Protein 1YUE (pdb70)

Foldseek 3Di:
DLQVLQAVVLVDFQLAPAFRVSQQLLVVLQVLQAPCQAAFEDAAADQKDKAKAKDDADDQCVNAAEDDQVSLQQDAAQGWHDYLNWIKGAHHGRPLPVPPDNDRVVSVVVCCVVVRMHTDDDPDDDDRMDMDMDIDGKDKDKDFPVAFVVCVVVCCVVPPPPHVVVSNVQSVVSVVVNCVVVVCQVQQAAADDDPCRVPVDQDEAAPPHDQALQVVLVVLVVLVVLCSRPNDRWQEKEFECVLPVRNPVRPFWAQDPDDPPDDRNQFRTAGPVGHTYHYPHPDPFGKMKIAHFDDDPPGGRHHQKYKHQHFSDQSNVHGGGGDQWGKHWDPPDPRIGIMIIGIIHMFGPLCQPQPDPVSSVVDGRNPVVGHGRSRMYMGTYHHYD

CATH classification: 2.10.10.40 (+1 more: 3.30.2320.40)

Secondary structure (DSSP, 8-state):
-HHHHHHHHHH--STTSS--HHHHHHHHHHHHHS-GGGSEE--B-SSEEEEEEE---------PEEP-TTTTTT--TT-EEEETTEEEEE-SSS-SSS----SHHHHHHHHHHTTSEEE--------S--EEEEEEEPEEEEEEEEEETTHHHHHHHT-TTSTTHHHHHHHH--HHHHHHHHHHHHHHSB---STHHHHHTT-B-STT--S-S-HHHH-----HHHHHHSTT---EEEE-SHIIIIIITTTSEES-SSTTSS--TTSSEEETTSSEEEE--S-TT-EEEEE--EEETTEEEE-SEEEEEBEEEE-SSSS-EEESEEEEEESSSSS-EEEEEEEEEEEE-GGGT--STTTTTTS-S--------SSEEEEE-B---

Radius of gyration: 25.76 Å; Cα contacts (8 Å, |Δi|>4): 733; chains: 1; bounding box: 88×50×59 Å

B-factor: mean 110.28, std 25.31, range [58.82, 167.8]

Sequence (385 aa):
AKINELLRESTTTNSNSIGRPNLVALTRATTKLIYSDIVATQRTNQPVAAFYGIKYLNPDNEQITELTEESKLTLNKGDLFKYNNIVYKVLEDTPFATIEESDLELALQIAIVLLKVRLFSDEIADARFQINKWQTAVKSRKLKTGITVELAQDLEANGFDAPNFLEDLLATEADEINKDILQSLITVSKRYKVTGITDSGFIDLSYASAPEAGRSLYRVCEVSHIQKESTYTATFCVASARAAAILAASGWLKHKPEDDKYLSQNAYGFLANGLPLYCDTNSPLDYVIVGVVENIGEKEIVGSIFYAPYTEGLDLDDPEHVGAFKVVVDPESLQPSIGLLVRYALSANPYTVAKDEKEARIIDGGDDKAGRSDLSVLLGVKLPK

Structure (mmCIF, N/CA/C/O backbone):
data_1YUE
#
_entry.id   1YUE
#
_cell.length_a   107.614
_cell.length_b   107.614
_cell.length_c   82.636
_cell.angle_alpha   90
_cell.angle_beta   90
_cell.angle_gamma   120
#
_symmetry.space_group_name_H-M   'P 65'
#
loop_
_atom_site.group_PDB
_atom_site.id
_atom_site.type_symbol
_atom_site.label_atom_id
_atom_site.label_alt_id
_atom_site.label_comp_id
_atom_site.label_asym_id
_atom_site.label_entity_id
_atom_site.label_seq_id
_atom_site.pdbx_PDB_ins_code
_atom_site.Cartn_x
_atom_site.Cartn_y
_atom_site.Cartn_z
_atom_site.occupancy
_atom_site.B_iso_or_equiv
_atom_site.auth_seq_id
_atom_site.auth_comp_id
_atom_site.auth_asym_id
_atom_site.auth_atom_id
_atom_site.pdbx_PDB_model_num
ATOM 1 N N . ALA A 1 2 ? 16.490 66.557 36.672 1.00 104.82 2 ALA A N 1
ATOM 2 C CA . ALA A 1 2 ? 16.916 67.137 37.977 1.00 105.04 2 ALA A CA 1
ATOM 3 C C . ALA A 1 2 ? 18.283 66.590 38.298 1.00 105.11 2 ALA A C 1
ATOM 4 O O . ALA A 1 2 ? 18.652 65.523 37.819 1.00 105.32 2 ALA A O 1
ATOM 6 N N . LYS A 1 3 ? 19.023 67.321 39.121 1.00 105.84 3 LYS A N 1
ATOM 7 C CA . LYS A 1 3 ? 20.365 66.928 39.508 1.00 106.34 3 LYS A CA 1
ATOM 8 C C . LYS A 1 3 ? 20.410 65.490 39.987 1.00 106.08 3 LYS A C 1
ATOM 9 O O . LYS A 1 3 ? 21.169 64.691 39.454 1.00 107.41 3 LYS A O 1
ATOM 15 N N . ILE A 1 4 ? 19.618 65.153 40.996 1.00 105.21 4 ILE A N 1
ATOM 16 C CA . ILE A 1 4 ? 19.633 63.787 41.505 1.00 106.10 4 ILE A CA 1
ATOM 17 C C . ILE A 1 4 ? 19.410 62.760 40.387 1.00 105.99 4 ILE A C 1
ATOM 18 O O . ILE A 1 4 ? 20.122 61.755 40.298 1.00 104.82 4 ILE A O 1
ATOM 23 N N . ASN A 1 5 ? 18.431 63.026 39.530 1.00 105.02 5 ASN A N 1
ATOM 24 C CA . ASN A 1 5 ? 18.102 62.129 38.438 1.00 104.09 5 ASN A CA 1
ATOM 25 C C . ASN A 1 5 ? 19.241 61.912 37.459 1.00 102.30 5 ASN A C 1
ATOM 26 O O . ASN A 1 5 ? 19.624 60.771 37.196 1.00 102.03 5 ASN A O 1
ATOM 31 N N . GLU A 1 6 ? 19.771 63.001 36.910 1.00 101.19 6 GLU A N 1
ATOM 32 C CA . GLU A 1 6 ? 20.880 62.891 35.970 1.00 101.53 6 GLU A CA 1
ATOM 33 C C . GLU A 1 6 ? 22.028 62.142 36.632 1.00 99.27 6 GLU A C 1
ATOM 34 O O . GLU A 1 6 ? 22.779 61.436 35.967 1.00 98.77 6 GLU A O 1
ATOM 40 N N . LEU A 1 7 ? 22.154 62.285 37.946 1.00 96.47 7 LEU A N 1
ATOM 41 C CA . LEU A 1 7 ? 23.202 61.592 38.669 1.00 94.02 7 LEU A CA 1
ATOM 42 C C . LEU A 1 7 ? 22.970 60.100 38.690 1.00 92.98 7 LEU A C 1
ATOM 43 O O . LEU A 1 7 ? 23.929 59.333 38.578 1.00 92.44 7 LEU A O 1
ATOM 48 N N . LEU A 1 8 ? 21.708 59.686 38.833 1.00 93.20 8 LEU A N 1
ATOM 49 C CA . LEU A 1 8 ? 21.374 58.259 38.871 1.00 93.05 8 LEU A CA 1
ATOM 50 C C . LEU A 1 8 ? 21.558 57.630 37.497 1.00 93.92 8 LEU A C 1
ATOM 51 O O . LEU A 1 8 ? 22.112 56.534 37.351 1.00 93.18 8 LEU A O 1
ATOM 56 N N . ARG A 1 9 ? 21.115 58.346 36.478 1.00 93.92 9 ARG A N 1
ATOM 57 C CA . ARG A 1 9 ? 21.214 57.822 35.144 1.00 94.87 9 ARG A CA 1
ATOM 58 C C . ARG A 1 9 ? 22.624 57.863 34.554 1.00 94.79 9 ARG A C 1
ATOM 59 O O . ARG A 1 9 ? 22.944 57.076 33.660 1.00 95.90 9 ARG A O 1
ATOM 67 N N . GLU A 1 10 ? 23.487 58.737 35.065 1.00 94.17 10 GLU A N 1
ATOM 68 C CA . GLU A 1 10 ? 24.859 58.784 34.560 1.00 93.64 10 GLU A CA 1
ATOM 69 C C . GLU A 1 10 ? 25.601 57.663 35.265 1.00 94.05 10 GLU A C 1
ATOM 70 O O . GLU A 1 10 ? 26.397 56.937 34.659 1.00 93.02 10 GLU A O 1
ATOM 76 N N . SER A 1 11 ? 25.318 57.519 36.553 1.00 94.97 11 SER A N 1
ATOM 77 C CA . SER A 1 11 ? 25.950 56.486 37.359 1.00 96.88 11 SER A CA 1
ATOM 78 C C . SER A 1 11 ? 25.646 55.069 36.880 1.00 97.50 11 SER A C 1
ATOM 79 O O . SER A 1 11 ? 26.362 54.125 37.215 1.00 95.52 11 SER A O 1
ATOM 82 N N . THR A 1 12 ? 24.566 54.911 36.124 1.00 100.43 12 THR A N 1
ATOM 83 C CA . THR A 1 12 ? 24.168 53.591 35.655 1.00 102.09 12 THR A CA 1
ATOM 84 C C . THR A 1 12 ? 25.076 53.100 34.536 1.00 104.26 12 THR A C 1
ATOM 85 O O . THR A 1 12 ? 25.305 51.902 34.381 1.00 104.33 12 THR A O 1
ATOM 89 N N . THR A 1 13 ? 25.615 54.030 33.763 1.00 106.20 13 THR A N 1
ATOM 90 C CA . THR A 1 13 ? 26.478 53.637 32.671 1.00 107.40 13 THR A CA 1
ATOM 91 C C . THR A 1 13 ? 27.914 53.376 33.124 1.00 108.70 13 THR A C 1
ATOM 92 O O . THR A 1 13 ? 28.448 54.038 34.011 1.00 107.76 13 THR A O 1
ATOM 96 N N . THR A 1 14 ? 28.516 52.372 32.510 1.00 111.52 14 THR A N 1
ATOM 97 C CA . THR A 1 14 ? 29.877 51.979 32.810 1.00 113.36 14 THR A CA 1
ATOM 98 C C . THR A 1 14 ? 30.753 52.514 31.686 1.00 114.83 14 THR A C 1
ATOM 99 O O . THR A 1 14 ? 30.243 52.902 30.629 1.00 115.35 14 THR A O 1
ATOM 103 N N . ASN A 1 15 ? 32.061 52.538 31.906 1.00 115.82 15 ASN A N 1
ATOM 104 C CA . ASN A 1 15 ? 32.994 53.087 30.920 1.00 118.47 15 ASN A CA 1
ATOM 105 C C . ASN A 1 15 ? 32.601 54.513 30.528 1.00 119.12 15 ASN A C 1
ATOM 106 O O . ASN A 1 15 ? 31.763 54.735 29.646 1.00 118.40 15 ASN A O 1
ATOM 111 N N . SER A 1 16 ? 33.239 55.472 31.187 1.00 119.55 16 SER A N 1
ATOM 112 C CA . SER A 1 16 ? 32.985 56.884 30.968 1.00 119.98 16 SER A CA 1
ATOM 113 C C . SER A 1 16 ? 33.720 57.457 29.782 1.00 119.35 16 SER A C 1
ATOM 114 O O . SER A 1 16 ? 34.477 58.410 29.929 1.00 120.38 16 SER A O 1
ATOM 117 N N . ASN A 1 17 ? 33.487 56.905 28.602 1.00 118.04 17 ASN A N 1
ATOM 118 C CA . ASN A 1 17 ? 34.153 57.419 27.418 1.00 117.10 17 ASN A CA 1
ATOM 119 C C . ASN A 1 17 ? 33.199 57.378 26.256 1.00 115.06 17 ASN A C 1
ATOM 120 O O . ASN A 1 17 ? 33.517 57.817 25.155 1.00 115.03 17 ASN A O 1
ATOM 125 N N . SER A 1 18 ? 32.019 56.833 26.508 1.00 113.39 18 SER A N 1
ATOM 126 C CA . SER A 1 18 ? 30.991 56.752 25.490 1.00 112.07 18 SER A CA 1
ATOM 127 C C . SER A 1 18 ? 30.166 58.035 25.533 1.00 111.55 18 SER A C 1
ATOM 128 O O . SER A 1 18 ? 30.015 58.729 24.519 1.00 110.85 18 SER A O 1
ATOM 131 N N . ILE A 1 19 ? 29.643 58.351 26.714 1.00 111.25 19 ILE A N 1
ATOM 132 C CA . ILE A 1 19 ? 28.844 59.560 26.907 1.00 110.80 19 ILE A CA 1
ATOM 133 C C . ILE A 1 19 ? 29.467 60.392 28.037 1.00 109.49 19 ILE A C 1
ATOM 134 O O . ILE A 1 19 ? 30.037 59.838 28.989 1.00 108.86 19 ILE A O 1
ATOM 139 N N . GLY A 1 20 ? 29.379 61.718 27.908 1.00 106.69 20 GLY A N 1
ATOM 140 C CA . GLY A 1 20 ? 29.901 62.601 28.938 1.00 103.31 20 GLY A CA 1
ATOM 141 C C . GLY A 1 20 ? 28.944 62.570 30.117 1.00 101.52 20 GLY A C 1
ATOM 142 O O . GLY A 1 20 ? 27.732 62.403 29.926 1.00 101.61 20 GLY A O 1
ATOM 143 N N . ARG A 1 21 ? 29.468 62.735 31.330 1.00 99.08 21 ARG A N 1
ATOM 144 C CA . ARG A 1 21 ? 28.625 62.703 32.521 1.00 96.20 21 ARG A CA 1
ATOM 145 C C . ARG A 1 21 ? 28.900 63.877 33.476 1.00 95.98 21 ARG A C 1
ATOM 146 O O . ARG A 1 21 ? 29.422 63.688 34.579 1.00 96.72 21 ARG A O 1
ATOM 154 N N . PRO A 1 22 ? 28.529 65.107 33.059 1.00 95.36 22 PRO A N 1
ATOM 155 C CA . PRO A 1 22 ? 28.667 66.398 33.754 1.00 94.16 22 PRO A CA 1
ATOM 156 C C . PRO A 1 22 ? 28.389 66.425 35.265 1.00 93.50 22 PRO A C 1
ATOM 157 O O . PRO A 1 22 ? 29.177 66.975 36.043 1.00 92.33 22 PRO A O 1
ATOM 161 N N . ASN A 1 23 ? 27.251 65.864 35.663 1.00 93.62 23 ASN A N 1
ATOM 162 C CA . ASN A 1 23 ? 26.869 65.813 37.075 1.00 93.53 23 ASN A CA 1
ATOM 163 C C . ASN A 1 23 ? 27.906 65.000 37.859 1.00 92.07 23 ASN A C 1
ATOM 164 O O . ASN A 1 23 ? 28.348 65.403 38.945 1.00 91.11 23 ASN A O 1
ATOM 169 N N . LEU A 1 24 ? 28.295 63.859 37.294 1.00 89.21 24 LEU A N 1
ATOM 170 C CA . LEU A 1 24 ? 29.263 62.997 37.941 1.00 86.55 24 LEU A CA 1
ATOM 171 C C . LEU A 1 24 ? 30.647 63.617 37.953 1.00 85.38 24 L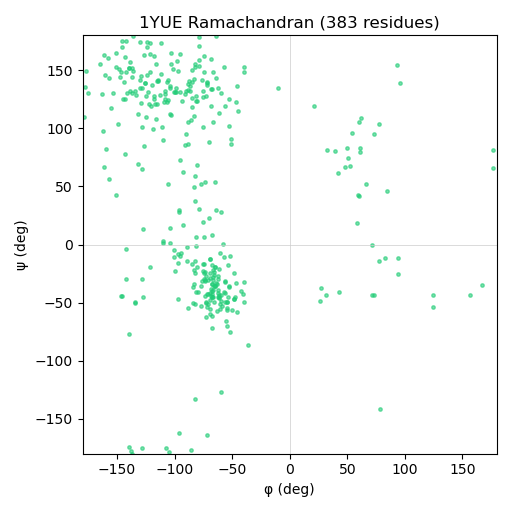EU A C 1
ATOM 172 O O . LEU A 1 24 ? 31.341 63.535 38.965 1.00 85.30 24 LEU A O 1
ATOM 177 N N . VAL A 1 25 ? 31.055 64.243 36.851 1.00 83.63 25 VAL A N 1
ATOM 178 C CA . VAL A 1 25 ? 32.382 64.855 36.833 1.00 81.86 25 VAL A CA 1
ATOM 179 C C . VAL A 1 25 ? 32.458 65.949 37.904 1.00 81.60 25 VAL A C 1
ATOM 180 O O . VAL A 1 25 ? 33.441 66.065 38.673 1.00 79.64 25 VAL A O 1
ATOM 184 N N . ALA A 1 26 ? 31.379 66.723 37.957 1.00 79.43 26 ALA A N 1
ATOM 185 C CA . ALA A 1 26 ? 31.243 67.819 38.895 1.00 75.43 26 ALA A CA 1
ATOM 186 C C . ALA A 1 26 ? 31.283 67.279 40.314 1.00 73.81 26 ALA A C 1
ATOM 187 O O . ALA A 1 26 ? 31.950 67.816 41.197 1.00 74.34 26 ALA A O 1
ATOM 189 N N . LEU A 1 27 ? 30.555 66.198 40.530 1.00 72.88 27 LEU A N 1
ATOM 190 C CA . LEU A 1 27 ? 30.505 65.595 41.847 1.00 71.43 27 LEU A CA 1
ATOM 191 C C . LEU A 1 27 ? 31.848 64.958 42.193 1.00 71.56 27 LEU A C 1
ATOM 192 O O . LEU A 1 27 ? 32.209 64.871 43.375 1.00 68.74 27 LEU A O 1
ATOM 197 N N . THR A 1 28 ? 32.584 64.506 41.173 1.00 73.23 28 THR A N 1
ATOM 198 C CA . THR A 1 28 ? 33.901 63.906 41.412 1.00 75.75 28 THR A CA 1
ATOM 199 C C . THR A 1 28 ? 34.853 65.016 41.809 1.00 75.94 28 THR A C 1
ATOM 200 O O . THR A 1 28 ? 35.648 64.868 42.727 1.00 76.22 28 THR A O 1
ATOM 204 N N . ARG A 1 29 ? 34.762 66.131 41.104 1.00 74.58 29 ARG A N 1
ATOM 205 C CA . ARG A 1 29 ? 35.597 67.264 41.426 1.00 74.48 29 ARG A CA 1
ATOM 206 C C . ARG A 1 29 ? 35.235 67.768 42.824 1.00 74.68 29 ARG A C 1
ATOM 207 O O . ARG A 1 29 ? 36.097 68.246 43.582 1.00 76.40 29 ARG A O 1
ATOM 215 N N . ALA A 1 30 ? 33.965 67.640 43.184 1.00 71.06 30 ALA A N 1
ATOM 216 C CA . ALA A 1 30 ? 33.537 68.084 44.497 1.00 68.99 30 ALA A CA 1
ATOM 217 C C . ALA A 1 30 ? 34.184 67.181 45.563 1.00 69.03 30 ALA A C 1
ATOM 218 O O . ALA A 1 30 ? 34.733 67.658 46.586 1.00 70.03 30 ALA A O 1
ATOM 220 N N . THR A 1 31 ? 34.138 65.874 45.294 1.00 68.38 31 THR A N 1
ATOM 221 C CA . THR A 1 31 ? 34.681 64.865 46.217 1.00 67.43 31 THR A CA 1
ATOM 222 C C . THR A 1 31 ? 36.199 64.887 46.350 1.00 65.61 31 THR A C 1
ATOM 223 O O . THR A 1 31 ?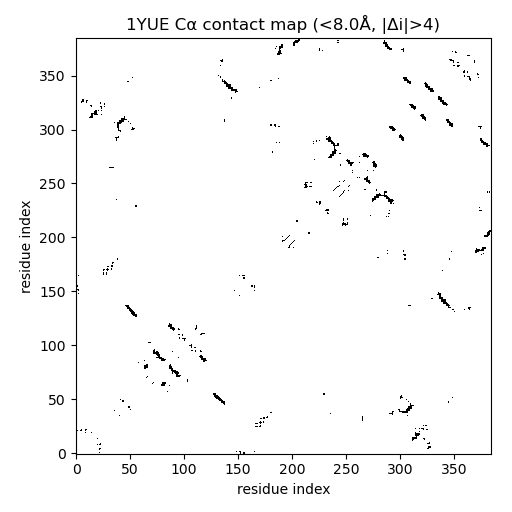 36.739 64.833 47.459 1.00 64.24 31 THR A O 1
ATOM 227 N N . THR A 1 32 ? 36.886 64.994 45.222 1.00 64.79 32 THR A N 1
ATOM 228 C CA . THR A 1 32 ? 38.334 64.948 45.275 1.00 68.71 32 THR A CA 1
ATOM 229 C C . THR A 1 32 ? 38.976 66.141 45.961 1.00 70.20 32 THR A C 1
ATOM 230 O O . THR A 1 32 ? 40.133 66.071 46.421 1.00 70.15 32 THR A O 1
ATOM 234 N N . LYS A 1 33 ? 38.211 67.219 46.097 1.00 71.03 33 LYS A N 1
ATOM 235 C CA . LYS A 1 33 ? 38.727 68.397 46.777 1.00 69.02 33 LYS A CA 1
ATOM 236 C C . LYS A 1 33 ? 38.777 68.183 48.294 1.00 68.99 33 LYS A C 1
ATOM 237 O O . LYS A 1 33 ? 39.574 68.819 48.993 1.00 71.37 33 LYS A O 1
ATOM 243 N N . LEU A 1 34 ? 37.942 67.276 48.797 1.00 67.37 34 LEU A N 1
ATOM 244 C CA . LEU A 1 34 ? 37.878 67.014 50.233 1.00 68.15 34 LEU A CA 1
ATOM 245 C C . LEU A 1 34 ? 38.684 65.818 50.735 1.00 69.38 34 LEU A C 1
ATOM 246 O O . LEU A 1 34 ? 38.834 65.611 51.941 1.00 70.50 34 LEU A O 1
ATOM 251 N N . ILE A 1 35 ? 39.228 65.042 49.816 1.00 71.01 35 ILE A N 1
ATOM 252 C CA . ILE A 1 35 ? 40.023 63.880 50.202 1.00 71.33 35 ILE A CA 1
ATOM 253 C C . ILE A 1 35 ? 41.508 64.266 50.449 1.00 69.00 35 ILE A C 1
ATOM 254 O O . ILE A 1 35 ? 42.093 65.018 49.675 1.00 68.19 35 ILE A O 1
ATOM 259 N N . TYR A 1 36 ? 42.094 63.738 51.527 1.00 68.01 36 TYR A N 1
ATOM 260 C CA . TYR A 1 36 ? 43.500 63.976 51.894 1.00 68.56 36 TYR A CA 1
ATOM 261 C C . TYR A 1 36 ? 44.482 63.156 51.047 1.00 70.14 36 TYR A C 1
ATOM 262 O O . TYR A 1 36 ? 45.349 62.447 51.609 1.00 69.78 36 TYR A O 1
ATOM 271 N N . SER A 1 37 ? 44.333 63.258 49.716 1.00 71.50 37 SER A N 1
ATOM 272 C CA . SER A 1 37 ? 45.171 62.565 48.720 1.00 72.32 37 SER A CA 1
ATOM 273 C C . SER A 1 37 ? 46.657 62.726 49.017 1.00 75.76 37 SER A C 1
ATOM 274 O O . SER A 1 37 ? 47.429 61.751 48.979 1.00 77.49 37 SER A O 1
ATOM 277 N N . ASP A 1 38 ? 47.041 63.977 49.293 1.00 76.61 38 ASP A N 1
ATOM 278 C CA . ASP A 1 38 ? 48.424 64.352 49.591 1.00 74.46 38 ASP A CA 1
ATOM 279 C C . ASP A 1 38 ? 49.132 63.458 50.582 1.00 72.11 38 ASP A C 1
ATOM 280 O O . ASP A 1 38 ? 50.340 63.237 50.468 1.00 74.21 38 ASP A O 1
ATOM 285 N N . ILE A 1 39 ? 48.397 62.920 51.540 1.00 68.83 39 ILE A N 1
ATOM 286 C CA . ILE A 1 39 ? 49.055 62.076 52.511 1.00 66.64 39 ILE A CA 1
ATOM 287 C C . ILE A 1 39 ? 49.064 60.594 52.211 1.00 65.33 39 ILE A C 1
ATOM 288 O O . ILE A 1 39 ? 49.314 59.778 53.097 1.00 64.63 39 ILE A O 1
ATOM 293 N N . VAL A 1 40 ? 48.796 60.253 50.954 1.00 64.34 40 VAL A N 1
ATOM 294 C CA . VAL A 1 40 ? 48.848 58.866 50.498 1.00 64.31 40 VAL A CA 1
ATOM 295 C C . VAL A 1 40 ? 49.511 58.773 49.108 1.00 66.05 40 VAL A C 1
ATOM 296 O O . VAL A 1 40 ? 49.535 59.763 48.341 1.00 67.73 40 VAL A O 1
ATOM 300 N N . ALA A 1 41 ? 50.049 57.589 48.792 1.00 66.74 41 ALA A N 1
ATOM 301 C CA . ALA A 1 41 ? 50.686 57.340 47.499 1.00 68.53 41 ALA A CA 1
ATOM 302 C C . ALA A 1 41 ? 49.619 56.855 46.504 1.00 69.14 41 ALA A C 1
ATOM 303 O O . ALA A 1 41 ? 49.400 55.666 46.350 1.00 72.47 41 ALA A O 1
ATOM 305 N N . THR A 1 42 ? 48.952 57.807 45.853 1.00 68.13 42 THR A N 1
ATOM 306 C CA . THR A 1 42 ? 47.881 57.544 44.900 1.00 70.71 42 THR A CA 1
ATOM 307 C C . THR A 1 42 ? 48.347 56.969 43.595 1.00 74.28 42 THR A C 1
ATOM 308 O O . THR A 1 42 ? 49.362 57.384 43.046 1.00 76.19 42 THR A O 1
ATOM 312 N N . GLN A 1 43 ? 47.566 56.011 43.103 1.00 77.98 43 GLN A N 1
ATOM 313 C CA . GLN A 1 43 ? 47.800 55.346 41.842 1.00 77.98 43 GLN A CA 1
ATOM 314 C C . GLN A 1 43 ? 46.419 54.978 41.337 1.00 80.19 43 GLN A C 1
ATOM 315 O O . GLN A 1 43 ? 45.796 54.057 41.832 1.00 83.66 43 GLN A O 1
ATOM 321 N N . ARG A 1 44 ? 45.923 55.722 40.367 1.00 81.14 44 ARG A N 1
ATOM 322 C CA . ARG A 1 44 ? 44.616 55.438 39.813 1.00 83.41 44 ARG A CA 1
ATOM 323 C C . ARG A 1 44 ? 44.641 53.988 39.297 1.00 84.00 44 ARG A C 1
ATOM 324 O O . ARG A 1 44 ? 45.710 53.478 38.958 1.00 82.64 44 ARG A O 1
ATOM 332 N N . THR A 1 45 ? 43.473 53.332 39.275 1.00 84.53 45 THR A N 1
ATOM 333 C CA . THR A 1 45 ? 43.315 51.957 38.773 1.00 84.97 45 THR A CA 1
ATOM 334 C C . THR A 1 45 ? 42.019 51.879 37.990 1.00 84.30 45 THR A C 1
ATOM 335 O O . THR A 1 45 ? 41.087 52.619 38.257 1.00 82.98 45 THR A O 1
ATOM 339 N N . ASN A 1 46 ? 41.971 50.978 37.021 1.00 84.35 46 ASN A N 1
ATOM 340 C CA . ASN A 1 46 ? 40.780 50.786 36.197 1.00 86.46 46 ASN A CA 1
ATOM 341 C C . ASN A 1 46 ? 40.414 49.299 36.229 1.00 88.18 46 ASN A C 1
ATOM 342 O O . ASN A 1 46 ? 39.596 48.821 35.443 1.00 88.50 46 ASN A O 1
ATOM 347 N N . GLN A 1 47 ? 41.027 48.579 37.164 1.00 89.56 47 GLN A N 1
ATOM 348 C CA . GLN A 1 47 ? 40.815 47.149 37.314 1.00 91.89 47 GLN A CA 1
ATOM 349 C C . GLN A 1 47 ? 40.169 46.834 38.659 1.00 92.71 47 GLN A C 1
ATOM 350 O O . GLN A 1 47 ? 40.280 47.620 39.595 1.00 94.20 47 GLN A O 1
ATOM 356 N N . PRO A 1 48 ? 39.459 45.691 38.759 1.00 92.85 48 PRO A N 1
ATOM 357 C CA . PRO A 1 48 ? 38.796 45.243 39.986 1.00 92.39 48 PRO A CA 1
ATOM 358 C C . PRO A 1 48 ? 39.869 44.842 40.985 1.00 93.84 48 PRO A C 1
ATOM 359 O O . PRO A 1 48 ? 39.596 44.633 42.178 1.00 93.77 48 PRO A O 1
ATOM 363 N N . VAL A 1 49 ? 41.092 44.727 40.474 1.00 94.66 49 VAL A N 1
ATOM 364 C CA . VAL A 1 49 ? 42.253 44.420 41.299 1.00 96.67 49 VAL A CA 1
ATOM 365 C C . VAL A 1 49 ? 43.276 45.489 40.922 1.00 97.45 49 VAL A C 1
ATOM 366 O O . VAL A 1 49 ? 43.635 45.629 39.748 1.00 99.88 49 VAL A O 1
ATOM 370 N N . ALA A 1 50 ? 43.724 46.250 41.919 1.00 96.83 50 ALA A N 1
ATOM 371 C CA . ALA A 1 50 ? 44.659 47.339 41.687 1.00 95.90 50 ALA A CA 1
ATOM 372 C C . ALA A 1 50 ? 46.120 46.909 41.710 1.00 94.97 50 ALA A C 1
ATOM 373 O O . ALA A 1 50 ? 46.530 46.074 42.524 1.00 94.15 50 ALA A O 1
ATOM 375 N N . ALA A 1 51 ? 46.904 47.489 40.805 1.00 95.16 51 ALA A N 1
ATOM 376 C CA . ALA A 1 51 ? 48.332 47.185 40.709 1.00 95.24 51 ALA A CA 1
ATOM 377 C C . ALA A 1 51 ? 49.167 48.321 41.315 1.00 94.86 51 ALA A C 1
ATOM 378 O O . ALA A 1 51 ? 49.220 49.450 40.789 1.00 94.04 51 ALA A O 1
ATOM 380 N N . PHE A 1 52 ? 49.812 48.019 42.433 1.00 93.91 52 PHE A N 1
ATOM 381 C CA . PHE A 1 52 ? 50.619 49.009 43.114 1.00 94.99 52 PHE A CA 1
ATOM 382 C C . PHE A 1 52 ? 52.110 48.818 42.883 1.00 97.17 52 PHE A C 1
ATOM 383 O O . PHE A 1 52 ? 52.563 47.717 42.583 1.00 98.41 52 PHE A O 1
ATOM 391 N N . TYR A 1 53 ? 52.856 49.911 43.014 1.00 97.36 53 TYR A N 1
ATOM 392 C CA . TYR A 1 53 ? 54.300 49.909 42.836 1.00 96.91 53 TYR A CA 1
ATOM 393 C C . TYR A 1 53 ? 54.898 50.847 43.882 1.00 98.15 53 TYR A C 1
ATOM 394 O O . TYR A 1 53 ? 54.439 51.983 44.028 1.00 98.02 53 TYR A O 1
ATOM 403 N N . GLY A 1 54 ? 55.908 50.380 44.610 1.00 99.90 54 GLY A N 1
ATOM 404 C CA . GLY A 1 54 ? 56.534 51.220 45.616 1.00 103.16 54 GLY A CA 1
ATOM 405 C C . GLY A 1 54 ? 58.012 50.921 45.726 1.00 105.93 54 GLY A C 1
ATOM 406 O O . GLY A 1 54 ? 58.419 49.787 45.516 1.00 106.12 54 GLY A O 1
ATOM 407 N N . ILE A 1 55 ? 58.818 51.926 46.051 1.00 110.01 55 ILE A N 1
ATOM 408 C CA . ILE A 1 55 ? 60.260 51.728 46.173 1.00 114.76 55 ILE A CA 1
ATOM 409 C C . ILE A 1 55 ? 60.688 51.872 47.619 1.00 117.76 55 ILE A C 1
ATOM 410 O O . ILE A 1 55 ? 60.117 52.674 48.352 1.00 117.78 55 ILE A O 1
ATOM 415 N N . LYS A 1 56 ? 61.700 51.113 48.027 1.00 123.34 56 LYS A N 1
ATOM 416 C CA . LYS A 1 56 ? 62.193 51.174 49.402 1.00 128.93 56 LYS A CA 1
ATOM 417 C C . LYS A 1 56 ? 63.568 50.520 49.540 1.00 133.15 56 LYS A C 1
ATOM 418 O O . LYS A 1 56 ? 63.924 49.658 48.737 1.00 134.29 56 LYS A O 1
ATOM 424 N N . TYR A 1 57 ? 64.342 50.928 50.543 1.00 137.94 57 TYR A N 1
ATOM 425 C CA . TYR A 1 57 ? 65.649 50.316 50.743 1.00 143.56 57 TYR A CA 1
ATOM 426 C C . TYR A 1 57 ? 65.962 49.985 52.195 1.00 146.23 57 TYR A C 1
ATOM 427 O O . TYR A 1 57 ? 65.144 50.223 53.087 1.00 146.52 57 TYR A O 1
ATOM 436 N N . LEU A 1 58 ? 67.150 49.418 52.409 1.00 149.02 5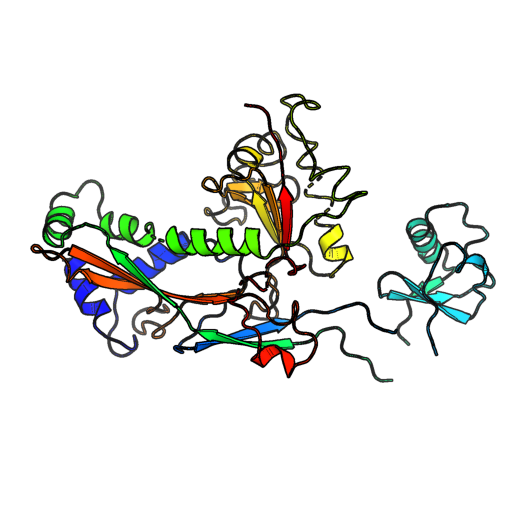8 LEU A N 1
ATOM 437 C CA . LEU A 1 58 ? 67.622 49.006 53.732 1.00 151.14 58 LEU A CA 1
ATOM 438 C C . LEU A 1 58 ? 69.147 48.857 53.739 1.00 152.72 58 LEU A C 1
ATOM 439 O O . LEU A 1 58 ? 69.743 48.464 52.737 1.00 152.50 58 LEU A O 1
ATOM 444 N N . ASN A 1 59 ? 69.763 49.174 54.877 1.00 154.61 59 ASN A N 1
ATOM 445 C CA . ASN A 1 59 ? 71.216 49.076 55.047 1.00 156.54 59 ASN A CA 1
ATOM 446 C C . ASN A 1 59 ? 71.677 47.613 54.990 1.00 157.60 59 ASN A C 1
ATOM 447 O O . ASN A 1 59 ? 71.490 46.857 55.954 1.00 157.66 59 ASN A O 1
ATOM 452 N N . PRO A 1 60 ? 72.301 47.203 53.861 1.00 158.44 60 PRO A N 1
ATOM 453 C CA . PRO A 1 60 ? 72.796 45.835 53.637 1.00 159.01 60 PRO A CA 1
ATOM 454 C C . PRO A 1 60 ? 74.164 45.453 54.216 1.00 159.27 60 PRO A C 1
ATOM 455 O O . PRO A 1 60 ? 74.457 45.719 55.386 1.00 159.14 60 PRO A O 1
ATOM 459 N N . ASP A 1 61 ? 74.977 44.822 53.365 1.00 159.40 61 ASP A N 1
ATOM 460 C CA . ASP A 1 61 ? 76.323 44.340 53.693 1.00 159.23 61 ASP A CA 1
ATOM 461 C C . ASP A 1 61 ? 76.503 43.715 55.088 1.00 158.95 61 ASP A C 1
ATOM 462 O O . ASP A 1 61 ? 76.994 44.345 56.033 1.00 158.40 61 ASP A O 1
ATOM 467 N N . ASN A 1 62 ? 76.098 42.451 55.194 1.00 158.62 62 ASN A N 1
ATOM 468 C CA . ASN A 1 62 ? 76.212 41.694 56.439 1.00 158.50 62 ASN A CA 1
ATOM 469 C C . ASN A 1 62 ? 75.593 40.303 56.288 1.00 158.00 62 ASN A C 1
ATOM 470 O O . ASN A 1 62 ? 74.981 39.989 55.264 1.00 157.66 62 ASN A O 1
ATOM 475 N N . GLU A 1 82 ? 86.699 43.547 49.218 1.00 142.36 82 GLU A N 1
ATOM 476 C CA . GLU A 1 82 ? 86.803 44.402 50.394 1.00 142.60 82 GLU A CA 1
ATOM 477 C C . GLU A 1 82 ? 85.542 44.414 51.256 1.00 141.83 82 GLU A C 1
ATOM 478 O O . GLU A 1 82 ? 84.413 44.521 50.772 1.00 142.47 82 GLU A O 1
ATOM 484 N N . GLN A 1 83 ? 85.750 44.294 52.556 1.00 139.18 83 GLN A N 1
ATOM 485 C CA . GLN A 1 83 ? 84.653 44.318 53.500 1.00 136.33 83 GLN A CA 1
ATOM 486 C C . GLN A 1 83 ? 84.839 45.655 54.219 1.00 134.48 83 GLN A C 1
ATOM 487 O O . GLN A 1 83 ? 85.561 45.736 55.216 1.00 133.74 83 GLN A O 1
ATOM 493 N N . ILE A 1 84 ? 84.222 46.706 53.674 1.00 131.72 84 ILE A N 1
ATOM 494 C CA . ILE A 1 84 ? 84.309 48.058 54.241 1.00 128.29 84 ILE A CA 1
ATOM 495 C C . ILE A 1 84 ? 83.937 48.111 55.722 1.00 126.34 84 ILE A C 1
ATOM 496 O O . ILE A 1 84 ? 82.863 47.687 56.137 1.00 126.95 84 ILE A O 1
ATOM 501 N N . THR A 1 85 ? 84.852 48.653 56.507 1.00 123.69 85 THR A N 1
ATOM 502 C CA . THR A 1 85 ? 84.711 48.794 57.942 1.00 121.30 85 THR A CA 1
ATOM 503 C C . THR A 1 85 ? 83.661 49.787 58.425 1.00 119.70 85 THR A C 1
ATOM 504 O O . THR A 1 85 ? 83.753 50.989 58.165 1.00 120.18 85 THR A O 1
ATOM 508 N N . GLU A 1 86 ? 82.679 49.284 59.163 1.00 117.08 86 GLU A N 1
ATOM 509 C CA . GLU A 1 86 ? 81.630 50.140 59.692 1.00 114.17 86 GLU A CA 1
ATOM 510 C C . GLU A 1 86 ? 82.316 50.956 60.796 1.00 113.66 86 GLU A C 1
ATOM 511 O O . GLU A 1 86 ? 83.123 50.411 61.540 1.00 114.41 86 GLU A O 1
AT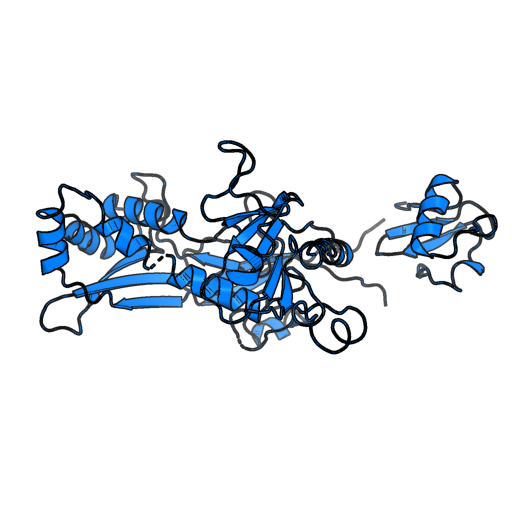OM 517 N N . LEU A 1 87 ? 82.033 52.257 60.867 1.00 112.91 87 LEU A N 1
ATOM 518 C CA . LEU A 1 87 ? 82.646 53.150 61.858 1.00 111.54 87 LEU A CA 1
ATOM 519 C C . LEU A 1 87 ? 82.010 53.128 63.260 1.00 111.93 87 LEU A C 1
ATOM 520 O O . LEU A 1 87 ? 80.812 53.374 63.425 1.00 109.80 87 LEU A O 1
ATOM 525 N N . THR A 1 88 ? 82.833 52.838 64.268 1.00 113.97 88 THR A N 1
ATOM 526 C CA . THR A 1 88 ? 82.386 52.774 65.662 1.00 115.71 88 THR A CA 1
ATOM 527 C C . THR A 1 88 ? 83.302 53.603 66.535 1.00 116.28 88 THR A C 1
ATOM 528 O O . THR A 1 88 ? 84.329 54.098 66.081 1.00 117.93 88 THR A O 1
ATOM 532 N N . GLU A 1 89 ? 82.931 53.726 67.800 1.00 115.52 89 GLU A N 1
ATOM 533 C CA . GLU A 1 89 ? 83.713 54.501 68.739 1.00 115.63 89 GLU A CA 1
ATOM 534 C C . GLU A 1 89 ? 85.131 53.969 68.970 1.00 115.23 89 GLU A C 1
ATOM 535 O O . GLU A 1 89 ? 86.046 54.751 69.260 1.00 113.99 89 GLU A O 1
ATOM 541 N N . GLU A 1 90 ? 85.318 52.655 68.836 1.00 115.61 90 GLU A N 1
ATOM 542 C CA . GLU A 1 90 ? 86.640 52.057 69.023 1.00 115.64 90 GLU A CA 1
ATOM 543 C C . GLU A 1 90 ? 87.192 51.575 67.692 1.00 115.30 90 GLU A C 1
ATOM 544 O O . GLU A 1 90 ? 88.293 51.027 67.619 1.00 115.30 90 GLU A O 1
ATOM 550 N N . SER A 1 91 ? 86.409 51.809 66.644 1.00 115.54 91 SER A N 1
ATOM 551 C CA . SER A 1 91 ? 86.767 51.435 65.279 1.00 115.74 91 SER A CA 1
ATOM 552 C C . SER A 1 91 ? 87.648 52.523 64.666 1.00 115.99 91 SER A C 1
ATOM 553 O O . SER A 1 91 ? 88.595 52.220 63.927 1.00 115.86 91 SER A O 1
ATOM 556 N N . LYS A 1 92 ? 87.334 53.776 65.015 1.00 115.49 92 LYS A N 1
ATOM 557 C CA . LYS A 1 92 ? 88.045 54.952 64.513 1.00 114.81 92 LYS A CA 1
ATOM 558 C C . LYS A 1 92 ? 89.477 55.048 64.958 1.00 115.83 92 LYS A C 1
ATOM 559 O O . LYS A 1 92 ? 90.301 55.678 64.295 1.00 116.46 92 LYS A O 1
ATOM 565 N N . LEU A 1 93 ? 89.778 54.443 66.092 1.00 116.36 93 LEU A N 1
ATOM 566 C CA . LEU A 1 93 ? 91.131 54.507 66.586 1.00 116.79 93 LEU A CA 1
ATOM 567 C C . LEU A 1 93 ? 92.127 53.620 65.821 1.00 115.73 93 LEU A C 1
ATOM 568 O O . LEU A 1 93 ? 93.339 53.838 65.922 1.00 115.96 93 LEU A O 1
ATOM 573 N N . THR A 1 94 ? 91.626 52.652 65.045 1.00 114.60 94 THR A N 1
ATOM 574 C CA . THR A 1 94 ? 92.501 51.735 64.307 1.00 113.51 94 THR A CA 1
ATOM 575 C C . THR A 1 94 ? 92.675 52.078 62.835 1.00 114.29 94 THR A C 1
ATOM 576 O O . THR A 1 94 ? 93.521 51.482 62.165 1.00 114.05 94 THR A O 1
ATOM 580 N N . LEU A 1 95 ? 91.860 53.011 62.334 1.00 115.17 95 LEU A N 1
ATOM 581 C CA . LEU A 1 95 ? 91.908 53.411 60.923 1.00 114.96 95 LEU A CA 1
ATOM 582 C C . LEU A 1 95 ? 93.233 54.028 60.531 1.00 114.83 95 LEU A C 1
ATOM 583 O O . LEU A 1 95 ? 93.792 54.870 61.238 1.00 114.14 95 LEU A O 1
ATOM 588 N N . ASN A 1 96 ? 93.741 53.581 59.393 1.00 115.58 96 ASN A N 1
ATOM 589 C CA . ASN A 1 96 ? 95.009 54.073 58.895 1.00 117.42 96 ASN A CA 1
ATOM 590 C C . ASN A 1 96 ? 94.823 54.685 57.512 1.00 116.63 96 ASN A C 1
ATOM 591 O O . ASN A 1 96 ? 93.745 54.595 56.922 1.00 116.94 96 ASN A O 1
ATOM 596 N N . LYS A 1 97 ? 95.877 55.300 56.989 1.00 115.09 97 LYS A N 1
ATOM 597 C CA . LYS A 1 97 ? 95.816 55.911 55.668 1.00 113.53 97 LYS A CA 1
ATOM 598 C C . LYS A 1 97 ? 95.479 54.870 54.593 1.00 111.51 97 LYS A C 1
ATOM 599 O O . LYS A 1 97 ? 96.103 53.815 54.523 1.00 111.01 97 LYS A O 1
ATOM 605 N N . GLY A 1 98 ? 94.495 55.170 53.752 1.00 109.25 98 GLY A N 1
ATOM 606 C CA . GLY A 1 98 ? 94.132 54.232 52.707 1.00 105.80 98 GLY A CA 1
ATOM 607 C C . GLY A 1 98 ? 93.006 53.291 53.085 1.00 103.29 98 GLY A C 1
ATOM 608 O O . GLY A 1 98 ? 92.476 52.606 52.217 1.00 101.19 98 GLY A O 1
ATOM 609 N N . ASP A 1 99 ? 92.628 53.247 54.362 1.00 102.70 99 ASP A N 1
ATOM 610 C CA . ASP A 1 99 ? 91.552 52.351 54.787 1.00 103.88 99 ASP A CA 1
ATOM 611 C C . ASP A 1 99 ? 90.180 52.878 54.393 1.00 102.25 99 ASP A C 1
ATOM 612 O O . ASP A 1 99 ? 89.915 54.082 54.445 1.00 101.82 99 ASP A O 1
ATOM 617 N N . LEU A 1 100 ? 89.309 51.968 53.989 1.00 99.65 100 LEU A N 1
ATOM 618 C CA . LEU A 1 100 ? 87.976 52.364 53.605 1.00 95.96 100 LEU A CA 1
ATOM 619 C C . LEU A 1 100 ? 87.074 52.126 54.831 1.00 94.77 100 LEU A C 1
ATOM 620 O O . LEU A 1 100 ? 87.368 51.266 55.642 1.00 95.49 100 LEU A O 1
ATOM 625 N N . PHE A 1 101 ? 86.018 52.923 54.995 1.00 94.20 101 PHE A N 1
ATOM 626 C CA . PHE A 1 101 ? 85.073 52.763 56.099 1.00 93.67 101 PHE A CA 1
ATOM 627 C C . PHE A 1 101 ? 83.739 53.402 55.758 1.00 93.68 101 PHE A C 1
ATOM 628 O O . PHE A 1 101 ? 83.651 54.229 54.873 1.00 93.66 101 PHE A O 1
ATOM 636 N N . LYS A 1 102 ? 82.678 53.021 56.440 1.00 93.46 102 LYS A N 1
ATOM 637 C CA . LYS A 1 102 ? 81.410 53.598 56.081 1.00 93.53 102 LYS A CA 1
ATOM 638 C C . LYS A 1 102 ? 80.645 53.981 57.324 1.00 93.82 102 LYS A C 1
ATOM 639 O O . LYS A 1 102 ? 80.846 53.394 58.366 1.00 91.67 102 LYS A O 1
ATOM 645 N N . TYR A 1 103 ? 79.832 55.035 57.214 1.00 97.87 103 TYR A N 1
ATOM 646 C CA . TYR A 1 103 ? 78.960 55.525 58.300 1.00 102.10 103 TYR A CA 1
ATOM 647 C C . TYR A 1 103 ? 77.613 56.025 57.715 1.00 104.17 103 TYR A C 1
ATOM 648 O O . TYR A 1 103 ? 77.588 56.854 56.800 1.00 106.48 103 TYR A O 1
ATOM 657 N N . ASN A 1 104 ? 76.489 55.498 58.203 1.00 105.75 104 ASN A N 1
ATOM 658 C CA . ASN A 1 104 ? 75.181 55.938 57.707 1.00 105.91 104 ASN A CA 1
ATOM 659 C C . ASN A 1 104 ? 75.014 55.704 56.199 1.00 105.83 104 ASN A C 1
ATOM 660 O O . ASN A 1 104 ? 74.537 56.570 55.451 1.00 107.87 104 ASN A O 1
ATOM 665 N N . ASN A 1 105 ? 75.458 54.531 55.766 1.00 104.61 105 ASN A N 1
ATOM 666 C CA . ASN A 1 105 ? 75.324 54.129 54.383 1.00 104.95 105 ASN A CA 1
ATOM 667 C C . ASN A 1 105 ? 76.341 54.774 53.461 1.00 104.01 105 ASN A C 1
ATOM 668 O O . ASN A 1 105 ? 76.507 54.336 52.318 1.00 104.58 105 ASN A O 1
ATOM 673 N N . ILE A 1 106 ? 77.021 55.810 53.935 1.00 102.15 106 ILE A N 1
ATOM 674 C CA . ILE A 1 106 ? 77.997 56.483 53.080 1.00 99.20 106 ILE A CA 1
ATOM 675 C C . ILE A 1 106 ? 79.411 55.986 53.391 1.00 97.21 106 ILE A C 1
ATOM 676 O O . ILE A 1 106 ? 79.791 55.925 54.557 1.00 96.82 106 ILE A O 1
ATOM 681 N N . VAL A 1 107 ? 80.175 55.631 52.358 1.00 95.31 107 VAL A N 1
ATOM 682 C CA . VAL A 1 107 ? 81.547 55.137 52.548 1.00 93.07 107 VAL A CA 1
ATOM 683 C C . VAL A 1 107 ? 82.654 56.197 52.309 1.00 92.77 107 VAL A C 1
ATOM 684 O O . VAL A 1 107 ? 82.664 56.889 51.287 1.00 89.78 107 VAL A O 1
ATOM 688 N N . TYR A 1 108 ? 83.595 56.296 53.246 1.00 93.50 108 TYR A N 1
ATOM 689 C CA . TYR A 1 108 ? 84.668 57.268 53.152 1.00 94.76 108 TYR A CA 1
ATOM 690 C C . TYR A 1 108 ? 86.043 56.649 52.928 1.00 95.72 108 TYR A C 1
ATOM 691 O O . TYR A 1 108 ? 86.225 55.437 52.973 1.00 93.55 108 TYR A O 1
ATOM 700 N N . LYS A 1 109 ? 87.019 57.510 52.706 1.00 97.31 109 LYS A N 1
ATOM 701 C CA . LYS A 1 109 ? 88.372 57.074 52.476 1.00 99.56 109 LYS A CA 1
ATOM 702 C C . LYS A 1 109 ? 89.255 57.886 53.394 1.00 102.08 109 LYS A C 1
ATOM 703 O O . LYS A 1 109 ? 89.026 59.082 53.586 1.00 100.56 109 LYS A O 1
ATOM 709 N N . VAL A 1 110 ? 90.274 57.229 53.939 1.00 105.51 110 VAL A N 1
ATOM 710 C CA . VAL A 1 110 ? 91.204 57.853 54.870 1.00 107.40 110 VAL A CA 1
ATOM 711 C C . VAL A 1 110 ? 92.364 58.424 54.078 1.00 110.26 110 VAL A C 1
ATOM 712 O O . VAL A 1 110 ? 92.965 57.725 53.262 1.00 110.63 110 VAL A O 1
ATOM 716 N N . LEU A 1 111 ? 92.684 59.689 54.319 1.00 112.24 111 LEU A N 1
ATOM 717 C CA . LEU A 1 111 ? 93.778 60.321 53.597 1.00 114.86 111 LEU A CA 1
ATOM 718 C C . LEU A 1 111 ? 95.067 60.379 54.400 1.00 117.03 111 LEU A C 1
ATOM 719 O O . LEU A 1 111 ? 96.156 60.487 53.836 1.00 116.92 111 LEU A O 1
ATOM 724 N N . GLU A 1 112 ? 94.942 60.305 55.717 1.00 120.71 112 GLU A N 1
ATOM 725 C CA . GLU A 1 112 ? 96.108 60.353 56.580 1.00 124.99 112 GLU A CA 1
ATOM 726 C C . GLU A 1 112 ? 96.133 59.162 57.514 1.00 127.26 112 GLU A C 1
ATOM 727 O O . GLU A 1 112 ? 95.125 58.488 57.718 1.00 127.30 112 GLU A O 1
ATOM 733 N N . ASP A 1 113 ? 97.296 58.914 58.095 1.00 130.49 113 ASP A N 1
ATOM 734 C CA . ASP A 1 113 ? 97.450 57.811 59.027 1.00 133.43 113 ASP A CA 1
ATOM 735 C C . ASP A 1 113 ? 96.735 58.138 60.344 1.00 135.14 113 ASP A C 1
ATOM 736 O O . ASP A 1 113 ? 96.795 59.268 60.838 1.00 135.15 113 ASP A O 1
ATOM 741 N N . THR A 1 114 ? 96.064 57.137 60.904 1.00 136.94 114 THR A N 1
ATOM 742 C CA . THR A 1 114 ? 95.321 57.285 62.154 1.00 138.26 114 THR A CA 1
ATOM 743 C C . THR A 1 114 ? 94.708 58.671 62.373 1.00 138.76 114 THR A C 1
ATOM 744 O O . THR A 1 114 ? 95.285 59.511 63.070 1.00 137.30 114 THR A O 1
ATOM 748 N N . PRO A 1 115 ? 93.538 58.926 61.746 1.00 139.70 115 PRO A N 1
ATOM 749 C CA . PRO A 1 115 ? 92.784 60.186 61.835 1.00 139.83 115 PRO A CA 1
ATOM 750 C C . PRO A 1 115 ? 91.996 60.246 63.144 1.00 139.75 115 PRO A C 1
ATOM 751 O O . PRO A 1 115 ? 92.014 59.292 63.934 1.00 141.33 115 PRO A O 1
ATOM 755 N N . PHE A 1 116 ? 91.294 61.361 63.347 1.00 137.62 116 PHE A N 1
ATOM 756 C CA . PHE A 1 116 ? 90.490 61.608 64.547 1.00 135.75 116 PHE A CA 1
ATOM 757 C C . PHE A 1 116 ? 91.357 61.864 65.777 1.00 134.99 116 PHE A C 1
ATOM 758 O O . PHE A 1 116 ? 90.852 62.107 66.870 1.00 135.18 116 PHE A O 1
ATOM 766 N N . ALA A 1 117 ? 92.670 61.814 65.593 1.00 134.03 117 ALA A N 1
ATOM 767 C CA . ALA A 1 117 ? 93.597 62.044 66.684 1.00 133.16 117 ALA A CA 1
ATOM 768 C C . ALA A 1 117 ? 93.481 63.490 67.092 1.00 132.62 117 ALA A C 1
ATOM 769 O O . ALA A 1 117 ? 92.945 63.786 68.147 1.00 132.52 117 ALA A O 1
ATOM 771 N N . THR A 1 118 ? 93.974 64.394 66.254 1.00 132.08 118 THR A N 1
ATOM 772 C CA . THR A 1 118 ? 93.898 65.821 66.548 1.00 132.39 118 THR A CA 1
ATOM 773 C C . THR A 1 118 ? 92.460 66.304 66.779 1.00 132.80 118 THR A C 1
ATOM 774 O O . THR A 1 118 ? 92.245 67.436 67.222 1.00 132.66 118 THR A O 1
ATOM 778 N N . ILE A 1 119 ? 91.481 65.456 66.470 1.00 133.21 119 ILE A N 1
ATOM 779 C CA . ILE A 1 119 ? 90.082 65.815 66.666 1.00 133.15 119 ILE A CA 1
ATOM 780 C C . ILE A 1 119 ? 89.619 65.505 68.092 1.00 134.12 119 ILE A C 1
ATOM 781 O O . ILE A 1 119 ? 89.423 64.352 68.481 1.00 133.95 119 ILE A O 1
ATOM 786 N N . GLU A 1 120 ? 89.446 66.575 68.856 1.00 135.02 120 GLU A N 1
ATOM 787 C CA . GLU A 1 120 ? 89.029 66.521 70.247 1.00 135.48 120 GLU A CA 1
ATOM 788 C C . GLU A 1 120 ? 87.574 66.107 70.428 1.00 134.71 120 GLU A C 1
ATOM 789 O O . GLU A 1 120 ? 87.231 65.512 71.438 1.00 134.20 120 GLU A O 1
ATOM 795 N N . GLU A 1 121 ? 86.719 66.429 69.462 1.00 134.26 121 GLU A N 1
ATOM 796 C CA . GLU A 1 121 ? 85.308 66.086 69.577 1.00 134.46 121 GLU A CA 1
ATOM 797 C C . GLU A 1 121 ? 85.098 64.644 70.036 1.00 134.43 121 GLU A C 1
ATOM 798 O O . GLU A 1 121 ? 85.773 63.732 69.563 1.00 134.16 121 GLU A O 1
ATOM 804 N N . SER A 1 122 ? 84.158 64.448 70.961 1.00 134.75 122 SER A N 1
ATOM 805 C CA . SER A 1 122 ? 83.871 63.114 71.502 1.00 134.66 122 SER A CA 1
ATOM 806 C C . SER A 1 122 ? 82.682 62.417 70.836 1.00 134.07 122 SER A C 1
ATOM 807 O O . SER A 1 122 ? 82.505 61.200 70.974 1.00 134.50 122 SER A O 1
ATOM 810 N N . ASP A 1 123 ? 81.868 63.190 70.121 1.00 132.47 123 ASP A N 1
ATOM 811 C CA . ASP A 1 123 ? 80.705 62.638 69.433 1.00 130.89 123 ASP A CA 1
ATOM 812 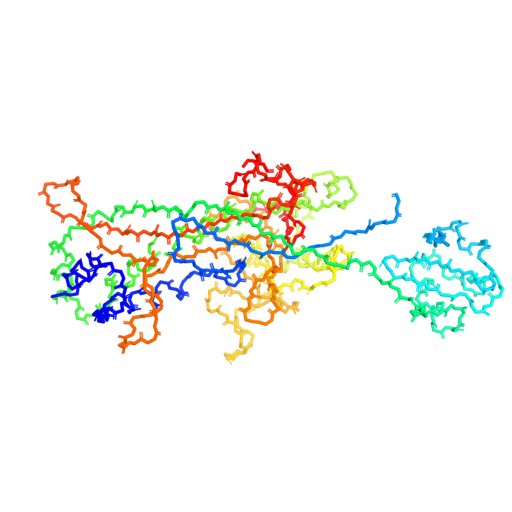C C . ASP A 1 123 ? 81.244 62.039 68.143 1.00 129.71 123 ASP A C 1
ATOM 813 O O . ASP A 1 123 ? 81.979 62.700 67.407 1.00 129.53 123 ASP A O 1
ATOM 818 N N . LEU A 1 124 ? 80.918 60.778 67.888 1.00 127.76 124 LEU A N 1
ATOM 819 C CA . LEU A 1 124 ? 81.407 60.115 66.691 1.00 125.53 124 LEU A CA 1
ATOM 820 C C . LEU A 1 124 ? 81.079 60.891 65.408 1.00 124.62 124 LEU A C 1
ATOM 821 O O . LEU A 1 124 ? 81.977 61.455 64.783 1.00 124.25 124 LEU A O 1
ATOM 826 N N . GLU A 1 125 ? 79.795 60.925 65.035 1.00 123.74 125 GLU A N 1
ATOM 827 C CA . GLU A 1 125 ? 79.335 61.626 63.827 1.00 122.34 125 GLU A CA 1
ATOM 828 C C . GLU A 1 125 ? 79.949 63.025 63.721 1.00 119.90 125 GLU A C 1
ATOM 829 O O . GLU A 1 125 ? 80.632 63.336 62.755 1.00 118.26 125 GLU A O 1
ATOM 835 N N . LEU A 1 126 ? 79.712 63.853 64.733 1.00 118.99 126 LEU A N 1
ATOM 836 C CA . LEU A 1 126 ? 80.232 65.215 64.755 1.00 117.86 126 LEU A CA 1
ATOM 837 C C . LEU A 1 126 ? 81.710 65.208 64.417 1.00 116.74 126 LEU A C 1
ATOM 838 O O . LEU A 1 126 ? 82.160 66.013 63.600 1.00 115.85 126 LEU A O 1
ATOM 843 N N . ALA A 1 127 ? 82.449 64.296 65.054 1.00 115.43 127 ALA A N 1
ATOM 844 C CA . ALA A 1 127 ? 83.889 64.150 64.840 1.00 114.07 127 ALA A CA 1
ATOM 845 C C . ALA A 1 127 ? 84.174 63.840 63.384 1.00 113.31 127 ALA A C 1
ATOM 846 O O . ALA A 1 127 ? 85.107 64.380 62.790 1.00 112.50 127 ALA A O 1
ATOM 848 N N . LEU A 1 128 ? 83.373 62.938 62.826 1.00 111.99 128 LEU A N 1
ATOM 849 C CA . LEU A 1 128 ? 83.523 62.555 61.431 1.00 109.81 128 LEU A CA 1
ATOM 850 C C . LEU A 1 128 ? 83.221 63.727 60.502 1.00 108.59 128 LEU A C 1
ATOM 851 O O . LEU A 1 128 ? 83.861 63.863 59.460 1.00 108.28 128 LEU A O 1
ATOM 856 N N . GLN A 1 129 ? 82.250 64.564 60.880 1.00 107.07 129 GLN A N 1
ATOM 857 C CA . GLN A 1 129 ? 81.874 65.722 60.070 1.00 105.14 129 GLN A CA 1
ATOM 858 C C . GLN A 1 129 ? 83.013 66.751 60.016 1.00 102.83 129 GLN A C 1
ATOM 859 O O . GLN A 1 129 ? 83.247 67.337 58.962 1.00 102.69 129 GLN A O 1
ATOM 865 N N . ILE A 1 130 ? 83.725 66.968 61.128 1.00 99.71 130 ILE A N 1
ATOM 866 C CA . ILE A 1 130 ? 84.852 67.920 61.111 1.00 96.58 130 ILE A CA 1
ATOM 867 C C . ILE A 1 130 ? 86.085 67.210 60.555 1.00 94.39 130 ILE A C 1
ATOM 868 O O . ILE A 1 130 ? 87.084 67.840 60.204 1.00 92.66 130 ILE A O 1
ATOM 873 N N . ALA A 1 131 ? 85.986 65.885 60.486 1.00 93.54 131 ALA A N 1
ATOM 874 C CA . ALA A 1 131 ? 87.057 65.067 59.934 1.00 93.26 131 ALA A CA 1
ATOM 875 C C . ALA A 1 131 ? 87.039 65.258 58.403 1.00 92.77 131 ALA A C 1
ATOM 876 O O . ALA A 1 131 ? 88.081 65.203 57.727 1.00 89.95 131 ALA A O 1
ATOM 878 N N . ILE A 1 132 ? 85.833 65.487 57.873 1.00 94.61 132 ILE A N 1
ATOM 879 C CA . ILE A 1 132 ? 85.636 65.726 56.441 1.00 96.25 132 ILE A CA 1
ATOM 880 C C . ILE A 1 132 ? 86.239 67.089 56.094 1.00 98.37 132 ILE A C 1
ATOM 881 O O . ILE A 1 132 ? 87.005 67.200 55.144 1.00 98.65 132 ILE A O 1
ATOM 886 N N . VAL A 1 133 ? 85.928 68.110 56.894 1.00 101.06 133 VAL A N 1
ATOM 887 C CA . VAL A 1 133 ? 86.451 69.468 56.668 1.00 103.95 133 VAL A CA 1
ATOM 888 C C . VAL A 1 133 ? 87.980 69.534 56.711 1.00 105.33 133 VAL A C 1
ATOM 889 O O . VAL A 1 133 ? 88.604 70.120 55.831 1.00 106.67 133 VAL A O 1
ATOM 893 N N . LEU A 1 134 ? 88.578 68.942 57.739 1.00 106.88 134 LEU A N 1
ATOM 894 C CA . LEU A 1 134 ? 90.036 68.930 57.875 1.00 107.38 134 LEU A CA 1
ATOM 895 C C . LEU A 1 134 ? 90.765 68.109 56.826 1.00 107.18 134 LEU A C 1
ATOM 896 O O . LEU A 1 134 ? 91.965 67.916 56.941 1.00 106.52 134 LEU A O 1
ATOM 901 N N . LEU A 1 135 ? 90.042 67.631 55.819 1.00 108.23 135 LEU A N 1
ATOM 902 C CA . LEU A 1 135 ? 90.601 66.783 54.764 1.00 108.89 135 LEU A CA 1
ATOM 903 C C . LEU A 1 135 ? 91.235 65.492 55.296 1.00 108.49 135 LEU A C 1
ATOM 904 O O . LEU A 1 135 ? 92.019 64.844 54.597 1.00 108.06 135 LEU A O 1
ATOM 909 N N . LYS A 1 136 ? 90.886 65.111 56.525 1.00 107.94 136 LYS A N 1
ATOM 910 C CA . LYS A 1 136 ? 91.428 63.885 57.120 1.00 106.63 136 LYS A CA 1
ATOM 911 C C . LYS A 1 136 ? 90.930 62.632 56.392 1.00 105.84 136 LYS A C 1
ATOM 912 O O . LYS A 1 136 ? 91.698 61.714 56.105 1.00 106.51 136 LYS A O 1
ATOM 918 N N . VAL A 1 137 ? 89.630 62.611 56.109 1.00 104.62 137 VAL A N 1
ATOM 919 C CA . VAL A 1 137 ? 88.982 61.521 55.396 1.00 103.13 137 VAL A CA 1
ATOM 920 C C . VAL A 1 137 ? 88.324 62.198 54.212 1.00 102.54 137 VAL A C 1
ATOM 921 O O . VAL A 1 137 ? 88.357 63.422 54.128 1.00 103.19 137 VAL A O 1
ATOM 925 N N . ARG A 1 138 ? 87.737 61.416 53.308 1.00 102.41 138 ARG A N 1
ATOM 926 C CA . ARG A 1 138 ? 87.023 61.956 52.147 1.00 100.96 138 ARG A CA 1
ATOM 927 C C . ARG A 1 138 ? 85.897 61.002 51.725 1.00 101.06 138 ARG A C 1
ATOM 928 O O . ARG A 1 138 ? 85.985 59.801 51.959 1.00 102.41 138 ARG A O 1
ATOM 936 N N . LEU A 1 139 ? 84.836 61.508 51.106 1.00 100.19 139 LEU A N 1
ATOM 937 C CA . LEU A 1 139 ? 83.787 60.589 50.697 1.00 99.43 139 LEU A CA 1
ATOM 938 C C . LEU A 1 139 ? 84.418 59.767 49.576 1.00 100.60 139 LEU A C 1
ATOM 939 O O . LEU A 1 139 ? 85.424 60.181 48.989 1.00 99.69 139 LEU A O 1
ATOM 944 N N . PHE A 1 140 ? 83.853 58.598 49.299 1.00 102.58 140 PHE A N 1
ATOM 945 C CA . PHE A 1 140 ? 84.418 57.726 48.289 1.00 104.39 140 PHE A CA 1
ATOM 946 C C . PHE A 1 140 ? 83.387 57.133 47.317 1.00 106.64 140 PHE A C 1
ATOM 947 O O . PHE A 1 140 ? 82.341 56.616 47.725 1.00 105.81 140 PHE A O 1
ATOM 955 N N . SER A 1 141 ? 83.711 57.219 46.028 1.00 109.42 141 SER A N 1
ATOM 956 C CA . SER A 1 141 ? 82.863 56.724 44.932 1.00 112.14 141 SER A CA 1
ATOM 957 C C . SER A 1 141 ? 83.771 56.479 43.726 1.00 112.71 141 SER A C 1
ATOM 958 O O . SER A 1 141 ? 83.558 57.031 42.641 1.00 111.22 141 SER A O 1
ATOM 961 N N . ASP A 1 142 ? 84.793 55.656 43.936 1.00 113.50 142 ASP A N 1
ATOM 962 C CA . ASP A 1 142 ? 85.752 55.344 42.888 1.00 113.85 142 ASP A CA 1
ATOM 963 C C . ASP A 1 142 ? 85.471 53.956 42.320 1.00 113.82 142 ASP A C 1
ATOM 964 O O . ASP A 1 142 ? 85.333 52.987 43.069 1.00 113.38 142 ASP A O 1
ATOM 969 N N . GLU A 1 155 ? 83.444 47.925 37.597 1.00 154.62 155 GLU A N 1
ATOM 970 C CA . GLU A 1 155 ? 82.827 48.919 38.469 1.00 154.58 155 GLU A CA 1
ATOM 971 C C . GLU A 1 155 ? 81.292 48.828 38.424 1.00 154.09 155 GLU A C 1
ATOM 972 O O . GLU A 1 155 ? 80.644 49.599 37.710 1.00 154.75 155 GLU A O 1
ATOM 978 N N . ILE A 1 156 ? 80.727 47.880 39.182 1.00 152.25 156 ILE A N 1
ATOM 979 C CA . ILE A 1 156 ? 79.271 47.660 39.248 1.00 149.91 156 ILE A CA 1
ATOM 980 C C . ILE A 1 156 ? 78.730 47.966 40.651 1.00 148.32 156 ILE A C 1
ATOM 981 O O . ILE A 1 156 ? 79.368 47.642 41.652 1.00 148.29 156 ILE A O 1
ATOM 986 N N . ALA A 1 157 ? 77.547 48.580 40.713 1.00 147.19 157 ALA A N 1
ATOM 987 C CA . ALA A 1 157 ? 76.930 48.959 41.986 1.00 146.09 157 ALA A CA 1
ATOM 988 C C . ALA A 1 157 ? 75.637 48.219 42.307 1.00 145.12 157 ALA A C 1
ATOM 989 O O . ALA A 1 157 ? 74.811 47.971 41.430 1.00 145.04 157 ALA A O 1
ATOM 991 N N . ASP A 1 158 ? 75.466 47.888 43.582 1.00 143.88 158 ASP A N 1
ATOM 992 C CA . ASP A 1 158 ? 74.280 47.181 44.039 1.00 142.99 158 ASP A CA 1
ATOM 993 C C . ASP A 1 158 ? 73.030 48.034 43.850 1.00 141.67 158 ASP A C 1
ATOM 994 O O . ASP A 1 158 ? 73.092 49.162 43.362 1.00 141.78 158 ASP A O 1
ATOM 999 N N . ALA A 1 159 ? 71.886 47.484 44.228 1.00 139.88 159 ALA A N 1
ATOM 1000 C CA . ALA A 1 159 ? 70.644 48.220 44.104 1.00 138.03 159 ALA A CA 1
ATOM 1001 C C . ALA A 1 159 ? 70.501 49.095 45.345 1.00 136.98 159 ALA A C 1
ATOM 1002 O O . ALA A 1 159 ? 70.576 48.612 46.474 1.00 135.89 159 ALA A O 1
ATOM 1004 N N . ARG A 1 160 ? 70.309 50.388 45.128 1.00 136.04 160 ARG A N 1
ATOM 1005 C CA . ARG A 1 160 ? 70.155 51.341 46.220 1.00 135.96 160 ARG A CA 1
ATOM 1006 C C . ARG A 1 160 ? 68.658 51.448 46.603 1.00 135.70 160 ARG A C 1
ATOM 1007 O O . ARG A 1 160 ? 68.300 51.993 47.655 1.00 134.52 160 ARG A O 1
ATOM 1015 N N . PHE A 1 161 ? 67.803 50.920 45.725 1.00 134.87 161 PHE A N 1
ATOM 1016 C CA . PHE A 1 161 ? 66.341 50.925 45.874 1.00 132.94 161 PHE A CA 1
ATOM 1017 C C . PHE A 1 161 ? 65.810 49.542 45.450 1.00 130.73 161 PHE A C 1
ATOM 1018 O O . PHE A 1 161 ? 66.581 48.651 45.079 1.00 129.50 161 PHE A O 1
ATOM 1026 N N . GLN A 1 162 ? 64.492 49.379 45.476 1.00 128.38 162 GLN A N 1
ATOM 1027 C CA . GLN A 1 162 ? 63.874 48.112 45.094 1.00 125.72 162 GLN A CA 1
ATOM 1028 C C . GLN A 1 162 ? 62.394 48.290 44.776 1.00 122.81 162 GLN A C 1
ATOM 1029 O O . GLN A 1 162 ? 61.573 48.328 45.695 1.00 123.00 162 GLN A O 1
ATOM 1035 N N . ILE A 1 163 ? 62.050 48.409 43.492 1.00 119.29 163 ILE A N 1
ATOM 1036 C CA . ILE A 1 163 ? 60.644 48.558 43.117 1.00 115.66 163 ILE A CA 1
ATOM 1037 C C . ILE A 1 163 ? 59.915 47.255 43.412 1.00 112.83 163 ILE A C 1
ATOM 1038 O O . ILE A 1 163 ? 60.400 46.175 43.095 1.00 112.22 163 ILE A O 1
ATOM 1043 N N . ASN A 1 164 ? 58.749 47.362 44.032 1.00 109.73 164 ASN A N 1
ATOM 1044 C CA . ASN A 1 164 ? 57.949 46.196 44.367 1.00 106.44 164 ASN A CA 1
ATOM 1045 C C . ASN A 1 164 ? 56.621 46.392 43.670 1.00 103.74 164 ASN A C 1
ATOM 1046 O O . ASN A 1 164 ? 56.180 47.521 43.502 1.00 104.29 164 ASN A O 1
ATOM 1051 N N . LYS A 1 165 ? 55.982 45.303 43.268 1.00 100.00 165 LYS A N 1
ATOM 1052 C CA . LYS A 1 165 ? 54.676 45.387 42.625 1.00 96.49 165 LYS A CA 1
ATOM 1053 C C . LYS A 1 165 ? 53.782 44.342 43.278 1.00 95.31 165 LYS A C 1
ATOM 1054 O O . LYS A 1 165 ? 54.166 43.184 43.417 1.00 95.43 165 LYS A O 1
ATOM 1060 N N . TRP A 1 166 ? 52.604 44.766 43.721 1.00 93.75 166 TRP A N 1
ATOM 1061 C CA . TRP A 1 166 ? 51.652 43.864 44.345 1.00 91.17 166 TRP A CA 1
ATOM 1062 C C . TRP A 1 166 ? 50.252 44.188 43.884 1.00 88.64 166 TRP A C 1
ATOM 1063 O O . TRP A 1 166 ? 50.060 45.014 42.997 1.00 87.92 166 TRP A O 1
ATOM 1074 N N . GLN A 1 167 ? 49.278 43.509 44.473 1.00 87.60 167 GLN A N 1
ATOM 1075 C CA . GLN A 1 167 ? 47.883 43.719 44.115 1.00 84.77 167 GLN A CA 1
ATOM 1076 C C . GLN A 1 167 ? 46.962 43.530 45.288 1.00 84.06 167 GLN A C 1
ATOM 1077 O O . GLN A 1 167 ? 47.209 42.697 46.162 1.00 84.23 167 GLN A O 1
ATOM 1083 N N . THR A 1 168 ? 45.916 44.352 45.314 1.00 84.66 168 THR A N 1
ATOM 1084 C CA . THR A 1 168 ? 44.878 44.287 46.341 1.00 82.31 168 THR A CA 1
ATOM 1085 C C . THR A 1 168 ? 43.585 44.525 45.578 1.00 81.47 168 THR A C 1
ATOM 1086 O O . THR A 1 168 ? 43.556 45.165 44.498 1.00 78.22 168 THR A O 1
ATOM 1090 N N . ALA A 1 169 ? 42.525 43.959 46.131 1.00 81.44 169 ALA A N 1
ATOM 1091 C CA . ALA A 1 169 ? 41.219 44.063 45.527 1.00 82.22 169 ALA A CA 1
ATOM 1092 C C . ALA A 1 169 ? 40.655 45.460 45.771 1.00 80.95 169 ALA A C 1
ATOM 1093 O O . ALA A 1 169 ? 40.727 45.962 46.898 1.00 79.54 169 ALA A O 1
ATOM 1095 N N . VAL A 1 170 ? 40.138 46.121 44.735 1.00 78.40 170 VAL A N 1
ATOM 1096 C CA . VAL A 1 170 ? 39.572 47.438 44.993 1.00 78.03 170 VAL A CA 1
ATOM 1097 C C . VAL A 1 170 ? 38.236 47.178 45.683 1.00 79.57 170 VAL A C 1
ATOM 1098 O O . VAL A 1 170 ? 37.416 46.411 45.183 1.00 80.91 170 VAL A O 1
ATOM 1102 N N . LYS A 1 171 ? 38.030 47.798 46.838 1.00 81.14 171 LYS A N 1
ATOM 1103 C CA . LYS A 1 171 ? 36.793 47.641 47.585 1.00 81.26 171 LYS A CA 1
ATOM 1104 C C . LYS A 1 171 ? 35.627 48.471 47.042 1.00 82.96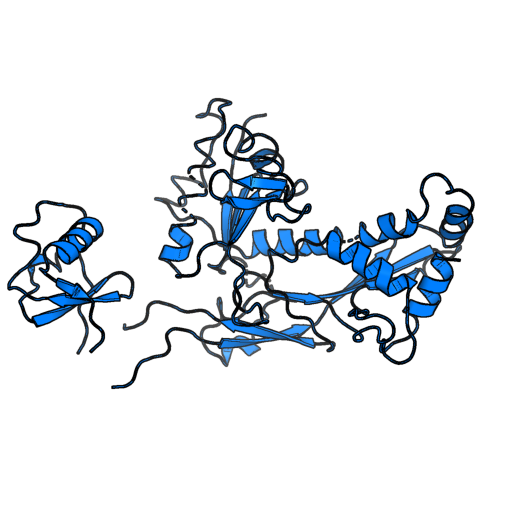 171 LYS A C 1
ATOM 1105 O O . LYS A 1 171 ? 35.828 49.494 46.385 1.00 83.60 171 LYS A O 1
ATOM 1111 N N . SER A 1 172 ? 34.410 47.995 47.301 1.00 85.69 172 SER A N 1
ATOM 1112 C CA . SER A 1 172 ? 33.188 48.679 46.878 1.00 87.81 172 SER A CA 1
ATOM 1113 C C . SER A 1 172 ? 32.397 49.030 48.129 1.00 89.44 172 SER A C 1
ATOM 1114 O O . SER A 1 172 ? 31.732 48.182 48.718 1.00 89.45 172 SER A O 1
ATOM 1117 N N . ARG A 1 173 ? 32.520 50.284 48.552 1.00 93.35 173 ARG A N 1
ATOM 1118 C CA . ARG A 1 173 ? 31.821 50.797 49.721 1.00 94.30 173 ARG A CA 1
ATOM 1119 C C . ARG A 1 173 ? 30.467 51.314 49.248 1.00 94.51 173 ARG A C 1
ATOM 1120 O O . ARG A 1 173 ? 30.366 52.005 48.223 1.00 92.68 173 ARG A O 1
ATOM 1128 N N . LYS A 1 174 ? 29.434 50.921 49.987 1.00 95.44 174 LYS A N 1
ATOM 1129 C CA . LYS A 1 174 ? 28.060 51.323 49.723 1.00 96.61 174 LYS A CA 1
ATOM 1130 C C . LYS A 1 174 ? 27.594 52.127 50.922 1.00 95.52 174 LYS A C 1
ATOM 1131 O O . LYS A 1 174 ? 27.603 51.642 52.054 1.00 95.09 174 LYS A O 1
ATOM 1137 N N . LEU A 1 175 ? 27.198 53.366 50.668 1.00 94.47 175 LEU A N 1
ATOM 1138 C CA . LEU A 1 175 ? 26.768 54.240 51.740 1.00 94.37 175 LEU A CA 1
ATOM 1139 C C . LEU A 1 175 ? 25.305 54.609 51.609 1.00 95.34 175 LEU A C 1
ATOM 1140 O O . LEU A 1 175 ? 24.885 55.177 50.596 1.00 95.65 175 LEU A O 1
ATOM 1145 N N . LYS A 1 176 ? 24.527 54.267 52.630 1.00 95.96 176 LYS A N 1
ATOM 1146 C CA . LYS A 1 176 ? 23.106 54.602 52.626 1.00 97.73 176 LYS A CA 1
ATOM 1147 C C . LYS A 1 176 ? 22.990 56.042 53.155 1.00 96.98 176 LYS A C 1
ATOM 1148 O O . LYS A 1 176 ? 23.391 56.340 54.292 1.00 98.41 176 LYS A O 1
ATOM 1154 N N . THR A 1 177 ? 22.466 56.941 52.328 1.00 95.33 177 THR A N 1
ATOM 1155 C CA . THR A 1 177 ? 22.331 58.328 52.743 1.00 95.02 177 THR A CA 1
ATOM 1156 C C . THR A 1 177 ? 21.089 58.569 53.582 1.00 95.48 177 THR A C 1
ATOM 1157 O O . THR A 1 177 ? 21.057 59.499 54.372 1.00 96.49 177 THR A O 1
ATOM 1161 N N . GLY A 1 178 ? 20.078 57.719 53.428 1.00 96.74 178 GLY A N 1
ATOM 1162 C CA . GLY A 1 178 ? 18.845 57.896 54.175 1.00 96.65 178 GLY A CA 1
ATOM 1163 C C . GLY A 1 178 ? 17.966 58.921 53.475 1.00 97.68 178 GLY A C 1
ATOM 1164 O O . GLY A 1 178 ? 16.786 59.089 53.791 1.00 99.56 178 GLY A O 1
ATOM 1165 N N . ILE A 1 179 ? 18.558 59.610 52.505 1.00 96.98 179 ILE A N 1
ATOM 1166 C CA . ILE A 1 179 ? 17.861 60.637 51.739 1.00 96.68 179 ILE A CA 1
ATOM 1167 C C . ILE A 1 179 ? 17.024 59.986 50.664 1.00 98.29 179 ILE A C 1
ATOM 1168 O O . ILE A 1 179 ? 17.553 59.240 49.840 1.00 98.58 179 ILE A O 1
ATOM 1173 N N . THR A 1 180 ? 15.728 60.265 50.652 1.00 99.32 180 THR A N 1
ATOM 1174 C CA . THR A 1 180 ? 14.885 59.697 49.615 1.00 100.31 180 THR A CA 1
ATOM 1175 C C . THR A 1 180 ? 15.122 60.542 48.357 1.00 99.95 180 THR A C 1
ATOM 1176 O O . THR A 1 180 ? 15.598 61.677 48.450 1.00 99.57 180 THR A O 1
ATOM 1180 N N . VAL A 1 181 ? 14.821 59.994 47.184 1.00 99.62 181 VAL A N 1
ATOM 1181 C CA . VAL A 1 181 ? 15.018 60.763 45.963 1.00 100.10 181 VAL A CA 1
ATOM 1182 C C . VAL A 1 181 ? 14.010 61.882 45.924 1.00 100.15 181 VAL A C 1
ATOM 1183 O O . VAL A 1 181 ? 14.223 62.897 45.273 1.00 98.82 181 VAL A O 1
ATOM 1187 N N . GLU A 1 182 ? 12.906 61.672 46.634 1.00 101.39 182 GLU A N 1
ATOM 1188 C CA . GLU A 1 182 ? 11.810 62.626 46.720 1.00 102.31 182 GLU A CA 1
ATOM 1189 C C . GLU A 1 182 ? 12.308 63.953 47.278 1.00 101.53 182 GLU A C 1
ATOM 1190 O O . GLU A 1 182 ? 12.090 65.026 46.694 1.00 100.58 182 GLU A O 1
ATOM 1196 N N . LEU A 1 183 ? 12.973 63.851 48.424 1.00 100.19 183 LEU A N 1
ATOM 1197 C CA . LEU A 1 183 ? 13.549 64.993 49.105 1.00 99.10 183 LEU A CA 1
ATOM 1198 C C . LEU A 1 183 ? 14.601 65.569 48.180 1.00 100.33 183 LEU A C 1
ATOM 1199 O O . LEU A 1 183 ? 14.534 66.731 47.804 1.00 101.34 183 LEU A O 1
ATOM 1204 N N . ALA A 1 184 ? 15.569 64.744 47.806 1.00 101.03 184 ALA A N 1
ATOM 1205 C CA . ALA A 1 184 ? 16.641 65.181 46.927 1.00 102.10 184 ALA A CA 1
ATOM 1206 C C . ALA A 1 184 ? 16.125 65.854 45.665 1.00 102.79 184 ALA A C 1
ATOM 1207 O O . ALA A 1 184 ? 16.902 66.427 44.899 1.00 101.80 184 ALA A O 1
ATOM 1209 N N . GLN A 1 185 ? 14.817 65.764 45.442 1.00 104.45 185 GLN A N 1
ATOM 1210 C CA . GLN A 1 185 ? 14.195 66.361 44.266 1.00 105.44 185 GLN A CA 1
ATOM 1211 C C . GLN A 1 185 ? 13.599 67.719 44.583 1.00 106.33 185 GLN A C 1
ATOM 1212 O O . GLN A 1 185 ? 13.802 68.679 43.841 1.00 104.40 185 GLN A O 1
ATOM 1218 N N . ASP A 1 186 ? 12.854 67.795 45.682 1.00 109.35 186 ASP A N 1
ATOM 1219 C CA . ASP A 1 186 ? 12.261 69.067 46.081 1.00 113.61 186 ASP A CA 1
ATOM 1220 C C . ASP A 1 186 ? 13.370 69.936 46.674 1.00 114.94 186 ASP A C 1
ATOM 1221 O O . ASP A 1 186 ? 13.236 71.160 46.790 1.00 116.58 186 ASP A O 1
ATOM 1226 N N . LEU A 1 187 ? 14.480 69.287 47.022 1.00 114.30 187 LEU A N 1
ATOM 1227 C CA . LEU A 1 187 ? 15.627 69.961 47.612 1.00 112.45 187 LEU A CA 1
ATOM 1228 C C . LEU A 1 187 ? 16.257 70.893 46.604 1.00 111.12 187 LEU A C 1
ATOM 1229 O O . LEU A 1 187 ? 16.865 71.890 46.979 1.00 111.18 187 LEU A O 1
ATOM 1234 N N . GLU A 1 188 ? 16.122 70.574 45.325 1.00 109.58 188 GLU A N 1
ATOM 1235 C CA . GLU A 1 188 ? 16.659 71.459 44.309 1.00 110.95 188 GLU A CA 1
ATOM 1236 C C . GLU A 1 188 ? 15.766 72.706 44.267 1.00 111.66 188 GLU A C 1
ATOM 1237 O O . GLU A 1 188 ? 16.260 73.836 44.392 1.00 112.28 188 GLU A O 1
ATOM 1243 N N . ALA A 1 189 ? 14.456 72.476 44.095 1.00 111.37 189 ALA A N 1
ATOM 1244 C CA . ALA A 1 189 ? 13.432 73.529 44.035 1.00 110.33 189 ALA A CA 1
ATOM 1245 C C . ALA A 1 189 ? 13.503 74.437 45.273 1.00 109.36 189 ALA A C 1
ATOM 1246 O O . ALA A 1 189 ? 13.618 75.668 45.161 1.00 108.61 189 ALA A O 1
ATOM 1248 N N . ASN A 1 190 ? 13.438 73.816 46.450 1.00 107.75 190 ASN A N 1
ATOM 1249 C CA . ASN A 1 190 ? 13.514 74.524 47.730 1.00 105.79 190 ASN A CA 1
ATOM 1250 C C . ASN A 1 190 ? 14.962 74.780 48.118 1.00 104.19 190 ASN A C 1
ATOM 1251 O O . ASN A 1 190 ? 15.369 74.496 49.239 1.00 102.71 190 ASN A O 1
ATOM 1256 N N . GLY A 1 191 ? 15.746 75.313 47.191 1.00 103.09 191 GLY A N 1
ATOM 1257 C CA . GLY A 1 191 ? 17.136 75.550 47.506 1.00 102.10 191 GLY A CA 1
ATOM 1258 C C . GLY A 1 191 ? 17.759 76.707 46.772 1.00 100.68 191 GLY A C 1
ATOM 1259 O O . GLY A 1 191 ? 18.904 76.602 46.312 1.00 100.80 191 GLY A O 1
ATOM 1260 N N . PHE A 1 192 ? 17.032 77.815 46.669 1.00 98.64 192 PHE A N 1
ATOM 1261 C CA . PHE A 1 192 ? 17.587 78.971 45.980 1.00 95.97 192 PHE A CA 1
ATOM 1262 C C . PHE A 1 192 ? 18.773 79.539 46.749 1.00 95.54 192 PHE A C 1
ATOM 1263 O O . PHE A 1 192 ? 19.718 80.058 46.153 1.00 95.39 192 PHE A O 1
ATOM 1271 N N . ASP A 1 193 ? 18.731 79.391 48.071 1.00 94.75 193 ASP A N 1
ATOM 1272 C CA . ASP A 1 193 ? 19.767 79.919 48.948 1.00 94.89 193 ASP A CA 1
ATOM 1273 C C . ASP A 1 193 ? 21.070 79.132 48.903 1.00 94.55 193 ASP A C 1
ATOM 1274 O O . ASP A 1 193 ? 22.142 79.660 49.218 1.00 94.03 193 ASP A O 1
ATOM 1279 N N . ALA A 1 194 ? 20.985 77.872 48.506 1.00 94.36 194 ALA A N 1
ATOM 1280 C CA . ALA A 1 194 ? 22.182 77.055 48.415 1.00 94.18 194 ALA A CA 1
ATOM 1281 C C . ALA A 1 194 ? 22.088 76.130 47.202 1.00 93.97 194 ALA A C 1
ATOM 1282 O O . ALA A 1 194 ? 21.777 74.944 47.343 1.00 94.01 194 ALA A O 1
ATOM 1284 N N . PRO A 1 195 ? 22.342 76.672 45.987 1.00 93.56 195 PRO A N 1
ATOM 1285 C CA . PRO A 1 195 ? 22.288 75.908 44.739 1.00 92.50 195 PRO A CA 1
ATOM 1286 C C . PRO A 1 195 ? 22.780 74.447 44.796 1.00 91.72 195 PRO A C 1
ATOM 1287 O O . PRO A 1 195 ? 21.956 73.548 45.004 1.00 91.59 195 PRO A O 1
ATOM 1291 N N . ASN A 1 196 ? 24.083 74.184 44.635 1.00 90.91 196 ASN A N 1
ATOM 1292 C CA . ASN A 1 196 ? 24.514 72.777 44.642 1.00 90.89 196 ASN A CA 1
ATOM 1293 C C . ASN A 1 196 ? 24.946 72.213 45.989 1.00 89.32 196 ASN A C 1
ATOM 1294 O O . ASN A 1 196 ? 26.076 71.773 46.197 1.00 88.90 196 ASN A O 1
ATOM 1299 N N . PHE A 1 197 ? 23.987 72.206 46.900 1.00 87.50 197 PHE A N 1
ATOM 1300 C CA . PHE A 1 197 ? 24.182 71.696 48.231 1.00 82.73 197 PHE A CA 1
ATOM 1301 C C . PHE A 1 197 ? 24.152 70.173 48.149 1.00 83.27 197 PHE A C 1
ATOM 1302 O O . PHE A 1 197 ? 24.889 69.495 48.865 1.00 83.23 197 PHE A O 1
ATOM 1310 N N . LEU A 1 198 ? 23.310 69.638 47.263 1.00 82.94 198 LEU A N 1
ATOM 1311 C CA . LEU A 1 198 ? 23.207 68.186 47.090 1.00 82.19 198 LEU A CA 1
ATOM 1312 C C . LEU A 1 198 ? 24.595 67.645 46.800 1.00 81.49 198 LEU A C 1
ATOM 1313 O O . LEU A 1 198 ? 25.045 66.676 47.422 1.00 79.15 198 LEU A O 1
ATOM 1318 N N . GLU A 1 199 ? 25.260 68.294 45.848 1.00 81.31 199 GLU A N 1
ATOM 1319 C CA . GLU A 1 199 ? 26.623 67.946 45.467 1.00 81.91 199 GLU A CA 1
ATOM 1320 C C . GLU A 1 199 ? 27.570 67.986 46.671 1.00 81.00 199 GLU A C 1
ATOM 1321 O O . GLU A 1 199 ? 28.340 67.048 46.907 1.00 82.08 199 GLU A O 1
ATOM 1327 N N . ASP A 1 200 ? 27.506 69.080 47.422 1.00 78.13 200 ASP A N 1
ATOM 1328 C CA . ASP A 1 200 ? 28.352 69.247 48.590 1.00 77.23 200 ASP A CA 1
ATOM 1329 C C . ASP A 1 200 ? 28.098 68.184 49.652 1.00 75.53 200 ASP A C 1
ATOM 1330 O O . ASP A 1 200 ? 29.026 67.602 50.196 1.00 73.79 200 ASP A O 1
ATOM 1335 N N . LEU A 1 201 ? 26.832 67.936 49.944 1.00 75.34 201 LEU A N 1
ATOM 1336 C CA . LEU A 1 201 ? 26.445 66.920 50.924 1.00 74.67 201 LEU A CA 1
ATOM 1337 C C . LEU A 1 201 ? 27.046 65.523 50.608 1.00 72.85 201 LEU A C 1
ATOM 1338 O O . LEU A 1 201 ? 27.624 64.854 51.479 1.00 69.87 201 LEU A O 1
ATOM 1343 N N . LEU A 1 202 ? 26.885 65.101 49.352 1.00 72.43 202 LEU A N 1
ATOM 1344 C CA . LEU A 1 202 ? 27.389 63.814 48.875 1.00 71.05 202 LEU A CA 1
ATOM 1345 C C . LEU A 1 202 ? 28.901 63.807 48.868 1.00 70.47 202 LEU A C 1
ATOM 1346 O O . LEU A 1 202 ? 29.502 63.006 49.570 1.00 71.47 202 LEU A O 1
ATOM 1351 N N . ALA A 1 203 ? 29.515 64.696 48.089 1.00 69.92 203 ALA A N 1
ATOM 1352 C CA . ALA A 1 203 ? 30.976 64.806 48.047 1.00 70.17 203 ALA A CA 1
ATOM 1353 C C . ALA A 1 203 ? 31.569 64.673 49.456 1.00 71.43 203 ALA A C 1
ATOM 1354 O O . ALA A 1 203 ? 32.599 64.020 49.653 1.00 72.64 203 ALA A O 1
ATOM 1356 N N . THR A 1 204 ? 30.914 65.328 50.414 1.00 72.39 204 THR A N 1
ATOM 1357 C CA . THR A 1 204 ? 31.302 65.348 51.825 1.00 71.89 204 THR A CA 1
ATOM 1358 C C . THR A 1 204 ? 31.222 64.005 52.517 1.00 71.25 204 THR A C 1
ATOM 1359 O O . THR A 1 204 ? 32.016 63.708 53.402 1.00 70.17 204 THR A O 1
ATOM 1363 N N . GLU A 1 205 ? 30.231 63.212 52.140 1.00 72.92 205 GLU A N 1
ATOM 1364 C CA . GLU A 1 205 ? 30.009 61.896 52.745 1.00 75.08 205 GLU A CA 1
ATOM 1365 C C . GLU A 1 205 ? 30.987 60.813 52.283 1.00 73.08 205 GLU A C 1
ATOM 1366 O O . GLU A 1 205 ? 31.343 59.894 53.038 1.00 68.40 205 GLU A O 1
ATOM 1380 N N . ALA A 1 207 ? 34.000 61.645 50.839 1.00 74.48 207 ALA A N 1
ATOM 1381 C CA . ALA A 1 207 ? 35.298 62.109 51.226 1.00 74.70 207 ALA A CA 1
ATOM 1382 C C . ALA A 1 207 ? 35.553 61.676 52.661 1.00 75.21 207 ALA A C 1
ATOM 1383 O O . ALA A 1 207 ? 36.599 61.114 52.974 1.00 74.90 207 ALA A O 1
ATOM 1385 N N . ASP A 1 208 ? 34.590 61.922 53.537 1.00 76.70 208 ASP A N 1
ATOM 1386 C CA . ASP A 1 208 ? 34.761 61.587 54.948 1.00 81.72 208 ASP A CA 1
ATOM 1387 C C . ASP A 1 208 ? 35.085 60.127 55.191 1.00 82.63 208 ASP A C 1
ATOM 1388 O O . ASP A 1 208 ? 35.942 59.800 56.015 1.00 82.21 208 ASP A O 1
ATOM 1393 N N . GLU A 1 209 ? 34.383 59.264 54.453 1.00 84.40 209 GLU A N 1
ATOM 1394 C CA . GLU A 1 209 ? 34.536 57.811 54.524 1.00 84.50 209 GLU A CA 1
ATOM 1395 C C . GLU A 1 209 ? 35.964 57.412 54.145 1.00 82.78 209 GLU A C 1
ATOM 1396 O O . GLU A 1 209 ? 36.622 56.690 54.891 1.00 82.60 209 GLU A O 1
ATOM 1402 N N . ILE A 1 210 ? 36.444 57.896 53.003 1.00 80.57 210 ILE A N 1
ATOM 1403 C CA . ILE A 1 210 ? 37.795 57.606 52.547 1.00 80.38 210 ILE A CA 1
ATOM 1404 C C . ILE A 1 210 ? 38.851 58.245 53.455 1.00 80.00 210 ILE A C 1
ATOM 1405 O O . ILE A 1 210 ? 39.859 57.612 53.780 1.00 79.82 210 ILE A O 1
ATOM 1410 N N . ASN A 1 211 ? 38.618 59.496 53.861 1.00 78.10 211 ASN A N 1
ATOM 1411 C CA . ASN A 1 211 ? 39.557 60.179 54.741 1.00 75.94 211 ASN A CA 1
ATOM 1412 C C . ASN A 1 211 ? 39.632 59.434 56.046 1.00 76.04 211 ASN A C 1
ATOM 1413 O O . ASN A 1 211 ? 40.641 59.484 56.743 1.00 75.55 211 ASN A O 1
ATOM 1418 N N . LYS A 1 212 ? 38.549 58.740 56.377 1.00 77.92 212 LYS A N 1
ATOM 1419 C CA . LYS A 1 212 ? 38.489 57.948 57.599 1.00 77.70 212 LYS A CA 1
ATOM 1420 C C . LYS A 1 212 ? 39.332 56.714 57.392 1.00 76.50 212 LYS A C 1
ATOM 1421 O O . LYS A 1 212 ? 40.122 56.337 58.256 1.00 74.86 212 LYS A O 1
ATOM 1427 N N . ASP A 1 213 ? 39.179 56.104 56.224 1.00 75.39 213 ASP A N 1
ATOM 1428 C CA . ASP A 1 213 ? 39.922 54.897 55.913 1.00 75.43 213 ASP A CA 1
ATOM 1429 C C . ASP A 1 213 ? 41.414 55.169 55.903 1.00 73.16 213 ASP A C 1
ATOM 1430 O O . ASP A 1 213 ? 42.222 54.352 56.368 1.00 70.69 213 ASP A O 1
ATOM 1435 N N . ILE A 1 214 ? 41.776 56.331 55.381 1.00 72.55 214 ILE A N 1
ATOM 1436 C CA . ILE A 1 214 ? 43.174 56.699 55.286 1.00 70.20 214 ILE A CA 1
ATOM 1437 C C . ILE A 1 214 ? 43.744 56.957 56.671 1.00 72.03 214 ILE A C 1
ATOM 1438 O O . ILE A 1 214 ? 44.676 56.259 57.117 1.00 71.08 214 ILE A O 1
ATOM 1443 N N . LEU A 1 215 ? 43.167 57.927 57.375 1.00 73.51 215 LEU A N 1
ATOM 1444 C CA . LEU A 1 215 ? 43.688 58.256 58.691 1.00 76.24 215 LEU A CA 1
ATOM 1445 C C . LEU A 1 215 ? 43.772 57.022 59.558 1.00 76.33 215 LEU A C 1
ATOM 1446 O O . LEU A 1 215 ? 44.709 56.829 60.329 1.00 76.63 215 LEU A O 1
ATOM 1451 N N . GLN A 1 216 ? 42.798 56.157 59.382 1.00 77.84 216 GLN A N 1
ATOM 1452 C CA . GLN A 1 216 ? 42.750 54.937 60.145 1.00 77.81 216 GLN A CA 1
ATOM 1453 C C . GLN A 1 216 ? 43.894 53.994 59.762 1.00 78.09 216 GLN A C 1
ATOM 1454 O O . GLN A 1 216 ? 44.566 53.440 60.631 1.00 76.88 216 GLN A O 1
ATOM 1460 N N . SER A 1 217 ? 44.132 53.828 58.467 1.00 77.69 217 SER A N 1
ATOM 1461 C CA . SER A 1 217 ? 45.216 52.970 58.006 1.00 80.00 217 SER A CA 1
ATOM 1462 C C . SER A 1 217 ? 46.591 53.537 58.413 1.00 82.01 217 SER A C 1
ATOM 1463 O O . SER A 1 217 ? 47.519 52.789 58.727 1.00 82.44 217 SER A O 1
ATOM 1466 N N . LEU A 1 218 ? 46.735 54.857 58.409 1.00 82.76 218 LEU A N 1
ATOM 1467 C CA . LEU A 1 218 ? 48.020 55.432 58.770 1.00 83.25 218 LEU A CA 1
ATOM 1468 C C . LEU A 1 218 ? 48.351 55.210 60.239 1.00 84.26 218 LEU A C 1
ATOM 1469 O O . LEU A 1 218 ? 49.494 54.936 60.589 1.00 83.77 218 LEU A O 1
ATOM 1474 N N . ILE A 1 219 ? 47.345 55.334 61.094 1.00 85.40 219 ILE A N 1
ATOM 1475 C CA . ILE A 1 219 ? 47.532 55.144 62.527 1.00 87.65 219 ILE A CA 1
ATOM 1476 C C . ILE A 1 219 ? 47.849 53.693 62.813 1.00 88.63 219 ILE A C 1
ATOM 1477 O O . ILE A 1 219 ? 48.610 53.387 63.725 1.00 87.58 219 ILE A O 1
ATOM 1482 N N . THR A 1 220 ? 47.259 52.802 62.024 1.00 90.85 220 THR A N 1
ATOM 1483 C CA . THR A 1 220 ? 47.464 51.377 62.215 1.00 93.00 220 THR A CA 1
ATOM 1484 C C . THR A 1 220 ? 48.750 50.894 61.536 1.00 93.73 220 THR A C 1
ATOM 1485 O O . THR A 1 220 ? 49.445 50.017 62.045 1.00 93.78 220 THR A O 1
ATOM 1489 N N . VAL A 1 221 ? 49.094 51.485 60.403 1.00 96.77 221 VAL A N 1
ATOM 1490 C CA . VAL A 1 221 ? 50.297 51.062 59.703 1.00 99.99 221 VAL A CA 1
ATOM 1491 C C . VAL A 1 221 ? 51.579 51.697 60.258 1.00 102.79 221 VAL A C 1
ATOM 1492 O O . VAL A 1 221 ? 52.535 50.991 60.578 1.00 102.93 221 VAL A O 1
ATOM 1496 N N . SER A 1 222 ? 51.585 53.022 60.386 1.00 105.91 222 SER A N 1
ATOM 1497 C CA . SER A 1 222 ? 52.735 53.772 60.896 1.00 110.29 222 SER A CA 1
ATOM 1498 C C . SER A 1 222 ? 53.454 53.103 62.073 1.00 113.85 222 SER A C 1
ATOM 1499 O O . SER A 1 222 ? 52.839 52.366 62.847 1.00 114.04 222 SER A O 1
ATOM 1502 N N . LYS A 1 223 ? 54.751 53.387 62.203 1.00 118.32 223 LYS A N 1
ATOM 1503 C CA . LYS A 1 223 ? 55.587 52.829 63.261 1.00 123.32 223 LYS A CA 1
ATOM 1504 C C . LYS A 1 223 ? 55.483 53.680 64.498 1.00 125.64 223 LYS A C 1
ATOM 1505 O O . LYS A 1 223 ? 54.745 54.649 64.520 1.00 123.95 223 LYS A O 1
ATOM 1511 N N . ARG A 1 224 ? 56.240 53.326 65.523 1.00 130.71 224 ARG A N 1
ATOM 1512 C CA . ARG A 1 224 ? 56.233 54.094 66.760 1.00 136.92 224 ARG A CA 1
ATOM 1513 C C . ARG A 1 224 ? 57.559 54.849 66.836 1.00 139.26 224 ARG A C 1
ATOM 1514 O O . ARG A 1 224 ? 58.354 54.794 65.900 1.00 138.80 224 ARG A O 1
ATOM 1522 N N . TYR A 1 225 ? 57.799 55.546 67.945 1.00 143.10 225 TYR A N 1
ATOM 1523 C CA . TYR A 1 225 ? 59.055 56.267 68.124 1.00 145.63 225 TYR A CA 1
ATOM 1524 C C . TYR A 1 225 ? 59.888 55.518 69.177 1.00 146.44 225 TYR A C 1
ATOM 1525 O O . TYR A 1 225 ? 59.381 55.156 70.236 1.00 146.14 225 TYR A O 1
ATOM 1534 N N . LYS A 1 226 ? 61.164 55.278 68.885 1.00 147.25 226 LYS A N 1
ATOM 1535 C CA . LYS A 1 226 ? 62.006 54.529 69.812 1.00 149.37 226 LYS A CA 1
ATOM 1536 C C . LYS A 1 226 ? 63.046 55.301 70.630 1.00 150.70 226 LYS A C 1
ATOM 1537 O O . LYS A 1 226 ? 64.211 54.909 70.655 1.00 151.57 226 LYS A O 1
ATOM 1543 N N . VAL A 1 227 ? 62.642 56.363 71.326 1.00 151.40 227 VAL A N 1
ATOM 1544 C CA . VAL A 1 227 ? 63.605 57.134 72.119 1.00 151.65 227 VAL A CA 1
ATOM 1545 C C . VAL A 1 227 ? 63.804 56.700 73.580 1.00 152.72 227 VAL A C 1
ATOM 1546 O O . VAL A 1 227 ? 63.050 57.111 74.464 1.00 152.81 227 VAL A O 1
ATOM 1550 N N . THR A 1 228 ? 64.824 55.871 73.816 1.00 153.37 228 THR A N 1
ATOM 1551 C CA . THR A 1 228 ? 65.184 55.379 75.152 1.00 154.24 228 THR A CA 1
ATOM 1552 C C . THR A 1 228 ? 64.057 54.789 76.002 1.00 155.37 228 THR A C 1
ATOM 1553 O O . THR A 1 228 ? 63.501 55.468 76.868 1.00 155.43 228 THR A O 1
ATOM 1557 N N . GLY A 1 229 ? 63.744 53.516 75.771 1.00 156.40 229 GLY A N 1
ATOM 1558 C CA . GLY A 1 229 ? 62.702 52.854 76.543 1.00 156.45 229 GLY A CA 1
ATOM 1559 C C . GLY A 1 229 ? 61.311 53.108 75.998 1.00 156.72 229 GLY A C 1
ATOM 1560 O O . GLY A 1 229 ? 60.377 53.407 76.748 1.00 156.08 229 GLY A O 1
ATOM 1561 N N . ILE A 1 230 ? 61.169 52.973 74.685 1.00 156.93 230 ILE A N 1
ATOM 1562 C CA . ILE A 1 230 ? 59.894 53.216 74.033 1.00 157.11 230 ILE A CA 1
ATOM 1563 C C . ILE A 1 230 ? 59.403 54.596 74.465 1.00 158.34 230 ILE A C 1
ATOM 1564 O O . ILE A 1 230 ? 58.416 54.729 75.198 1.00 158.07 230 ILE A O 1
ATOM 1569 N N . THR A 1 231 ? 60.140 55.608 74.007 1.00 159.49 231 THR A N 1
ATOM 1570 C CA . THR A 1 231 ? 59.868 57.018 74.278 1.00 160.80 231 THR A CA 1
ATOM 1571 C C . THR A 1 231 ? 59.889 57.383 75.769 1.00 161.49 231 THR A C 1
ATOM 1572 O O . THR A 1 231 ? 59.054 58.158 76.252 1.00 161.54 231 THR A O 1
ATOM 1576 N N . ASP A 1 232 ? 60.868 56.827 76.483 1.00 162.23 232 ASP A N 1
ATOM 1577 C CA . ASP A 1 232 ? 61.049 57.059 77.917 1.00 162.23 232 ASP A CA 1
ATOM 1578 C C . ASP A 1 232 ? 59.860 56.604 78.775 1.00 162.11 232 ASP A C 1
ATOM 1579 O O . ASP A 1 232 ? 58.997 57.409 79.142 1.00 162.79 232 ASP A O 1
ATOM 1584 N N . SER A 1 233 ? 59.836 55.304 79.085 1.00 161.28 233 SER A N 1
ATOM 1585 C CA . SER A 1 233 ? 58.784 54.685 79.897 1.00 159.98 233 SER A CA 1
ATOM 1586 C C . SER A 1 233 ? 57.364 55.062 79.446 1.00 160.19 233 SER A C 1
ATOM 1587 O O . SER A 1 233 ? 56.625 55.738 80.169 1.00 160.44 233 SER A O 1
ATOM 1590 N N . GLY A 1 234 ? 56.989 54.605 78.252 1.00 159.53 234 GLY A N 1
ATOM 1591 C CA . GLY A 1 234 ? 55.675 54.905 77.716 1.00 158.21 234 GLY A CA 1
ATOM 1592 C C . GLY A 1 234 ? 55.743 56.104 76.790 1.00 157.93 234 GLY A C 1
ATOM 1593 O O . GLY A 1 234 ? 56.431 57.079 77.095 1.00 158.51 234 GLY A O 1
ATOM 1594 N N . PHE A 1 235 ? 55.022 56.026 75.672 1.00 156.95 235 PHE A N 1
ATOM 1595 C CA . PHE A 1 235 ? 54.978 57.074 74.645 1.00 155.19 235 PHE A CA 1
ATOM 1596 C C . PHE A 1 235 ? 54.689 58.505 75.080 1.00 153.61 235 PHE A C 1
ATOM 1597 O O . PHE A 1 235 ? 53.549 58.964 75.069 1.00 153.18 235 PHE A O 1
ATOM 1605 N N . ILE A 1 236 ? 55.766 59.188 75.449 1.00 152.34 236 ILE A N 1
ATOM 1606 C CA . ILE A 1 236 ? 55.781 60.575 75.897 1.00 151.49 236 ILE A CA 1
ATOM 1607 C C . ILE A 1 236 ? 54.477 61.199 76.421 1.00 150.76 236 ILE A C 1
ATOM 1608 O O . ILE A 1 236 ? 53.481 61.302 75.694 1.00 150.49 236 ILE A O 1
ATOM 1613 N N . ASP A 1 237 ? 54.505 61.619 77.691 1.00 149.24 237 ASP A N 1
ATOM 1614 C CA . ASP A 1 237 ? 53.363 62.268 78.348 1.00 147.59 237 ASP A CA 1
ATOM 1615 C C . ASP A 1 237 ? 53.664 63.766 78.480 1.00 147.29 237 ASP A C 1
ATOM 1616 O O . ASP A 1 237 ? 54.692 64.136 79.040 1.00 147.06 237 ASP A O 1
ATOM 1621 N N . LEU A 1 238 ? 52.782 64.621 77.963 1.00 147.23 238 LEU A N 1
ATOM 1622 C CA . LEU A 1 238 ? 52.978 66.070 78.031 1.00 147.56 238 LEU A CA 1
ATOM 1623 C C . LEU A 1 238 ? 51.736 66.719 78.612 1.00 148.44 238 LEU A C 1
ATOM 1624 O O . LEU A 1 238 ? 51.045 67.477 77.930 1.00 147.96 238 LEU A O 1
ATOM 1629 N N . SER A 1 239 ? 51.454 66.421 79.875 1.00 149.91 239 SER A N 1
ATOM 1630 C CA . SER A 1 239 ? 50.280 66.967 80.541 1.00 151.60 239 SER A CA 1
ATOM 1631 C C . SER A 1 239 ? 50.580 67.365 81.980 1.00 152.10 239 SER A C 1
ATOM 1632 O O . SER A 1 239 ? 50.738 68.553 82.285 1.00 151.71 239 SER A O 1
ATOM 1635 N N . TYR A 1 240 ? 50.663 66.367 82.858 1.00 152.98 240 TYR A N 1
ATOM 1636 C CA . TYR A 1 240 ? 50.939 66.615 84.267 1.00 153.59 240 TYR A CA 1
ATOM 1637 C C . TYR A 1 240 ? 52.215 67.436 84.379 1.00 153.80 240 TYR A C 1
ATOM 1638 O O . TYR A 1 240 ? 52.219 68.538 84.936 1.00 153.85 240 TYR A O 1
ATOM 1647 N N . ALA A 1 241 ? 53.292 66.909 83.812 1.00 154.34 241 ALA A N 1
ATOM 1648 C CA . ALA A 1 241 ? 54.567 67.597 83.860 1.00 155.17 241 ALA A CA 1
ATOM 1649 C C . ALA A 1 241 ? 54.641 68.657 82.775 1.00 155.46 241 ALA A C 1
ATOM 1650 O O . ALA A 1 241 ? 55.698 68.860 82.182 1.00 155.90 241 ALA A O 1
ATOM 1652 N N . SER A 1 242 ? 53.526 69.334 82.508 1.00 155.82 242 SER A N 1
ATOM 1653 C CA . SER A 1 242 ? 53.528 70.368 81.477 1.00 156.61 242 SER A CA 1
ATOM 1654 C C . SER A 1 242 ? 52.508 71.480 81.611 1.00 156.64 242 SER A C 1
ATOM 1655 O O . SER A 1 242 ? 51.312 71.243 81.779 1.00 155.30 242 SER A O 1
ATOM 1658 N N . ALA A 1 243 ? 53.012 72.704 81.494 1.00 157.59 243 ALA A N 1
ATOM 1659 C CA . ALA A 1 243 ? 52.194 73.901 81.585 1.00 158.10 243 ALA A CA 1
ATOM 1660 C C . ALA A 1 243 ? 51.532 74.176 80.238 1.00 158.15 243 ALA A C 1
ATOM 1661 O O . ALA A 1 243 ? 52.061 73.796 79.191 1.00 157.56 243 ALA A O 1
ATOM 1663 N N . PRO A 1 244 ? 50.362 74.847 80.255 1.00 158.66 244 PRO A N 1
ATOM 1664 C CA . PRO A 1 244 ? 49.585 75.199 79.059 1.00 158.87 244 PRO A CA 1
ATOM 1665 C C . PRO A 1 244 ? 50.334 76.182 78.159 1.00 158.79 244 PRO A C 1
ATOM 1666 O O . PRO A 1 244 ? 49.816 77.244 77.804 1.00 159.15 244 PRO A O 1
ATOM 1670 N N . GLU A 1 245 ? 51.555 75.808 77.790 1.00 158.08 245 GLU A N 1
ATOM 1671 C CA . GLU A 1 245 ? 52.411 76.641 76.954 1.00 156.54 245 GLU A CA 1
ATOM 1672 C C . GLU A 1 245 ? 51.990 76.737 75.487 1.00 155.78 245 GLU A C 1
ATOM 1673 O O . GLU A 1 245 ? 50.853 76.422 75.128 1.00 154.93 245 GLU A O 1
ATOM 1679 N N . ALA A 1 246 ? 52.920 77.196 74.651 1.00 155.60 246 ALA A N 1
ATOM 1680 C CA . ALA A 1 246 ? 52.686 77.323 73.218 1.00 154.79 246 ALA A CA 1
ATOM 1681 C C . ALA A 1 246 ? 52.884 75.948 72.582 1.00 154.20 246 ALA A C 1
ATOM 1682 O O . ALA A 1 246 ? 52.867 75.809 71.357 1.00 153.88 246 ALA A O 1
ATOM 1684 N N . GLY A 1 247 ? 53.075 74.942 73.441 1.00 153.01 247 GLY A N 1
ATOM 1685 C CA . GLY A 1 247 ? 53.274 73.570 73.002 1.00 150.49 247 GLY A CA 1
ATOM 1686 C C . GLY A 1 247 ? 54.568 73.388 72.242 1.00 148.89 247 GLY A C 1
ATOM 1687 O O . GLY A 1 247 ? 54.569 72.859 71.130 1.00 148.49 247 GLY A O 1
ATOM 1688 N N . ARG A 1 248 ? 55.672 73.831 72.841 1.00 147.26 248 ARG A N 1
ATOM 1689 C CA . ARG A 1 248 ? 56.983 73.720 72.205 1.00 144.86 248 ARG A CA 1
ATOM 1690 C C . ARG A 1 248 ? 57.396 72.260 72.237 1.00 143.23 248 ARG A C 1
ATOM 1691 O O . ARG A 1 248 ? 57.805 71.688 71.231 1.00 143.56 248 ARG A O 1
ATOM 1699 N N . SER A 1 249 ? 57.287 71.673 73.420 1.00 141.03 249 SER A N 1
ATOM 1700 C CA . SER A 1 249 ? 57.633 70.278 73.658 1.00 139.13 249 SER A CA 1
ATOM 1701 C C . SER A 1 249 ? 57.151 69.354 72.543 1.00 137.38 249 SER A C 1
ATOM 1702 O O . SER A 1 249 ? 57.848 68.420 72.139 1.00 136.90 249 SER A O 1
ATOM 1705 N N . LEU A 1 250 ? 55.943 69.623 72.062 1.00 135.59 250 LEU A N 1
ATOM 1706 C CA . LEU A 1 250 ? 55.328 68.853 70.991 1.00 132.86 250 LEU A CA 1
ATOM 1707 C C . LEU A 1 250 ? 56.032 69.124 69.661 1.00 131.28 250 LEU A C 1
ATOM 1708 O O . LEU A 1 250 ? 56.438 68.196 68.972 1.00 130.28 250 LEU A O 1
ATOM 1713 N N . TYR A 1 251 ? 56.188 70.400 69.317 1.00 130.87 251 TYR A N 1
ATOM 1714 C CA . TYR A 1 251 ? 56.841 70.793 68.065 1.00 130.77 251 TYR A CA 1
ATOM 1715 C C . TYR A 1 251 ? 58.256 70.232 67.951 1.00 130.54 251 TYR A C 1
ATOM 1716 O O . TYR A 1 251 ? 58.677 69.791 66.880 1.00 129.58 251 TYR A O 1
ATOM 1725 N N . ARG A 1 252 ? 58.988 70.261 69.056 1.00 131.32 252 ARG A N 1
ATOM 1726 C CA . ARG A 1 252 ? 60.337 69.733 69.082 1.00 132.64 252 ARG A CA 1
ATOM 1727 C C . ARG A 1 252 ? 60.258 68.253 68.718 1.00 132.92 252 ARG A C 1
ATOM 1728 O O . ARG A 1 252 ? 61.046 67.764 67.913 1.00 133.07 252 ARG A O 1
ATOM 1744 N N . VAL A 1 254 ? 58.150 66.720 66.915 1.00 129.16 254 VAL A N 1
ATOM 1745 C CA . VAL A 1 254 ? 57.854 66.586 65.505 1.00 127.09 254 VAL A CA 1
ATOM 1746 C C . VAL A 1 254 ? 59.114 66.694 64.657 1.00 126.69 254 VAL A C 1
ATOM 1747 O O . VAL A 1 254 ? 59.303 65.913 63.723 1.00 127.49 254 VAL A O 1
ATOM 1751 N N . CYS A 1 255 ? 59.979 67.651 64.987 1.00 125.50 255 CYS A N 1
ATOM 1752 C CA . CYS A 1 255 ? 61.219 67.861 64.236 1.00 122.65 255 CYS A CA 1
ATOM 1753 C C . CYS A 1 255 ? 62.138 66.648 64.297 1.00 121.67 255 CYS A C 1
ATOM 1754 O O . CYS A 1 255 ? 62.740 66.257 63.295 1.00 120.48 255 CYS A O 1
ATOM 1757 N N . GLU A 1 256 ? 62.232 66.056 65.479 1.00 121.19 256 GLU A N 1
ATOM 1758 C CA . GLU A 1 256 ? 63.074 64.894 65.681 1.00 122.72 256 GLU A CA 1
ATOM 1759 C C . GLU A 1 256 ? 62.578 63.726 64.847 1.00 123.46 256 GLU A C 1
ATOM 1760 O O . GLU A 1 256 ? 63.364 62.881 64.415 1.00 123.19 256 GLU A O 1
ATOM 1774 N N . VAL A 1 258 ? 61.017 64.063 61.958 1.00 127.08 258 VAL A N 1
ATOM 1775 C CA . VAL A 1 258 ? 61.310 64.388 60.567 1.00 127.67 258 VAL A CA 1
ATOM 1776 C C . VAL A 1 258 ? 62.756 64.005 60.252 1.00 129.19 258 VAL A C 1
ATOM 1777 O O . VAL A 1 258 ? 63.064 63.529 59.156 1.00 128.77 258 VAL A O 1
ATOM 1781 N N . SER A 1 259 ? 63.637 64.211 61.229 1.00 131.09 259 SER A N 1
ATOM 1782 C CA . SER A 1 259 ? 65.051 63.883 61.085 1.00 132.66 259 SER A CA 1
ATOM 1783 C C . SER A 1 259 ? 65.192 62.372 61.043 1.00 133.76 259 SER A C 1
ATOM 1784 O O . SER A 1 259 ? 65.763 61.813 60.106 1.00 133.67 259 SER A O 1
ATOM 1787 N N . HIS A 1 260 ? 64.663 61.733 62.081 1.00 135.91 260 HIS A N 1
ATOM 1788 C CA . HIS A 1 260 ? 64.669 60.282 62.225 1.00 138.24 260 HIS A CA 1
ATOM 1789 C C . HIS A 1 260 ? 64.181 59.603 60.937 1.00 139.14 260 HIS A C 1
ATOM 1790 O O . HIS A 1 260 ? 64.517 58.446 60.661 1.00 138.97 260 HIS A O 1
ATOM 1797 N N . ILE A 1 261 ? 63.387 60.333 60.156 1.00 139.94 261 ILE A N 1
ATOM 1798 C CA . ILE A 1 261 ? 62.869 59.819 58.891 1.00 140.45 261 ILE A CA 1
ATOM 1799 C C . ILE A 1 261 ? 63.994 59.759 57.860 1.00 140.24 261 ILE A C 1
ATOM 1800 O O . ILE A 1 261 ? 64.352 58.679 57.381 1.00 140.22 261 ILE A O 1
ATOM 1805 N N . GLN A 1 262 ? 64.562 60.913 57.525 1.00 139.91 262 GLN A N 1
ATOM 1806 C CA . GLN A 1 262 ? 65.634 60.922 56.550 1.00 139.85 262 GLN A CA 1
ATOM 1807 C C . GLN A 1 262 ? 66.853 60.185 57.087 1.00 139.15 262 GLN A C 1
ATOM 1808 O O . GLN A 1 262 ? 67.718 59.766 56.321 1.00 138.86 262 GLN A O 1
ATOM 1814 N N . LYS A 1 263 ? 66.910 60.017 58.405 1.00 138.81 263 LYS A N 1
ATOM 1815 C CA . LYS A 1 263 ? 68.021 59.314 59.039 1.00 138.14 263 LYS A CA 1
ATOM 1816 C C . LYS A 1 263 ? 67.900 57.812 58.748 1.00 137.33 263 LYS A C 1
ATOM 1817 O O . LYS A 1 263 ? 68.900 57.094 58.720 1.00 137.92 263 LYS A O 1
ATOM 1823 N N . GLU A 1 264 ? 66.675 57.336 58.534 1.00 135.85 264 GLU A N 1
ATOM 1824 C CA . GLU A 1 264 ? 66.469 55.923 58.224 1.00 134.73 264 GLU A CA 1
ATOM 1825 C C . GLU A 1 264 ? 66.031 55.715 56.777 1.00 134.24 264 GLU A C 1
ATOM 1826 O O . GLU A 1 264 ? 65.764 54.592 56.351 1.00 134.01 264 GLU A O 1
ATOM 1832 N N . SER A 1 265 ? 65.963 56.810 56.028 1.00 133.06 265 SER A N 1
ATOM 1833 C CA . SER A 1 265 ? 65.583 56.776 54.619 1.00 131.94 265 SER A CA 1
ATOM 1834 C C . SER A 1 265 ? 65.646 58.184 54.078 1.00 131.81 265 SER A C 1
ATOM 1835 O O . SER A 1 265 ? 64.805 59.015 54.419 1.00 133.32 265 SER A O 1
ATOM 1838 N N . THR A 1 266 ? 66.624 58.447 53.221 1.00 130.22 266 THR A N 1
ATOM 1839 C CA . THR A 1 266 ? 66.803 59.773 52.638 1.00 128.64 266 THR A CA 1
ATOM 1840 C C . THR A 1 266 ? 65.717 60.165 51.634 1.00 125.94 266 THR A C 1
ATOM 1841 O O . THR A 1 266 ? 65.858 59.941 50.427 1.00 125.16 266 THR A O 1
ATOM 1845 N N . TYR A 1 267 ? 64.642 60.763 52.148 1.00 123.64 267 TYR A N 1
ATOM 1846 C CA . TYR A 1 267 ? 63.520 61.190 51.317 1.00 120.78 267 TYR A CA 1
ATOM 1847 C C . TYR A 1 267 ? 62.878 62.510 51.729 1.00 119.06 267 TYR A C 1
ATOM 1848 O O . TYR A 1 267 ? 62.339 63.218 50.877 1.00 117.75 267 TYR A O 1
ATOM 1857 N N . THR A 1 268 ? 62.930 62.824 53.026 1.00 117.81 268 THR A N 1
ATOM 1858 C CA . THR A 1 268 ? 62.378 64.068 53.583 1.00 116.81 268 THR A CA 1
ATOM 1859 C C . THR A 1 268 ? 60.865 64.103 53.747 1.00 115.75 268 THR A C 1
ATOM 1860 O O . THR A 1 268 ? 60.128 64.298 52.768 1.00 116.04 268 THR A O 1
ATOM 1864 N N . ALA A 1 269 ? 60.407 63.942 54.985 1.00 114.19 269 ALA A N 1
ATOM 1865 C CA . ALA A 1 269 ? 58.980 63.978 55.276 1.00 111.26 269 ALA A CA 1
ATOM 1866 C C . ALA A 1 269 ? 58.291 65.080 54.453 1.00 109.41 269 ALA A C 1
ATOM 1867 O O . ALA A 1 269 ? 58.883 66.118 54.146 1.00 108.87 269 ALA A O 1
ATOM 1869 N N . THR A 1 270 ? 57.032 64.846 54.102 1.00 107.16 270 THR A N 1
ATOM 1870 C CA . THR A 1 270 ? 56.277 65.798 53.307 1.00 103.43 270 THR A CA 1
ATOM 1871 C C . THR A 1 270 ? 55.014 66.248 54.035 1.00 101.34 270 THR A C 1
ATOM 1872 O O . THR A 1 270 ? 54.445 67.292 53.724 1.00 100.58 270 THR A O 1
ATOM 1876 N N . PHE A 1 271 ? 54.589 65.468 55.026 1.00 98.75 271 PHE A N 1
ATOM 1877 C CA . PHE A 1 271 ? 53.375 65.795 55.773 1.00 95.72 271 PHE A CA 1
ATOM 1878 C C . PHE A 1 271 ? 53.396 65.412 57.259 1.00 95.70 271 PHE A C 1
ATOM 1879 O O . PHE A 1 271 ? 54.276 64.683 57.751 1.00 94.88 271 PHE A O 1
ATOM 1887 N N . CYS A 1 272 ? 52.375 65.916 57.942 1.00 95.38 272 CYS A N 1
ATOM 1888 C CA . CYS A 1 272 ? 52.142 65.680 59.350 1.00 95.48 272 CYS A CA 1
ATOM 1889 C C . CYS A 1 272 ? 50.620 65.528 59.585 1.00 96.03 272 CYS A C 1
ATOM 1890 O O . CYS A 1 272 ? 49.796 66.112 58.864 1.00 95.43 272 CYS A O 1
ATOM 1893 N N . VAL A 1 273 ? 50.259 64.716 60.576 1.00 96.84 273 VAL A N 1
ATOM 1894 C CA . VAL A 1 273 ? 48.857 64.492 60.940 1.00 96.69 273 VAL A CA 1
ATOM 1895 C C . VAL A 1 273 ? 48.798 64.478 62.465 1.00 97.91 273 VAL A C 1
ATOM 1896 O O . VAL A 1 273 ? 49.595 63.799 63.118 1.00 96.31 273 VAL A O 1
ATOM 1900 N N . ALA A 1 274 ? 47.864 65.216 63.043 1.00 99.96 274 ALA A N 1
ATOM 1901 C CA . ALA A 1 274 ? 47.781 65.249 64.488 1.00 104.21 274 ALA A CA 1
ATOM 1902 C C . ALA A 1 274 ? 46.352 65.153 64.955 1.00 106.81 274 ALA A C 1
ATOM 1903 O O . ALA A 1 274 ? 45.432 65.063 64.152 1.00 105.51 274 ALA A O 1
ATOM 1905 N N . SER A 1 275 ? 46.177 65.179 66.270 1.00 113.15 275 SER A N 1
ATOM 1906 C CA . SER A 1 275 ? 44.856 65.138 66.869 1.00 118.11 275 SER A CA 1
ATOM 1907 C C . SER A 1 275 ? 44.230 66.520 66.785 1.00 121.21 275 SER A C 1
ATOM 1908 O O . SER A 1 275 ? 44.892 67.481 66.407 1.00 120.35 275 SER A O 1
ATOM 1911 N N . ALA A 1 276 ? 42.946 66.618 67.112 1.00 125.09 276 ALA A N 1
ATOM 1912 C CA . ALA A 1 276 ? 42.264 67.901 67.072 1.00 128.70 276 ALA A CA 1
ATOM 1913 C C . ALA A 1 276 ? 42.758 68.719 68.261 1.00 130.86 276 ALA A C 1
ATOM 1914 O O . ALA A 1 276 ? 42.836 69.939 68.191 1.00 131.57 276 ALA A O 1
ATOM 1916 N N . ARG A 1 277 ? 43.122 68.043 69.346 1.00 132.10 277 ARG A N 1
ATOM 1917 C CA . ARG A 1 277 ? 43.616 68.741 70.530 1.00 133.52 277 ARG A CA 1
ATOM 1918 C C . ARG A 1 277 ? 45.103 69.006 70.345 1.00 134.80 277 ARG A C 1
ATOM 1919 O O . ARG A 1 277 ? 45.589 70.138 70.498 1.00 134.85 277 ARG A O 1
ATOM 1927 N N . ALA A 1 278 ? 45.811 67.941 69.987 1.00 135.96 278 ALA A N 1
ATOM 1928 C CA . ALA A 1 278 ? 47.246 67.991 69.770 1.00 136.82 278 ALA A CA 1
ATOM 1929 C C . ALA A 1 278 ? 47.620 68.961 68.657 1.00 137.49 278 ALA A C 1
ATOM 1930 O O . ALA A 1 278 ? 48.792 69.249 68.450 1.00 138.11 278 ALA A O 1
ATOM 1932 N N . ALA A 1 279 ? 46.633 69.493 67.953 1.00 138.55 279 ALA A N 1
ATOM 1933 C CA . ALA A 1 279 ? 46.952 70.395 66.868 1.00 140.57 279 ALA A CA 1
ATOM 1934 C C . ALA A 1 279 ? 46.133 71.665 66.795 1.00 142.54 279 ALA A C 1
ATOM 1935 O O . ALA A 1 279 ? 46.696 72.751 66.659 1.00 142.81 279 ALA A O 1
ATOM 1937 N N . ALA A 1 280 ? 44.810 71.534 66.872 1.00 144.19 280 ALA A N 1
ATOM 1938 C CA . ALA A 1 280 ? 43.917 72.690 66.770 1.00 145.21 280 ALA A CA 1
ATOM 1939 C C . ALA A 1 280 ? 44.235 73.827 67.741 1.00 145.41 280 ALA A C 1
ATOM 1940 O O . ALA A 1 280 ? 43.787 74.963 67.544 1.00 145.69 280 ALA A O 1
ATOM 1942 N N . ILE A 1 281 ? 45.009 73.534 68.782 1.00 144.72 281 ILE A N 1
ATOM 1943 C CA . ILE A 1 281 ? 45.360 74.575 69.740 1.00 144.22 281 ILE A CA 1
ATOM 1944 C C . ILE A 1 281 ? 46.749 74.366 70.308 1.00 142.40 281 ILE A C 1
ATOM 1945 O O . ILE A 1 281 ? 47.537 75.311 70.403 1.00 142.51 281 ILE A O 1
ATOM 1950 N N . LEU A 1 282 ? 47.059 73.124 70.663 1.00 139.97 282 LEU A N 1
ATOM 1951 C CA . LEU A 1 282 ? 48.347 72.832 71.261 1.00 137.96 282 LEU A CA 1
ATOM 1952 C C . LEU A 1 282 ? 49.492 73.387 70.415 1.00 137.30 282 LEU A C 1
ATOM 1953 O O . LEU A 1 282 ? 50.094 74.410 70.765 1.00 136.89 282 LEU A O 1
ATOM 1958 N N . ALA A 1 283 ? 49.791 72.726 69.302 1.00 136.43 283 ALA A N 1
ATOM 1959 C CA . ALA A 1 283 ? 50.854 73.191 68.422 1.00 135.38 283 ALA A CA 1
ATOM 1960 C C . ALA A 1 283 ? 50.434 74.551 67.850 1.00 135.18 283 ALA A C 1
ATOM 1961 O O . ALA A 1 283 ? 51.268 75.320 67.369 1.00 135.29 283 ALA A O 1
ATOM 1963 N N . ALA A 1 284 ? 49.133 74.842 67.908 1.00 135.51 284 ALA A N 1
ATOM 1964 C CA . ALA A 1 284 ? 48.604 76.111 67.416 1.00 135.59 284 ALA A CA 1
ATOM 1965 C C . ALA A 1 284 ? 48.846 77.168 68.482 1.00 135.75 284 ALA A C 1
ATOM 1966 O O . ALA A 1 284 ? 47.926 77.663 69.144 1.00 135.11 284 ALA A O 1
ATOM 1968 N N . SER A 1 285 ? 50.123 77.470 68.658 1.00 136.05 285 SER A N 1
ATOM 1969 C CA . SER A 1 285 ? 50.581 78.463 69.610 1.00 135.52 285 SER A CA 1
ATOM 1970 C C . SER A 1 285 ? 51.990 78.828 69.165 1.00 135.27 285 SER A C 1
ATOM 1971 O O . SER A 1 285 ? 52.976 78.506 69.833 1.00 134.56 285 SER A O 1
ATOM 1974 N N . GLY A 1 286 ? 52.063 79.466 68.000 1.00 135.28 286 GLY A N 1
ATOM 1975 C CA . GLY A 1 286 ? 53.333 79.893 67.450 1.00 136.15 286 GLY A CA 1
ATOM 1976 C C . GLY A 1 286 ? 53.965 78.911 66.488 1.00 136.94 286 GLY A C 1
ATOM 1977 O O . GLY A 1 286 ? 54.735 79.301 65.608 1.00 136.85 286 GLY A O 1
ATOM 1978 N N . TRP A 1 287 ? 53.629 77.637 66.630 1.00 137.85 287 TRP A N 1
ATOM 1979 C CA . TRP A 1 287 ? 54.221 76.619 65.772 1.00 139.59 287 TRP A CA 1
ATOM 1980 C C . TRP A 1 287 ? 53.313 76.086 64.667 1.00 139.09 287 TRP A C 1
ATOM 1981 O O . TRP A 1 287 ? 53.706 75.207 63.910 1.00 138.92 287 TRP A O 1
ATOM 1992 N N . LEU A 1 288 ? 52.103 76.620 64.575 1.00 138.70 288 LEU A N 1
ATOM 1993 C CA . LEU A 1 288 ? 51.151 76.208 63.551 1.00 138.67 288 LEU A CA 1
ATOM 1994 C C . LEU A 1 288 ? 50.368 77.442 63.142 1.00 140.06 288 LEU A C 1
ATOM 1995 O O . LEU A 1 288 ? 49.766 78.108 63.988 1.00 140.67 288 LEU A O 1
ATOM 2000 N N . LYS A 1 289 ? 50.358 77.745 61.851 1.00 141.26 289 LYS A N 1
ATOM 2001 C CA . LYS A 1 289 ? 49.653 78.927 61.395 1.00 143.17 289 LYS A CA 1
ATOM 2002 C C . LYS A 1 289 ? 48.747 78.660 60.201 1.00 144.89 289 LYS A C 1
ATOM 2003 O O . LYS A 1 289 ? 49.228 78.361 59.103 1.00 144.38 289 LYS A O 1
ATOM 2009 N N . HIS A 1 290 ? 47.437 78.769 60.429 1.00 147.40 290 HIS A N 1
ATOM 2010 C CA . HIS A 1 290 ? 46.448 78.559 59.377 1.00 150.38 290 HIS A CA 1
ATOM 2011 C C . HIS A 1 290 ? 46.833 79.447 58.215 1.00 152.29 290 HIS A C 1
ATOM 2012 O O . HIS A 1 290 ? 46.603 80.659 58.246 1.00 151.70 290 HIS A O 1
ATOM 2019 N N . LYS A 1 291 ? 47.431 78.842 57.197 1.00 155.39 291 LYS A N 1
ATOM 2020 C CA . LYS A 1 291 ? 47.843 79.581 56.015 1.00 158.79 291 LYS A CA 1
ATOM 2021 C C . LYS A 1 291 ? 48.846 80.683 56.365 1.00 161.23 291 LYS A C 1
ATOM 2022 O O . LYS A 1 291 ? 48.462 81.704 56.945 1.00 161.80 291 LYS A O 1
ATOM 2028 N N . PRO A 1 292 ? 50.145 80.479 56.046 1.00 163.22 292 PRO A N 1
ATOM 2029 C CA . PRO A 1 292 ? 51.220 81.454 56.311 1.00 164.60 292 PRO A CA 1
ATOM 2030 C C . PRO A 1 292 ? 51.055 82.749 55.488 1.00 165.70 292 PRO A C 1
ATOM 2031 O O . PRO A 1 292 ? 51.123 83.861 56.029 1.00 165.88 292 PRO A O 1
ATOM 2035 N N . GLU A 1 293 ? 50.842 82.597 54.182 1.00 166.33 293 GLU A N 1
ATOM 2036 C CA . GLU A 1 293 ? 50.631 83.741 53.299 1.00 167.08 293 GLU A CA 1
ATOM 2037 C C . GLU A 1 293 ? 49.486 83.436 52.322 1.00 167.16 293 GLU A C 1
ATOM 2038 O O . GLU A 1 293 ? 49.228 82.270 52.005 1.00 167.42 293 GLU A O 1
ATOM 2044 N N . ASP A 1 294 ? 48.786 84.483 51.877 1.00 166.77 294 ASP A N 1
ATOM 2045 C CA . ASP A 1 294 ? 47.674 84.340 50.932 1.00 166.21 294 ASP A CA 1
ATOM 2046 C C . ASP A 1 294 ? 48.096 83.386 49.823 1.00 165.77 294 ASP A C 1
ATOM 2047 O O . ASP A 1 294 ? 49.009 83.695 49.055 1.00 165.62 294 ASP A O 1
ATOM 2052 N N . ASP A 1 295 ? 47.434 82.230 49.754 1.00 164.95 295 ASP A N 1
ATOM 2053 C CA . ASP A 1 295 ? 47.734 81.205 48.755 1.00 164.13 295 ASP A CA 1
ATOM 2054 C C . ASP A 1 295 ? 49.245 81.018 48.554 1.00 163.91 295 ASP A C 1
ATOM 2055 O O . ASP A 1 295 ? 49.782 81.213 47.459 1.00 163.89 295 ASP A O 1
ATOM 2060 N N . LYS A 1 296 ? 49.919 80.620 49.631 1.00 163.21 296 LYS A N 1
ATOM 2061 C CA . LYS A 1 296 ? 51.363 80.405 49.616 1.00 161.99 296 LYS A CA 1
ATOM 2062 C C . LYS A 1 296 ? 51.654 78.915 49.382 1.00 161.13 296 LYS A C 1
ATOM 2063 O O . LYS A 1 296 ? 52.677 78.391 49.835 1.00 161.05 296 LYS A O 1
ATOM 2069 N N . TYR A 1 297 ? 50.743 78.252 48.667 1.00 159.50 297 TYR A N 1
ATOM 2070 C CA . TYR A 1 297 ? 50.839 76.826 48.347 1.00 157.33 297 TYR A CA 1
ATOM 2071 C C . TYR A 1 297 ? 50.552 75.910 49.550 1.00 155.12 297 TYR A C 1
ATOM 2072 O O . TYR A 1 297 ? 51.443 75.591 50.344 1.00 155.06 297 TYR A O 1
ATOM 2081 N N . LEU A 1 298 ? 49.296 75.477 49.650 1.00 152.23 298 LEU A N 1
ATOM 2082 C CA . LEU A 1 298 ? 48.827 74.609 50.730 1.00 149.14 298 LEU A CA 1
ATOM 2083 C C . LEU A 1 298 ? 47.365 74.214 50.452 1.00 146.71 298 LEU A C 1
ATOM 2084 O O . LEU A 1 298 ? 46.524 75.075 50.171 1.00 146.17 298 LEU A O 1
ATOM 2089 N N . SER A 1 299 ? 47.059 72.920 50.528 1.00 143.06 299 SER A N 1
ATOM 2090 C CA . SER A 1 299 ? 45.694 72.455 50.271 1.00 139.83 299 SER A CA 1
ATOM 2091 C C . SER A 1 299 ? 44.779 72.838 51.426 1.00 136.63 299 SER A C 1
ATOM 2092 O O . SER A 1 299 ? 45.075 72.540 52.581 1.00 136.24 299 SER A O 1
ATOM 2095 N N . GLN A 1 300 ? 43.661 73.486 51.113 1.00 132.52 300 GLN A N 1
ATOM 2096 C CA . GLN A 1 300 ? 42.742 73.912 52.155 1.00 128.98 300 GLN A CA 1
ATOM 2097 C C . GLN A 1 300 ? 42.260 72.738 52.989 1.00 124.73 300 GLN A C 1
ATOM 2098 O O . GLN A 1 300 ? 41.463 72.917 53.908 1.00 124.22 300 GLN A O 1
ATOM 2104 N N . ASN A 1 301 ? 42.741 71.540 52.659 1.00 119.94 301 ASN A N 1
ATOM 2105 C CA . ASN A 1 301 ? 42.396 70.322 53.401 1.00 115.21 301 ASN A CA 1
ATOM 2106 C C . ASN A 1 301 ? 43.344 70.200 54.591 1.00 112.77 301 ASN A C 1
ATOM 2107 O O . ASN A 1 301 ? 43.098 69.447 55.537 1.00 112.01 301 ASN A O 1
ATOM 2112 N N . ALA A 1 302 ? 44.438 70.949 54.520 1.00 110.69 302 ALA A N 1
ATOM 2113 C CA . ALA A 1 302 ? 45.439 70.958 55.571 1.00 109.85 302 ALA A CA 1
ATOM 2114 C C . ALA A 1 302 ? 45.043 71.967 56.616 1.00 109.56 302 ALA A C 1
ATOM 2115 O O . ALA A 1 302 ? 44.713 73.098 56.293 1.00 108.50 302 ALA A O 1
ATOM 2117 N N . TYR A 1 303 ? 45.081 71.568 57.875 1.00 111.26 303 TYR A N 1
ATOM 2118 C CA . TYR A 1 303 ? 44.725 72.478 58.951 1.00 114.53 303 TYR A CA 1
ATOM 2119 C C . TYR A 1 303 ? 45.568 73.770 58.902 1.00 114.65 303 TYR A C 1
ATOM 2120 O O . TYR A 1 303 ? 45.052 74.873 58.677 1.00 114.96 303 TYR A O 1
ATOM 2129 N N . GLY A 1 304 ? 46.867 73.621 59.121 1.00 114.24 304 GLY A N 1
ATOM 2130 C CA . GLY A 1 304 ? 47.756 74.759 59.084 1.00 114.56 304 GLY A CA 1
ATOM 2131 C C . GLY A 1 304 ? 49.146 74.341 58.657 1.00 115.68 304 GLY A C 1
ATOM 2132 O O . GLY A 1 304 ? 49.487 73.156 58.649 1.00 116.01 304 GLY A O 1
ATOM 2133 N N . PHE A 1 305 ? 49.949 75.325 58.285 1.00 116.70 305 PHE A N 1
ATOM 2134 C CA . PHE A 1 305 ? 51.320 75.072 57.883 1.00 117.39 305 PHE A CA 1
ATOM 2135 C C . PHE A 1 305 ? 52.111 75.126 59.181 1.00 115.97 305 PHE A C 1
ATOM 2136 O O . PHE A 1 305 ? 51.845 75.978 60.030 1.00 115.74 305 PHE A O 1
ATOM 2144 N N . LEU A 1 306 ? 53.057 74.208 59.353 1.00 114.43 306 LEU A N 1
ATOM 2145 C CA . LEU A 1 306 ? 53.867 74.193 60.563 1.00 112.63 306 LEU A CA 1
ATOM 2146 C C . LEU A 1 306 ? 55.017 75.176 60.504 1.00 112.56 306 LEU A C 1
ATOM 2147 O O . LEU A 1 306 ? 55.482 75.543 59.423 1.00 112.36 306 LEU A O 1
ATOM 2152 N N . ALA A 1 307 ? 55.467 75.598 61.684 1.00 112.72 307 ALA A N 1
ATOM 2153 C CA . ALA A 1 307 ? 56.584 76.526 61.803 1.00 111.92 307 ALA A CA 1
ATOM 2154 C C . ALA A 1 307 ? 57.725 75.912 60.994 1.00 111.58 307 ALA A C 1
ATOM 2155 O O . ALA A 1 307 ? 58.490 76.606 60.323 1.00 110.61 307 ALA A O 1
ATOM 2157 N N . ASN A 1 308 ? 57.792 74.586 61.050 1.00 112.15 308 ASN A N 1
ATOM 2158 C CA . ASN A 1 308 ? 58.794 73.806 60.345 1.00 111.42 308 ASN A CA 1
ATOM 2159 C C . ASN A 1 308 ? 58.610 73.880 58.834 1.00 110.50 308 ASN A C 1
ATOM 2160 O O . ASN A 1 308 ? 59.572 73.854 58.080 1.00 110.53 308 ASN A O 1
ATOM 2165 N N . GLY A 1 309 ? 57.372 73.969 58.382 1.00 109.38 309 GLY A N 1
ATOM 2166 C CA . GLY A 1 309 ? 57.163 74.066 56.957 1.00 107.79 309 GLY A CA 1
ATOM 2167 C C . GLY A 1 309 ? 56.253 72.998 56.412 1.00 107.20 309 GLY A C 1
ATOM 2168 O O . GLY A 1 309 ? 55.380 73.311 55.598 1.00 106.39 309 GLY A O 1
ATOM 2169 N N . LEU A 1 310 ? 56.434 71.748 56.845 1.00 105.42 310 LEU A N 1
ATOM 2170 C CA . LEU A 1 310 ? 55.575 70.683 56.341 1.00 102.94 310 LEU A CA 1
ATOM 2171 C C . LEU A 1 310 ? 54.149 70.884 56.838 1.00 101.28 310 LEU A C 1
ATOM 2172 O O . LEU A 1 310 ? 53.918 71.173 58.014 1.00 100.03 310 LEU A O 1
ATOM 2177 N N . PRO A 1 311 ? 53.172 70.759 55.925 1.00 99.95 311 PRO A N 1
ATOM 2178 C CA . PRO A 1 311 ? 51.735 70.916 56.175 1.00 101.05 311 PRO A CA 1
ATOM 2179 C C . PRO A 1 311 ? 51.194 69.871 57.136 1.00 102.45 311 PRO A C 1
ATOM 2180 O O . PRO A 1 311 ? 51.609 68.714 57.082 1.00 103.00 311 PRO A O 1
ATOM 2184 N N . LEU A 1 312 ? 50.253 70.272 57.990 1.00 102.38 312 LEU A N 1
ATOM 2185 C CA . LEU A 1 312 ? 49.655 69.359 58.961 1.00 100.92 312 LEU A CA 1
ATOM 2186 C C . LEU A 1 312 ? 48.149 69.171 58.769 1.00 100.79 312 LEU A C 1
ATOM 2187 O O . LEU A 1 312 ? 47.394 70.146 58.687 1.00 100.93 312 LEU A O 1
ATOM 2192 N N . TYR A 1 313 ? 47.725 67.909 58.692 1.00 99.84 313 TYR A N 1
ATOM 2193 C CA . TYR A 1 313 ? 46.313 67.580 58.541 1.00 97.53 313 TYR A CA 1
ATOM 2194 C C . TYR A 1 313 ? 45.768 67.221 59.911 1.00 98.24 313 TYR A C 1
ATOM 2195 O O . TYR A 1 313 ? 46.409 66.500 60.676 1.00 97.09 313 TYR A O 1
ATOM 2204 N N . CYS A 1 314 ? 44.599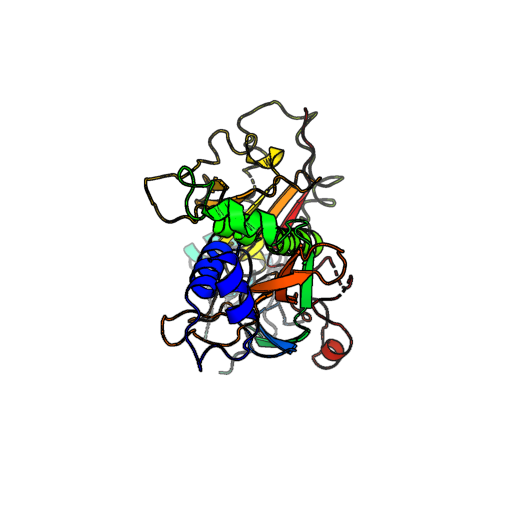 67.771 60.224 1.00 99.47 314 CYS A N 1
ATOM 2205 C CA . CYS A 1 314 ? 43.950 67.526 61.498 1.00 100.08 314 CYS A CA 1
ATOM 2206 C C . CYS A 1 314 ? 43.037 66.319 61.405 1.00 101.53 314 CYS A C 1
ATOM 2207 O O . CYS A 1 314 ? 42.249 66.189 60.467 1.00 102.15 314 CYS A O 1
ATOM 2210 N N . ASP A 1 315 ? 43.151 65.428 62.377 1.00 102.93 315 ASP A N 1
ATOM 2211 C CA . ASP A 1 315 ? 42.319 64.242 62.391 1.00 105.86 315 ASP A CA 1
ATOM 2212 C C . ASP A 1 315 ? 40.912 64.603 62.876 1.00 106.55 315 ASP A C 1
ATOM 2213 O O . ASP A 1 315 ? 39.921 64.299 62.209 1.00 108.93 315 ASP A O 1
ATOM 2218 N N . THR A 1 316 ? 40.846 65.260 64.030 1.00 104.64 316 THR A N 1
ATOM 2219 C CA . THR A 1 316 ? 39.598 65.722 64.646 1.00 104.71 316 THR A CA 1
ATOM 2220 C C . THR A 1 316 ? 38.703 64.634 65.216 1.00 105.27 316 THR A C 1
ATOM 2221 O O . THR A 1 316 ? 38.180 64.763 66.325 1.00 104.73 316 THR A O 1
ATOM 2225 N N . ASN A 1 317 ? 38.538 63.551 64.473 1.00 105.07 317 ASN A N 1
ATOM 2226 C CA . ASN A 1 317 ? 37.652 62.495 64.914 1.00 105.47 317 ASN A CA 1
ATOM 2227 C C . ASN A 1 317 ? 38.306 61.285 65.556 1.00 105.85 317 ASN A C 1
ATOM 2228 O O . ASN A 1 317 ? 37.610 60.388 66.037 1.00 105.73 317 ASN A O 1
ATOM 2233 N N . SER A 1 318 ? 39.630 61.230 65.578 1.00 106.72 318 SER A N 1
ATOM 2234 C CA . SER A 1 318 ? 40.252 60.057 66.170 1.00 108.23 318 SER A CA 1
ATOM 2235 C C . SER A 1 318 ? 40.622 60.284 67.617 1.00 106.91 318 SER A C 1
ATOM 2236 O O . SER A 1 318 ? 41.262 61.273 67.962 1.00 105.47 318 SER A O 1
ATOM 2239 N N . PRO A 1 319 ? 40.232 59.333 68.476 1.00 106.94 319 PRO A N 1
ATOM 2240 C CA . PRO A 1 319 ? 40.420 59.267 69.924 1.00 106.81 319 PRO A CA 1
ATOM 2241 C C . PRO A 1 319 ? 41.829 58.939 70.357 1.00 107.35 319 PRO A C 1
ATOM 2242 O O . PRO A 1 319 ? 42.033 58.012 71.136 1.00 107.21 319 PRO A O 1
ATOM 2246 N N . LEU A 1 320 ? 42.809 59.697 69.892 1.00 108.30 320 LEU A N 1
ATOM 2247 C CA . LEU A 1 320 ? 44.165 59.369 70.272 1.00 109.54 320 LEU A CA 1
ATOM 2248 C C . LEU A 1 320 ? 44.993 60.469 70.853 1.00 109.98 320 LEU A C 1
ATOM 2249 O O . LEU A 1 320 ? 45.666 60.272 71.863 1.00 111.41 320 LEU A O 1
ATOM 2254 N N . ASP A 1 321 ? 44.938 61.638 70.235 1.00 108.18 321 ASP A N 1
ATOM 2255 C CA . ASP A 1 321 ? 45.816 62.706 70.675 1.00 106.27 321 ASP A CA 1
ATOM 2256 C C . ASP A 1 321 ? 47.174 62.057 70.408 1.00 103.77 321 ASP A C 1
ATOM 2257 O O . ASP A 1 321 ? 47.804 61.501 71.300 1.00 103.29 321 ASP A O 1
ATOM 2262 N N . TYR A 1 322 ? 47.558 62.097 69.132 1.00 101.08 322 TYR A N 1
ATOM 2263 C CA . TYR A 1 322 ? 48.793 61.515 68.605 1.00 97.27 322 TYR A CA 1
ATOM 2264 C C . TYR A 1 322 ? 49.278 62.420 67.467 1.00 96.19 322 TYR A C 1
ATOM 2265 O O . TYR A 1 322 ? 48.593 63.374 67.081 1.00 96.20 322 TYR A O 1
ATOM 2274 N N . VAL A 1 323 ? 50.450 62.118 66.927 1.00 94.27 323 VAL A N 1
ATOM 2275 C CA . VAL A 1 323 ? 50.968 62.878 65.798 1.00 93.27 323 VAL A CA 1
ATOM 2276 C C . VAL A 1 323 ? 51.690 61.878 64.920 1.00 92.28 323 VAL A C 1
ATOM 2277 O O . VAL A 1 323 ? 52.360 60.978 65.421 1.00 91.73 323 VAL A O 1
ATOM 2281 N N . ILE A 1 324 ? 51.530 62.028 63.612 1.00 92.43 324 ILE A N 1
ATOM 2282 C CA . ILE A 1 324 ? 52.181 61.145 62.645 1.00 93.44 324 ILE A CA 1
ATOM 2283 C C . ILE A 1 324 ? 52.994 61.969 61.637 1.00 94.49 324 ILE A C 1
ATOM 2284 O O . ILE A 1 324 ? 52.558 63.032 61.188 1.00 96.79 324 ILE A O 1
ATOM 2289 N N . VAL A 1 325 ? 54.182 61.484 61.292 1.00 93.40 325 VAL A N 1
ATOM 2290 C CA . VAL A 1 325 ? 55.038 62.196 60.340 1.00 93.49 325 VAL A CA 1
ATOM 2291 C C . VAL A 1 325 ? 55.341 61.276 59.160 1.00 93.33 325 VAL A C 1
ATOM 2292 O O . VAL A 1 325 ? 55.885 60.187 59.341 1.00 95.87 325 VAL A O 1
ATOM 2296 N N . GLY A 1 326 ? 54.977 61.681 57.950 1.00 90.76 326 GLY A N 1
ATOM 2297 C CA . GLY A 1 326 ? 55.258 60.809 56.835 1.00 87.53 326 GLY A CA 1
ATOM 2298 C C . GLY A 1 326 ? 55.674 61.538 55.590 1.00 87.03 326 GLY A C 1
ATOM 2299 O O . GLY A 1 326 ? 55.655 62.778 55.537 1.00 86.86 326 GLY A O 1
ATOM 2300 N N . VAL A 1 327 ? 56.027 60.744 54.582 1.00 85.45 327 VAL A N 1
ATOM 2301 C CA . VAL A 1 327 ? 56.471 61.244 53.293 1.00 84.27 327 VAL A CA 1
ATOM 2302 C C . VAL A 1 327 ? 55.729 60.595 52.125 1.00 83.40 327 VAL A C 1
ATOM 2303 O O . VAL A 1 327 ? 55.532 59.384 52.092 1.00 83.29 327 VAL A O 1
ATOM 2307 N N . VAL A 1 328 ? 55.309 61.414 51.173 1.00 83.62 328 VAL A N 1
ATOM 2308 C CA . VAL A 1 328 ? 54.653 60.898 49.974 1.00 85.77 328 VAL A CA 1
ATOM 2309 C C . VAL A 1 328 ? 55.462 61.560 48.902 1.00 88.16 328 VAL A C 1
ATOM 2310 O O . VAL A 1 328 ? 55.283 62.750 48.627 1.00 89.30 328 VAL A O 1
ATOM 2314 N N . GLU A 1 329 ? 56.374 60.793 48.320 1.00 91.16 329 GLU A N 1
ATOM 2315 C CA . GLU A 1 329 ? 57.240 61.315 47.279 1.00 92.01 329 GLU A CA 1
ATOM 2316 C C . GLU A 1 329 ? 56.990 60.543 45.992 1.00 90.54 329 GLU A C 1
ATOM 2317 O O . GLU A 1 329 ? 56.417 59.449 46.023 1.00 90.12 329 GLU A O 1
ATOM 2323 N N . ASN A 1 330 ? 57.408 61.111 44.863 1.00 89.11 330 ASN A N 1
ATOM 2324 C CA . ASN A 1 330 ? 57.246 60.424 43.592 1.00 89.01 330 ASN A CA 1
ATOM 2325 C C . ASN A 1 330 ? 58.407 60.634 42.624 1.00 87.86 330 ASN A C 1
ATOM 2326 O O . ASN A 1 330 ? 59.212 61.556 42.775 1.00 88.81 330 ASN A O 1
ATOM 2331 N N . ILE A 1 331 ? 58.483 59.736 41.647 1.00 86.22 331 ILE A N 1
ATOM 2332 C CA . ILE A 1 331 ? 59.502 59.749 40.613 1.00 84.57 331 ILE A CA 1
ATOM 2333 C C . ILE A 1 331 ? 58.690 59.978 39.351 1.00 85.04 331 ILE A C 1
ATOM 2334 O O . ILE A 1 331 ? 57.976 59.085 38.905 1.00 84.82 331 ILE A O 1
ATOM 2339 N N . GLY A 1 332 ? 58.782 61.170 38.778 1.00 85.28 332 GLY A N 1
ATOM 2340 C CA . GLY A 1 332 ? 58.017 61.423 37.578 1.00 86.06 332 GLY A CA 1
ATOM 2341 C C . GLY A 1 332 ? 56.584 61.700 37.969 1.00 88.15 332 GLY A C 1
ATOM 2342 O O . GLY A 1 332 ? 56.346 62.340 38.995 1.00 88.02 332 GLY A O 1
ATOM 2343 N N . GLU A 1 333 ? 55.619 61.219 37.190 1.00 89.43 333 GLU A N 1
ATOM 2344 C CA . GLU A 1 333 ? 54.228 61.499 37.541 1.00 92.14 333 GLU A CA 1
ATOM 2345 C C . GLU A 1 333 ? 53.654 60.433 38.471 1.00 92.49 333 GLU A C 1
ATOM 2346 O O . GLU A 1 333 ? 52.506 60.546 38.906 1.00 94.72 333 GLU A O 1
ATOM 2352 N N . LYS A 1 334 ? 54.444 59.411 38.795 1.00 90.68 334 LYS A N 1
ATOM 2353 C CA . LYS A 1 334 ? 53.957 58.361 39.679 1.00 88.58 334 LYS A CA 1
ATOM 2354 C C . LYS A 1 334 ? 54.457 58.517 41.113 1.00 87.78 334 LYS A C 1
ATOM 2355 O O . LYS A 1 334 ? 55.640 58.730 41.340 1.00 86.09 334 LYS A O 1
ATOM 2361 N N . GLU A 1 335 ? 53.519 58.423 42.063 1.00 88.04 335 GLU A N 1
ATOM 2362 C CA . GLU A 1 335 ? 53.764 58.534 43.511 1.00 87.28 335 GLU A CA 1
ATOM 2363 C C . GLU A 1 335 ? 54.037 57.133 44.063 1.00 88.29 335 GLU A C 1
ATOM 2364 O O . GLU A 1 335 ? 53.116 56.461 44.541 1.00 88.35 335 GLU A O 1
ATOM 2370 N N . ILE A 1 336 ? 55.302 56.706 43.984 1.00 88.16 336 ILE A N 1
ATOM 2371 C CA . ILE A 1 336 ? 55.734 55.373 44.428 1.00 88.74 336 ILE A CA 1
ATOM 2372 C C . ILE A 1 336 ? 56.287 55.271 45.855 1.00 87.92 336 ILE A C 1
ATOM 2373 O O . ILE A 1 336 ? 56.533 54.171 46.365 1.00 87.60 336 ILE A O 1
ATOM 2378 N N . VAL A 1 337 ? 56.471 56.415 46.506 1.00 87.91 337 VAL A N 1
ATOM 2379 C CA . VAL A 1 337 ? 57.012 56.420 47.863 1.00 87.37 337 VAL A CA 1
ATOM 2380 C C . VAL A 1 337 ? 55.963 56.849 48.889 1.00 87.41 337 VAL A C 1
ATOM 2381 O O . VAL A 1 337 ? 55.666 58.042 49.046 1.00 86.91 337 VAL A O 1
ATOM 2385 N N . GLY A 1 338 ? 55.402 55.865 49.586 1.00 86.49 338 GLY A N 1
ATOM 2386 C CA . GLY A 1 338 ? 54.393 56.158 50.585 1.00 83.34 338 GLY A CA 1
ATOM 2387 C C . GLY A 1 338 ? 54.161 55.063 51.602 1.00 81.49 338 GLY A C 1
ATOM 2388 O O . GLY A 1 338 ? 54.544 53.902 51.417 1.00 79.77 338 GLY A O 1
ATOM 2389 N N . SER A 1 339 ? 53.523 55.462 52.695 1.00 80.92 339 SER A N 1
ATOM 2390 C CA . SER A 1 339 ? 53.197 54.554 53.777 1.00 78.92 339 SER A CA 1
ATOM 2391 C C . SER A 1 339 ? 51.951 53.788 53.330 1.00 79.12 339 SER A C 1
ATOM 2392 O O . SER A 1 339 ? 51.846 52.565 53.498 1.00 80.08 339 SER A O 1
ATOM 2395 N N . ILE A 1 340 ? 51.031 54.516 52.703 1.00 78.17 340 ILE A N 1
ATOM 2396 C CA . ILE A 1 340 ? 49.762 53.948 52.239 1.00 75.90 340 ILE A CA 1
ATOM 2397 C C . ILE A 1 340 ? 49.517 54.268 50.754 1.00 74.29 340 ILE A C 1
ATOM 2398 O O . ILE A 1 340 ? 49.710 55.395 50.298 1.00 74.61 340 ILE A O 1
ATOM 2403 N N . PHE A 1 341 ? 49.094 53.269 49.995 1.00 72.95 341 PHE A N 1
ATOM 2404 C CA . PHE A 1 341 ? 48.809 53.486 48.583 1.00 72.16 341 PHE A CA 1
ATOM 2405 C C . PHE A 1 341 ? 47.305 53.552 48.392 1.00 72.70 341 PHE A C 1
ATOM 2406 O O . PHE A 1 341 ? 46.530 52.763 48.967 1.00 73.13 341 PHE A O 1
ATOM 2414 N N . TYR A 1 342 ? 46.900 54.521 47.588 1.00 70.84 342 TYR A N 1
ATOM 2415 C CA . TYR A 1 342 ? 45.500 54.768 47.346 1.00 70.36 342 TYR A CA 1
ATOM 2416 C C . TYR A 1 342 ? 45.195 54.552 45.884 1.00 71.10 342 TYR A C 1
ATOM 2417 O O . TYR A 1 342 ? 45.841 55.165 45.030 1.00 70.76 342 TYR A O 1
ATOM 2426 N N . ALA A 1 343 ? 44.224 53.688 45.585 1.00 70.98 343 ALA A N 1
ATOM 2427 C CA . ALA A 1 343 ? 43.877 53.453 44.195 1.00 70.78 343 ALA A CA 1
ATOM 2428 C C . ALA A 1 343 ? 42.396 53.645 43.943 1.00 71.71 343 ALA A C 1
ATOM 2429 O O . ALA A 1 343 ? 41.626 52.703 43.991 1.00 71.39 343 ALA A O 1
ATOM 2431 N N . PRO A 1 344 ? 41.966 54.893 43.699 1.00 75.16 344 PRO A N 1
ATOM 2432 C CA . PRO A 1 344 ? 40.542 55.117 43.444 1.00 75.66 344 PRO A CA 1
ATOM 2433 C C . PRO A 1 344 ? 40.264 54.421 42.137 1.00 76.36 344 PRO A C 1
ATOM 2434 O O . PRO A 1 344 ? 41.161 54.338 41.310 1.00 76.03 344 PRO A O 1
ATOM 2438 N N . TYR A 1 345 ? 39.054 53.902 41.949 1.00 78.73 345 TYR A N 1
ATOM 2439 C CA . TYR A 1 345 ? 38.739 53.205 40.707 1.00 78.83 345 TYR A CA 1
ATOM 2440 C C . TYR A 1 345 ? 38.313 54.213 39.660 1.00 77.16 345 TYR A C 1
ATOM 2441 O O . TYR A 1 345 ? 37.777 55.248 40.006 1.00 78.11 345 TYR A O 1
ATOM 2450 N N . THR A 1 346 ? 38.561 53.929 38.386 1.00 76.60 346 THR A N 1
ATOM 2451 C CA . THR A 1 346 ? 38.156 54.848 37.336 1.00 78.91 346 THR A CA 1
ATOM 2452 C C . THR A 1 346 ? 37.540 54.136 36.150 1.00 81.72 346 THR A C 1
ATOM 2453 O O . THR A 1 346 ? 37.954 53.030 35.791 1.00 83.38 346 THR A O 1
ATOM 2457 N N . GLU A 1 347 ? 36.538 54.782 35.559 1.00 83.34 347 GLU A N 1
ATOM 2458 C CA . GLU A 1 347 ? 35.869 54.274 34.377 1.00 84.53 347 GLU A CA 1
ATOM 2459 C C . GLU A 1 347 ? 36.374 55.075 33.185 1.00 86.14 347 GLU A C 1
ATOM 2460 O O . GLU A 1 347 ? 35.779 55.059 32.099 1.00 86.84 347 GLU A O 1
ATOM 2466 N N . GLY A 1 348 ? 37.472 55.796 33.422 1.00 86.91 348 GLY A N 1
ATOM 2467 C CA . GLY A 1 348 ? 38.115 56.587 32.389 1.00 87.83 348 GLY A CA 1
ATOM 2468 C C . GLY A 1 348 ? 37.723 58.048 32.267 1.00 89.38 348 GLY A C 1
ATOM 2469 O O . GLY A 1 348 ? 36.623 58.452 32.645 1.00 89.98 348 GLY A O 1
ATOM 2470 N N . LEU A 1 349 ? 38.648 58.836 31.721 1.00 90.42 349 LEU A N 1
ATOM 2471 C CA . LEU A 1 349 ? 38.468 60.264 31.482 1.00 90.93 349 LEU A CA 1
ATOM 2472 C C . LEU A 1 349 ? 37.117 60.507 30.823 1.00 91.29 349 LEU A C 1
ATOM 2473 O O . LEU A 1 349 ? 36.845 59.969 29.766 1.00 91.74 349 LEU A O 1
ATOM 2478 N N . ASP A 1 350 ? 36.275 61.320 31.448 1.00 93.06 350 ASP A N 1
ATOM 2479 C CA . ASP A 1 350 ? 34.947 61.601 30.922 1.00 96.27 350 ASP A CA 1
ATOM 2480 C C . ASP A 1 350 ? 34.899 61.758 29.413 1.00 98.54 350 ASP A C 1
ATOM 2481 O O . ASP A 1 350 ? 33.899 61.398 28.774 1.00 98.96 350 ASP A O 1
ATOM 2486 N N . LEU A 1 351 ? 35.986 62.273 28.844 1.00 101.22 351 LEU A N 1
ATOM 2487 C CA . LEU A 1 351 ? 36.064 62.483 27.397 1.00 104.27 351 LEU A CA 1
ATOM 2488 C C . LEU A 1 351 ? 34.814 63.234 26.955 1.00 104.03 351 LEU A C 1
ATOM 2489 O O . LEU A 1 351 ? 33.882 62.694 26.350 1.00 101.48 351 LEU A O 1
ATOM 2494 N N . ASP A 1 352 ? 34.835 64.509 27.281 1.00 106.14 352 ASP A N 1
ATOM 2495 C CA . ASP A 1 352 ? 33.761 65.431 27.013 1.00 108.28 352 ASP A CA 1
ATOM 2496 C C . ASP A 1 352 ? 34.318 66.512 27.912 1.00 110.10 352 ASP A C 1
ATOM 2497 O O . ASP A 1 352 ? 34.235 67.706 27.637 1.00 111.50 352 ASP A O 1
ATOM 2502 N N . ASP A 1 353 ? 34.923 66.042 28.997 1.00 110.95 353 ASP A N 1
ATOM 2503 C CA . ASP A 1 353 ? 35.557 66.898 29.978 1.00 111.38 353 ASP A CA 1
ATOM 2504 C C . ASP A 1 353 ? 36.609 66.040 30.664 1.00 110.89 353 ASP A C 1
ATOM 2505 O O . ASP A 1 353 ? 36.287 65.058 31.332 1.00 110.91 353 ASP A O 1
ATOM 2510 N N . PRO A 1 354 ? 37.885 66.419 30.525 1.00 110.80 354 PRO A N 1
ATOM 2511 C CA . PRO A 1 354 ? 39.022 65.699 31.114 1.00 110.08 354 PRO A CA 1
ATOM 2512 C C . PRO A 1 354 ? 38.883 65.393 32.604 1.00 108.56 354 PRO A C 1
ATOM 2513 O O . PRO A 1 354 ? 39.274 66.198 33.456 1.00 110.26 354 PRO A O 1
ATOM 2517 N N . GLU A 1 355 ? 38.323 64.230 32.916 1.00 105.86 355 GLU A N 1
ATOM 2518 C CA . GLU A 1 355 ? 38.163 63.832 34.308 1.00 103.16 355 GLU A CA 1
ATOM 2519 C C . GLU A 1 355 ? 37.896 62.347 34.471 1.00 100.16 355 GLU A C 1
ATOM 2520 O O . GLU A 1 355 ? 37.014 61.780 33.830 1.00 99.50 355 GLU A O 1
ATOM 2526 N N . HIS A 1 356 ? 38.679 61.730 35.343 1.00 97.45 356 HIS A N 1
ATOM 2527 C CA . HIS A 1 356 ? 38.537 60.326 35.654 1.00 94.64 356 HIS A CA 1
ATOM 2528 C C . HIS A 1 356 ? 37.319 60.106 36.543 1.00 92.52 356 HIS A C 1
ATOM 2529 O O . HIS A 1 356 ? 37.357 60.351 37.747 1.00 91.68 356 HIS A O 1
ATOM 2536 N N . VAL A 1 357 ? 36.239 59.644 35.917 1.00 89.67 357 VAL A N 1
ATOM 2537 C CA . VAL A 1 357 ? 34.978 59.360 36.581 1.00 84.98 357 VAL A CA 1
ATOM 2538 C C . VAL A 1 357 ? 34.812 57.842 36.748 1.00 83.74 357 VAL A C 1
ATOM 2539 O O . VAL A 1 357 ? 35.088 57.074 35.826 1.00 83.95 357 VAL A O 1
ATOM 2543 N N . GLY A 1 358 ? 34.388 57.419 37.937 1.00 81.20 358 GLY A N 1
ATOM 2544 C CA . GLY A 1 358 ? 34.206 56.002 38.211 1.00 78.82 358 GLY A CA 1
ATOM 2545 C C . GLY A 1 358 ? 34.272 55.684 39.693 1.00 79.04 358 GLY A C 1
ATOM 2546 O O . GLY A 1 358 ? 33.451 54.924 40.229 1.00 79.23 358 GLY A O 1
ATOM 2547 N N . ALA A 1 359 ? 35.247 56.297 40.359 1.00 78.18 359 ALA A N 1
ATOM 2548 C CA . ALA A 1 359 ? 35.461 56.112 41.795 1.00 75.96 359 ALA A CA 1
ATOM 2549 C C . ALA A 1 359 ? 34.234 56.441 42.652 1.00 74.71 359 ALA A C 1
ATOM 2550 O O . ALA A 1 359 ? 34.015 55.821 43.703 1.00 74.45 359 ALA A O 1
ATOM 2552 N N . PHE A 1 360 ? 33.437 57.408 42.197 1.00 74.04 360 PHE A N 1
ATOM 2553 C CA . PHE A 1 360 ? 32.245 57.838 42.925 1.00 73.56 360 PHE A CA 1
ATOM 2554 C C . PHE A 1 360 ? 31.022 57.707 42.041 1.00 75.83 360 PHE A C 1
ATOM 2555 O O . PHE A 1 360 ? 31.046 58.160 40.896 1.00 78.21 360 PHE A O 1
ATOM 2563 N N . LYS A 1 361 ? 29.966 57.082 42.563 1.00 78.09 361 LYS A N 1
ATOM 2564 C CA . LYS A 1 361 ? 28.706 56.921 41.825 1.00 79.45 361 LYS A CA 1
ATOM 2565 C C . LYS A 1 361 ? 27.480 56.920 42.748 1.00 79.87 361 LYS A C 1
ATOM 2566 O O . LYS A 1 361 ? 27.548 56.545 43.927 1.00 77.41 361 LYS A O 1
ATOM 2572 N N . VAL A 1 362 ? 26.366 57.382 42.194 1.00 81.29 362 VAL A N 1
ATOM 2573 C CA . VAL A 1 362 ? 25.113 57.454 42.938 1.00 85.19 362 VAL A CA 1
ATOM 2574 C C . VAL A 1 362 ? 24.131 56.386 42.433 1.00 88.46 362 VAL A C 1
ATOM 2575 O O . VAL A 1 362 ? 23.871 56.245 41.225 1.00 89.01 362 VAL A O 1
ATOM 2579 N N . VAL A 1 363 ? 23.588 55.632 43.377 1.00 89.78 363 VAL A N 1
ATOM 2580 C CA . VAL A 1 363 ? 22.662 54.580 43.046 1.00 93.80 363 VAL A CA 1
ATOM 2581 C C . VAL A 1 363 ? 21.400 54.735 43.874 1.00 97.42 363 VAL A C 1
ATOM 2582 O O . VAL A 1 363 ? 21.248 55.709 44.609 1.00 96.52 363 VAL A O 1
ATOM 2586 N N . VAL A 1 364 ? 20.491 53.776 43.741 1.00 101.78 364 VAL A N 1
ATOM 2587 C CA . VAL A 1 364 ? 19.257 53.810 44.509 1.00 105.32 364 VAL A CA 1
ATOM 2588 C C . VAL A 1 364 ? 19.352 52.755 45.616 1.00 107.56 364 VAL A C 1
ATOM 2589 O O . VAL A 1 364 ? 19.907 51.671 45.415 1.00 107.20 364 VAL A O 1
ATOM 2593 N N . ASP A 1 365 ? 18.840 53.094 46.791 1.00 110.39 365 ASP A N 1
ATOM 2594 C CA . ASP A 1 365 ? 18.845 52.173 47.918 1.00 114.11 365 ASP A CA 1
ATOM 2595 C C . ASP A 1 365 ? 17.559 51.340 47.816 1.00 117.67 365 ASP A C 1
ATOM 2596 O O . ASP A 1 365 ? 16.456 51.838 48.075 1.00 117.11 365 ASP A O 1
ATOM 2601 N N . PRO A 1 366 ? 17.692 50.063 47.401 1.00 121.39 366 PRO A N 1
ATOM 2602 C CA . PRO A 1 366 ? 16.579 49.118 47.241 1.00 124.52 366 PRO A CA 1
ATOM 2603 C C . PRO A 1 366 ? 15.924 48.658 48.550 1.00 126.77 366 PRO A C 1
ATOM 2604 O O . PRO A 1 366 ? 14.855 48.048 48.533 1.00 126.58 366 PRO A O 1
ATOM 2608 N N . GLU A 1 367 ? 16.574 48.950 49.675 1.00 129.33 367 GLU A N 1
ATOM 2609 C CA . GLU A 1 367 ? 16.040 48.609 50.993 1.00 131.76 367 GLU A CA 1
ATOM 2610 C C . GLU A 1 367 ? 15.290 49.827 51.546 1.00 132.51 367 GLU A C 1
ATOM 2611 O O . GLU A 1 367 ? 15.779 50.505 52.455 1.00 132.24 367 GLU A O 1
ATOM 2617 N N . SER A 1 368 ? 14.116 50.110 50.983 1.00 132.97 368 SER A N 1
ATOM 2618 C CA . SER A 1 368 ? 13.295 51.239 51.424 1.00 133.40 368 SER A CA 1
ATOM 2619 C C . SER A 1 368 ? 11.991 51.290 50.638 1.00 133.27 368 SER A C 1
ATOM 2620 O O . SER A 1 368 ? 12.002 51.111 49.418 1.00 132.91 368 SER A O 1
ATOM 2623 N N . LEU A 1 369 ? 10.870 51.516 51.325 1.00 133.58 369 LEU A N 1
ATOM 2624 C CA . LEU A 1 369 ? 9.567 51.607 50.651 1.00 133.72 369 LEU A CA 1
ATOM 2625 C C . LEU A 1 369 ? 9.574 52.817 49.701 1.00 131.65 369 LEU A C 1
ATOM 2626 O O . LEU A 1 369 ? 8.942 52.806 48.634 1.00 131.31 369 LEU A O 1
ATOM 2631 N N . GLN A 1 370 ? 10.279 53.866 50.117 1.00 129.03 370 GLN A N 1
ATOM 2632 C CA . GLN A 1 370 ? 10.438 55.063 49.305 1.00 125.79 370 GLN A CA 1
ATOM 2633 C C . GLN A 1 370 ? 11.892 54.988 48.864 1.00 123.67 370 GLN A C 1
ATOM 2634 O O . GLN A 1 370 ? 12.796 54.858 49.698 1.00 123.10 370 GLN A O 1
ATOM 2640 N N . PRO A 1 371 ? 12.137 55.041 47.544 1.00 121.68 371 PRO A N 1
ATOM 2641 C CA . PRO A 1 371 ? 13.510 54.973 47.033 1.00 119.15 371 PRO A CA 1
ATOM 2642 C C . PRO A 1 371 ? 14.435 56.049 47.608 1.00 116.48 371 PRO A C 1
ATOM 2643 O O . PRO A 1 371 ? 14.194 57.256 47.454 1.00 115.74 371 PRO A O 1
ATOM 2647 N N . SER A 1 372 ? 15.487 55.590 48.283 1.00 112.32 372 SER A N 1
ATOM 2648 C CA . SER A 1 372 ? 16.472 56.484 48.883 1.00 108.06 372 SER A CA 1
ATOM 2649 C C . SER A 1 372 ? 17.694 56.694 47.973 1.00 104.76 372 SER A C 1
ATOM 2650 O O . SER A 1 372 ? 17.653 56.444 46.766 1.00 104.61 372 SER A O 1
ATOM 2653 N N . ILE A 1 373 ? 18.784 57.167 48.559 1.00 100.00 373 ILE A N 1
ATOM 2654 C CA . ILE A 1 373 ? 19.999 57.391 47.792 1.00 94.87 373 ILE A CA 1
ATOM 2655 C C . ILE A 1 373 ? 21.174 56.557 48.315 1.00 93.03 373 ILE A C 1
ATOM 2656 O O . ILE A 1 373 ? 21.370 56.392 49.520 1.00 93.05 373 ILE A O 1
ATOM 2661 N N . GLY A 1 374 ? 21.920 55.978 47.387 1.00 89.94 374 GLY A N 1
ATOM 2662 C CA . GLY A 1 374 ? 23.074 55.196 47.760 1.00 84.94 374 GLY A CA 1
ATOM 2663 C C . GLY A 1 374 ? 24.265 55.746 46.999 1.00 82.46 374 GLY A C 1
ATOM 2664 O O . GLY A 1 374 ? 24.148 56.109 45.823 1.00 80.38 374 GLY A O 1
ATOM 2665 N N . LEU A 1 375 ? 25.401 55.847 47.679 1.00 79.09 375 LEU A N 1
ATOM 2666 C CA . LEU A 1 375 ? 26.625 56.321 47.050 1.00 77.17 375 LEU A CA 1
ATOM 2667 C C . LEU A 1 375 ? 27.533 55.113 46.860 1.00 76.13 375 LEU A C 1
ATOM 2668 O O . LEU A 1 375 ? 27.839 54.414 47.822 1.00 75.63 375 LEU A O 1
ATOM 2673 N N . LEU A 1 376 ? 27.934 54.837 45.628 1.00 75.42 376 LEU A N 1
ATOM 2674 C CA . LEU A 1 376 ? 28.856 53.731 45.408 1.00 76.05 376 LEU A CA 1
ATOM 2675 C C . LEU A 1 376 ? 30.270 54.341 45.423 1.00 76.57 376 LEU A C 1
ATOM 2676 O O . LEU A 1 376 ? 30.590 55.278 44.658 1.00 76.83 376 LEU A O 1
ATOM 2681 N N . VAL A 1 377 ? 31.111 53.820 46.310 1.00 75.82 377 VAL A N 1
ATOM 2682 C CA . VAL A 1 377 ? 32.483 54.314 46.396 1.00 76.40 377 VAL A CA 1
ATOM 2683 C C . VAL A 1 377 ? 33.484 53.147 46.235 1.00 74.17 377 VAL A C 1
ATOM 2684 O O . VAL A 1 377 ? 33.629 52.272 47.104 1.00 68.74 377 VAL A O 1
ATOM 2688 N N . ARG A 1 378 ? 34.166 53.170 45.089 1.00 74.00 378 ARG A N 1
ATOM 2689 C CA . ARG A 1 378 ? 35.125 52.147 44.707 1.00 73.21 378 ARG A CA 1
ATOM 2690 C C . ARG A 1 378 ? 36.557 52.636 44.667 1.00 72.46 378 ARG A C 1
ATOM 2691 O O . ARG A 1 378 ? 36.887 53.631 44.019 1.00 73.38 378 ARG A O 1
ATOM 2699 N N . TYR A 1 379 ? 37.407 51.886 45.361 1.00 71.22 379 TYR A N 1
ATOM 2700 C CA . TYR A 1 379 ? 38.830 52.183 45.439 1.00 68.38 379 TYR A CA 1
ATOM 2701 C C . TYR A 1 379 ? 39.626 51.133 46.232 1.00 67.28 379 TYR A C 1
ATOM 2702 O O . TYR A 1 379 ? 39.112 50.500 47.162 1.00 64.99 379 TYR A O 1
ATOM 2711 N N . ALA A 1 380 ? 40.885 50.949 45.864 1.00 67.56 380 ALA A N 1
ATOM 2712 C CA . ALA A 1 380 ? 41.717 50.031 46.622 1.00 70.14 380 ALA A CA 1
ATOM 2713 C C . ALA A 1 380 ? 42.461 50.951 47.623 1.00 72.43 380 ALA A C 1
ATOM 2714 O O . ALA A 1 380 ? 42.503 52.183 47.440 1.00 72.37 380 ALA A O 1
ATOM 2716 N N . LEU A 1 381 ? 43.041 50.371 48.668 1.00 73.92 381 LEU A N 1
ATOM 2717 C CA . LEU A 1 381 ? 43.740 51.163 49.676 1.00 77.56 381 LEU A CA 1
ATOM 2718 C C . LEU A 1 381 ? 44.689 50.227 50.418 1.00 81.87 381 LEU A C 1
ATOM 2719 O O . LEU A 1 381 ? 44.374 49.757 51.506 1.00 85.88 381 LEU A O 1
ATOM 2724 N N . SER A 1 382 ? 45.860 49.975 49.846 1.00 83.62 382 SER A N 1
ATOM 2725 C CA . SER A 1 382 ? 46.796 49.035 50.444 1.00 84.43 382 SER A CA 1
ATOM 2726 C C . SER A 1 382 ? 48.018 49.637 51.147 1.00 85.72 382 SER A C 1
ATOM 2727 O O . SER A 1 382 ? 48.166 50.856 51.242 1.00 85.77 382 SER A O 1
ATOM 2730 N N . ALA A 1 383 ? 48.866 48.747 51.663 1.00 87.62 383 ALA A N 1
ATOM 2731 C CA . ALA A 1 383 ? 50.115 49.106 52.327 1.00 88.91 383 ALA A CA 1
ATOM 2732 C C . ALA A 1 383 ? 51.182 48.329 51.543 1.00 88.98 383 ALA A C 1
ATOM 2733 O O . ALA A 1 383 ? 50.839 47.486 50.704 1.00 87.88 383 ALA A O 1
ATOM 2735 N N . ASN A 1 384 ? 52.462 48.608 51.773 1.00 90.87 384 ASN A N 1
ATOM 2736 C CA . ASN A 1 384 ? 53.471 47.872 51.022 1.00 92.30 384 ASN A CA 1
ATOM 2737 C C . ASN A 1 384 ? 53.734 46.546 51.702 1.00 91.26 384 ASN A C 1
ATOM 2738 O O . ASN A 1 384 ? 54.289 46.489 52.794 1.00 88.73 384 ASN A O 1
ATOM 2743 N N . PRO A 1 385 ? 53.312 45.457 51.053 1.00 92.38 385 PRO A N 1
ATOM 2744 C CA . PRO A 1 385 ? 53.459 44.081 51.528 1.00 93.87 385 PRO A CA 1
ATOM 2745 C C . PRO A 1 385 ? 54.876 43.849 51.989 1.00 95.72 385 PRO A C 1
ATOM 2746 O O . PRO A 1 385 ? 55.136 43.267 53.049 1.00 93.81 385 PRO A O 1
ATOM 2750 N N . TYR A 1 386 ? 55.786 44.327 51.152 1.00 98.14 386 TYR A N 1
ATOM 2751 C CA . TYR A 1 386 ? 57.200 44.175 51.361 1.00 100.09 386 TYR A CA 1
ATOM 2752 C C . TYR A 1 386 ? 57.746 44.994 52.498 1.00 100.75 386 TYR A C 1
ATOM 2753 O O . TYR A 1 386 ? 58.915 45.318 52.526 1.00 102.72 386 TYR A O 1
ATOM 2762 N N . THR A 1 387 ? 56.889 45.359 53.434 1.00 102.40 387 THR A N 1
ATOM 2763 C CA . THR A 1 387 ? 57.354 46.094 54.600 1.00 104.70 387 THR A CA 1
ATOM 2764 C C . THR A 1 387 ? 57.561 45.009 55.645 1.00 106.21 387 THR A C 1
ATOM 2765 O O . THR A 1 387 ? 58.133 45.241 56.712 1.00 106.44 387 THR A O 1
ATOM 2769 N N . VAL A 1 388 ? 57.089 43.812 55.303 1.00 107.99 388 VAL A N 1
ATOM 2770 C CA . VAL A 1 388 ? 57.192 42.640 56.161 1.00 110.40 388 VAL A CA 1
ATOM 2771 C C . VAL A 1 388 ? 57.656 41.409 55.390 1.00 112.51 388 VAL A C 1
ATOM 2772 O O . VAL A 1 388 ? 58.584 40.732 55.813 1.00 112.39 388 VAL A O 1
ATOM 2776 N N . ALA A 1 389 ? 57.004 41.115 54.269 1.00 115.67 389 ALA A N 1
ATOM 2777 C CA . ALA A 1 389 ? 57.371 39.971 53.436 1.00 119.16 389 ALA A CA 1
ATOM 2778 C C . ALA A 1 389 ? 58.794 40.143 52.940 1.00 122.22 389 ALA A C 1
ATOM 2779 O O . ALA A 1 389 ? 59.057 41.035 52.135 1.00 122.83 389 ALA A O 1
ATOM 2781 N N . LYS A 1 390 ? 59.705 39.286 53.395 1.00 125.82 390 LYS A N 1
ATOM 2782 C CA . LYS A 1 390 ? 61.107 39.391 52.985 1.00 129.22 390 LYS A CA 1
ATOM 2783 C C . LYS A 1 390 ? 61.392 38.958 51.538 1.00 131.36 390 LYS A C 1
ATOM 2784 O O . LYS A 1 390 ? 62.041 39.688 50.777 1.00 131.54 390 LYS A O 1
ATOM 2790 N N . ASP A 1 391 ? 60.911 37.780 51.154 1.00 134.49 391 ASP A N 1
ATOM 2791 C CA . ASP A 1 391 ? 61.129 37.291 49.796 1.00 137.73 391 ASP A CA 1
ATOM 2792 C C . ASP A 1 391 ? 59.924 37.566 48.919 1.00 138.30 391 ASP A C 1
ATOM 2793 O O . ASP A 1 391 ? 58.810 37.759 49.408 1.00 138.05 391 ASP A O 1
ATOM 2798 N N . GLU A 1 392 ? 60.160 37.592 47.615 1.00 139.27 392 GLU A N 1
ATOM 2799 C CA . GLU A 1 392 ? 59.093 37.847 46.665 1.00 140.94 392 GLU A CA 1
ATOM 2800 C C . GLU A 1 392 ? 58.067 36.712 46.673 1.00 141.03 392 GLU A C 1
ATOM 2801 O O . GLU A 1 392 ? 56.914 36.912 46.290 1.00 141.12 392 GLU A O 1
ATOM 2807 N N . LYS A 1 393 ? 58.482 35.523 47.108 1.00 141.01 393 LYS A N 1
ATOM 2808 C CA . LYS A 1 393 ? 57.577 34.374 47.147 1.00 140.41 393 LYS A CA 1
ATOM 2809 C C . LYS A 1 393 ? 56.686 34.407 48.382 1.00 140.23 393 LYS A C 1
ATOM 2810 O O . LYS A 1 393 ? 55.636 33.754 48.419 1.00 139.96 393 LYS A O 1
ATOM 2816 N N . GLU A 1 394 ? 57.111 35.170 49.386 1.00 140.64 394 GLU A N 1
ATOM 2817 C CA . GLU A 1 394 ? 56.360 35.308 50.635 1.00 141.35 394 GLU A CA 1
ATOM 2818 C C . GLU A 1 394 ? 55.257 36.361 50.483 1.00 140.90 394 GLU A C 1
ATOM 2819 O O . GLU A 1 394 ? 54.271 36.361 51.223 1.00 140.16 394 GLU A O 1
ATOM 2825 N N . ALA A 1 395 ? 55.443 37.251 49.511 1.00 140.40 395 ALA A N 1
ATOM 2826 C CA . ALA A 1 395 ? 54.501 38.325 49.229 1.00 139.67 395 ALA A CA 1
ATOM 2827 C C . ALA A 1 395 ? 53.154 37.826 48.705 1.00 139.71 395 ALA A C 1
ATOM 2828 O O . ALA A 1 395 ? 52.147 38.532 48.808 1.00 140.29 395 ALA A O 1
ATOM 2830 N N . ARG A 1 396 ? 53.126 36.616 48.149 1.00 138.92 396 ARG A N 1
ATOM 2831 C CA . ARG A 1 396 ? 51.872 36.078 47.635 1.00 138.13 396 ARG A CA 1
ATOM 2832 C C . ARG A 1 396 ? 51.181 35.168 48.651 1.00 137.13 396 ARG A C 1
ATOM 2833 O O . ARG A 1 396 ? 50.441 34.251 48.298 1.00 137.18 396 ARG A O 1
ATOM 2841 N N . ILE A 1 397 ? 51.442 35.436 49.924 1.00 135.69 397 ILE A N 1
ATOM 2842 C CA . ILE A 1 397 ? 50.841 34.688 51.022 1.00 133.42 397 ILE A CA 1
ATOM 2843 C C . ILE A 1 397 ? 50.233 35.740 51.953 1.00 131.73 397 ILE A C 1
ATOM 2844 O O . ILE A 1 397 ? 49.235 35.489 52.632 1.00 131.54 397 ILE A O 1
ATOM 2849 N N . ILE A 1 398 ? 50.848 36.922 51.971 1.00 128.77 398 ILE A N 1
ATOM 2850 C CA . ILE A 1 398 ? 50.375 38.025 52.796 1.00 125.71 398 ILE A CA 1
ATOM 2851 C C . ILE A 1 398 ? 49.900 39.180 51.908 1.00 123.92 398 ILE A C 1
ATOM 2852 O O . ILE A 1 398 ? 50.506 39.476 50.877 1.00 123.21 398 ILE A O 1
ATOM 2857 N N . ASP A 1 399 ? 48.805 39.817 52.317 1.00 121.32 399 ASP A N 1
ATOM 2858 C CA . ASP A 1 399 ? 48.204 40.909 51.561 1.00 118.54 399 ASP A CA 1
ATOM 2859 C C . ASP A 1 399 ? 48.581 42.246 52.183 1.00 116.58 399 ASP A C 1
ATOM 2860 O O . ASP A 1 399 ? 48.817 42.325 53.391 1.00 116.15 399 ASP A O 1
ATOM 2865 N N . GLY A 1 400 ? 48.644 43.282 51.345 1.00 114.15 400 GLY A N 1
ATOM 2866 C CA . GLY A 1 400 ? 48.977 44.621 51.803 1.00 110.88 400 GLY A CA 1
ATOM 2867 C C . GLY A 1 400 ? 47.796 45.281 52.505 1.00 108.83 400 GLY A C 1
ATOM 2868 O O . GLY A 1 400 ? 47.970 46.095 53.425 1.00 106.85 400 GLY A O 1
ATOM 2869 N N . GLY A 1 401 ? 46.588 44.935 52.065 1.00 107.02 401 GLY A N 1
ATOM 2870 C CA . GLY A 1 401 ? 45.391 45.470 52.688 1.00 104.60 401 GLY A CA 1
ATOM 2871 C C . GLY A 1 401 ? 45.068 44.681 53.952 1.00 103.40 401 GLY A C 1
ATOM 2872 O O . GLY A 1 401 ? 44.086 44.954 54.645 1.00 103.32 401 GLY A O 1
ATOM 2873 N N . ASP A 1 402 ? 45.892 43.675 54.233 1.00 102.12 402 ASP A N 1
ATOM 2874 C CA . ASP A 1 402 ? 45.739 42.835 55.417 1.00 101.01 402 ASP A CA 1
ATOM 2875 C C . ASP A 1 402 ? 46.208 43.712 56.568 1.00 98.94 402 ASP A C 1
ATOM 2876 O O . ASP A 1 402 ? 47.306 43.530 57.109 1.00 97.88 402 ASP A O 1
ATOM 2889 N N . ASP A 1 404 ? 45.924 43.705 59.401 1.00 102.00 404 ASP A N 1
ATOM 2890 C CA . ASP A 1 404 ? 46.379 43.023 60.599 1.00 103.67 404 ASP A CA 1
ATOM 2891 C C . ASP A 1 404 ? 47.891 42.766 60.543 1.00 104.04 404 ASP A C 1
ATOM 2892 O O . ASP A 1 404 ? 48.589 42.948 61.546 1.00 104.09 404 ASP A O 1
ATOM 2897 N N . LYS A 1 405 ? 48.388 42.381 59.363 1.00 103.79 405 LYS A N 1
ATOM 2898 C CA . LYS A 1 405 ? 49.801 42.082 59.177 1.00 103.47 405 LYS A CA 1
ATOM 2899 C C . LYS A 1 405 ? 50.649 43.333 59.035 1.00 103.83 405 LYS A C 1
ATOM 2900 O O . LYS A 1 405 ? 51.701 43.440 59.656 1.00 103.54 405 LYS A O 1
ATOM 2914 N N . ALA A 1 407 ? 50.194 46.052 60.247 1.00 106.14 407 ALA A N 1
ATOM 2915 C CA . ALA A 1 407 ? 50.193 46.785 61.497 1.00 106.94 407 ALA A CA 1
ATOM 2916 C C . ALA A 1 407 ? 51.552 46.809 62.176 1.00 107.31 407 ALA A C 1
ATOM 2917 O O . ALA A 1 407 ? 52.027 45.793 62.697 1.00 106.73 407 ALA A O 1
ATOM 2919 N N . GLY A 1 408 ? 52.190 47.969 62.176 1.00 108.29 408 GLY A N 1
ATOM 2920 C CA . GLY A 1 408 ? 53.467 48.033 62.844 1.00 110.85 408 GLY A CA 1
ATOM 2921 C C . GLY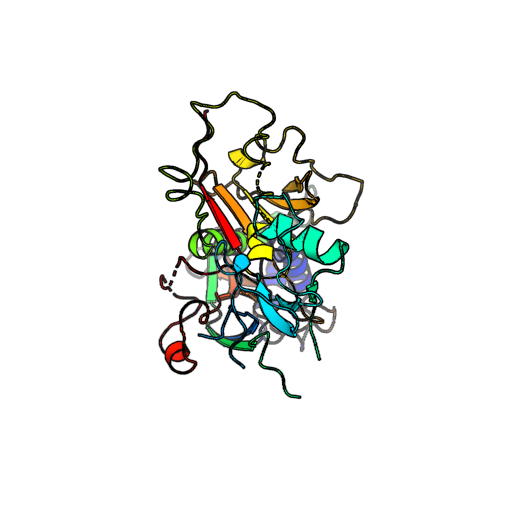 A 1 408 ? 54.638 48.517 62.034 1.00 112.14 408 GLY A C 1
ATOM 2922 O O . GLY A 1 408 ? 55.314 49.437 62.470 1.00 111.71 408 GLY A O 1
ATOM 2923 N N . ARG A 1 409 ? 54.897 47.916 60.876 1.00 114.06 409 ARG A N 1
ATOM 2924 C CA . ARG A 1 409 ? 56.031 48.356 60.074 1.00 118.59 409 ARG A CA 1
ATOM 2925 C C . ARG A 1 409 ? 55.667 49.082 58.793 1.00 120.37 409 ARG A C 1
ATOM 2926 O O . ARG A 1 409 ? 54.970 48.541 57.932 1.00 122.16 409 ARG A O 1
ATOM 2934 N N . SER A 1 410 ? 56.168 50.308 58.670 1.00 120.97 410 SER A N 1
ATOM 2935 C CA . SER A 1 410 ? 55.921 51.134 57.494 1.00 121.54 410 SER A CA 1
ATOM 2936 C C . SER A 1 410 ? 57.151 52.000 57.197 1.00 122.39 410 SER A C 1
ATOM 2937 O O . SER A 1 410 ? 57.573 52.125 56.037 1.00 123.03 410 SER A O 1
ATOM 2940 N N . ASP A 1 411 ? 57.712 52.599 58.249 1.00 121.69 411 ASP A N 1
ATOM 2941 C CA . ASP A 1 411 ? 58.909 53.436 58.127 1.00 120.21 411 ASP A CA 1
ATOM 2942 C C . ASP A 1 411 ? 58.664 54.791 57.475 1.00 118.28 411 ASP A C 1
ATOM 2943 O O . ASP A 1 411 ? 59.174 55.799 57.963 1.00 117.72 411 ASP A O 1
ATOM 2948 N N . LEU A 1 412 ? 57.887 54.818 56.389 1.00 115.75 412 LEU A N 1
ATOM 2949 C CA . LEU A 1 412 ? 57.595 56.070 55.678 1.00 114.34 412 LEU A CA 1
ATOM 2950 C C . LEU A 1 412 ? 56.606 56.968 56.408 1.00 113.36 412 LEU A C 1
ATOM 2951 O O . LEU A 1 412 ? 56.179 57.999 55.880 1.00 113.70 412 LEU A O 1
ATOM 2956 N N . SER A 1 413 ? 56.264 56.553 57.626 1.00 112.10 413 SER A N 1
ATOM 2957 C CA . SER A 1 413 ? 55.354 57.261 58.517 1.00 110.57 413 SER A CA 1
ATOM 2958 C C . SER A 1 413 ? 55.660 56.833 59.936 1.00 109.23 413 SER A C 1
ATOM 2959 O O . SER A 1 413 ? 55.997 55.669 60.181 1.00 109.12 413 SER A O 1
ATOM 2962 N N . VAL A 1 414 ? 55.552 57.782 60.864 1.00 108.66 414 VAL A N 1
ATOM 2963 C CA . VAL A 1 414 ? 55.790 57.514 62.277 1.00 109.16 414 VAL A CA 1
ATOM 2964 C C . VAL A 1 414 ? 54.732 58.194 63.152 1.00 107.89 414 VAL A C 1
ATOM 2965 O O . VAL A 1 414 ? 54.439 59.382 63.008 1.00 106.75 414 VAL A O 1
ATOM 2969 N N . LEU A 1 415 ? 54.158 57.417 64.060 1.00 106.94 415 LEU A N 1
ATOM 2970 C CA . LEU A 1 415 ? 53.120 57.908 64.950 1.00 106.45 415 LEU A CA 1
ATOM 2971 C C . LEU A 1 415 ? 53.639 58.100 66.371 1.00 107.64 415 LEU A C 1
ATOM 2972 O O . LEU A 1 415 ? 54.402 57.280 66.880 1.00 109.03 415 LEU A O 1
ATOM 2977 N N . LEU A 1 416 ? 53.219 59.182 67.011 1.00 109.01 416 LEU A N 1
ATOM 2978 C CA . LEU A 1 416 ? 53.627 59.447 68.375 1.00 110.08 416 LEU A CA 1
ATOM 2979 C C . LEU A 1 416 ? 52.351 59.614 69.190 1.00 111.45 416 LEU A C 1
ATOM 2980 O O . LEU A 1 416 ? 51.468 60.383 68.801 1.00 111.51 416 LEU A O 1
ATOM 2985 N N . GLY A 1 417 ? 52.243 58.875 70.293 1.00 112.09 417 GLY A N 1
ATOM 2986 C CA . GLY A 1 417 ? 51.083 58.998 71.159 1.00 113.70 417 GLY A CA 1
ATOM 2987 C C . GLY A 1 417 ? 51.286 60.146 72.148 1.00 115.36 417 GLY A C 1
ATOM 2988 O O . GLY A 1 417 ? 52.385 60.332 72.672 1.00 116.34 417 GLY A O 1
ATOM 2989 N N . VAL A 1 418 ? 50.237 60.921 72.415 1.00 116.75 418 VAL A N 1
ATOM 2990 C CA . VAL A 1 418 ? 50.334 62.060 73.342 1.00 117.81 418 VAL A CA 1
ATOM 2991 C C . VAL A 1 418 ? 49.249 62.077 74.436 1.00 119.42 418 VAL A C 1
ATOM 2992 O O . VAL A 1 418 ? 48.105 61.677 74.208 1.00 119.47 418 VAL A O 1
ATOM 2996 N N . LYS A 1 419 ? 49.618 62.544 75.625 1.00 121.22 419 LYS A N 1
ATOM 2997 C CA . LYS A 1 419 ? 48.675 62.632 76.734 1.00 122.90 419 LYS A CA 1
ATOM 2998 C C . LYS A 1 419 ? 48.604 64.093 77.135 1.00 125.53 419 LYS A C 1
ATOM 2999 O O . LYS A 1 419 ? 49.604 64.687 77.529 1.00 126.22 419 LYS A O 1
ATOM 3005 N N . LEU A 1 420 ? 47.421 64.677 77.032 1.00 128.60 420 LEU A N 1
ATOM 3006 C CA . LEU A 1 420 ? 47.273 66.081 77.361 1.00 131.61 420 LEU A CA 1
ATOM 3007 C C . LEU A 1 420 ? 46.252 66.310 78.481 1.00 133.17 420 LEU A C 1
ATOM 3008 O O . LEU A 1 420 ? 45.462 65.412 78.802 1.00 133.66 420 LEU A O 1
ATOM 3013 N N . PRO A 1 421 ? 46.269 67.515 79.095 1.00 133.81 421 PRO A N 1
ATOM 3014 C CA . PRO A 1 421 ? 45.373 67.919 80.191 1.00 134.24 421 PRO A CA 1
ATOM 3015 C C . PRO A 1 421 ? 43.884 67.877 79.851 1.00 135.32 421 PRO A C 1
ATOM 3016 O O . PRO A 1 421 ? 43.378 66.848 79.391 1.00 135.70 421 PRO A O 1
ATOM 3020 N N . LYS A 1 422 ? 43.194 68.997 80.087 1.00 136.16 422 LYS A N 1
ATOM 3021 C CA . LYS A 1 422 ? 41.759 69.113 79.805 1.00 136.51 422 LYS A CA 1
ATOM 3022 C C . LYS A 1 422 ? 41.378 70.513 79.300 1.00 136.62 422 LYS A C 1
ATOM 3023 O O . LYS A 1 422 ? 42.293 71.318 79.012 1.00 136.55 422 LYS A O 1
#

InterPro domains:
  IPR010762 Capsid protein, T4-like bacteriophage-like [PF07068] (19-416)
  IPR038999 Capsid vertex protein [MF_04113] (2-424)

Nearest PDB structures (foldseek):
  1yue-assembly1_A  TM=1.002E+00  e=2.469E-86  Tequatrovirus T4
  7vrt-assembly1_he  TM=8.626E-01  e=5.974E-58  Tequatrovirus T4
  7vs5-assembly1_hj  TM=6.945E-01  e=2.400E-51  Tequatrovirus T4
  3jb5-assembly1_A  TM=4.561E-01  e=2.469E-05  Propionibacterium phage PA6
  8eck-assembly1_A  TM=3.947E-01  e=9.148E-06  Gordonia phage Cozz

Solvent-accessible surface area: 20776 Å² total

Organism: Enterobacteria phage T4 (NCBI:txid10665)